Protein 3DUP (pdb70)

B-factor: mean 28.35, std 11.79, range [9.41, 102.87]

InterPro domains:
  IPR000086 NUDIX hydrolase domain [PS51462] (116-257)
  IPR015797 NUDIX hydrolase-like domain superfamily [SSF55811] (88-256)
  IPR031804 Domain of unknown function DUF4743 [PF15916] (3-116)

CATH classification: 3.90.79.10 (+1 more: 3.30.750.160)

Foldseek 3Di:
DFFLLVLLVVQADDDLVQWAFEDEPRAGFFIAGVVVLVVCVVVVVQWDGDPHYTYGDVVQPALVSNAVSVVVVQCVCVVVVNFPDADPFWAFTDNDDVGDGSIDRPRCCQNRGGEWEKEFEFEWEDADQQIKTKKDQADQPDPANHRAIGHLMDTDGHPDDRLRVQQVSCCQAWVHHNVQSNQWDWDAKFFHWQDPNHMYGYIYTYTYGHDDPPDGTDGNNRSDHMIGHLVVVLVCLGPHPRHRSCRSLVSVVVCVVRVVDDPVDDPPVVVSVDSRHYD/DALLVLLVVLADDDLPQWAFEDEPRHGFFIAGPVVLVVVCVVVVAWDGDPHYTYGDPVQQALVSNAVSVVVSQCVCVVVVNFPHAPPFWAFTDPDPPGDGSIDGPRCCQNGGGEWEKEFEFEWADAAQFIKTKWDQFDCPDPANHRFIGHLMDTDGPPDDRLRVQLVSCCQAFVHHSVQSVQWAFDAKFFHWQDPNHMYGYIYTYTYGHDDPPDGTDGRNRSDDMIGGLVVVLVCLVPHPRHRSCRSLVSVVVCVVSVVAPPVDHPPVVVSVVSRHD

Nearest PDB structures (foldseek):
  3dup-assembly1_B  TM=9.982E-01  e=3.098E-55  Rhodospirillum rubrum ATCC 11170
  6uuf-assembly1_A  TM=6.636E-01  e=1.411E-06  Mycolicibacterium smegmatis MC2 155
  4ijx-assembly3_B-2  TM=6.671E-01  e=7.424E-06  Homo sapiens
  6uuf-assembly2_B  TM=6.594E-01  e=1.214E-05  Mycolicibacterium smegmatis MC2 155
  2fml-assembly1_A  TM=6.722E-01  e=3.454E-05  Enterococcus faecalis

Structure (mmCIF, N/CA/C/O backbone):
data_3DUP
#
_entry.id   3DUP
#
_cell.length_a   115.320
_cell.length_b   115.320
_cell.length_c   115.935
_cell.angle_alpha   90.00
_cell.angle_beta   90.00
_cell.angle_gamma   120.00
#
_symmetry.space_group_name_H-M   'P 61'
#
loop_
_entity.id
_entity.type
_entity.pdbx_description
1 polymer 'MutT/nudix family protein'
2 non-polymer 'PHOSPHATE ION'
3 non-polymer GLYCEROL
4 water water
#
loop_
_atom_site.group_PDB
_atom_site.id
_atom_site.type_symbol
_atom_site.label_atom_id
_atom_site.label_alt_id
_atom_site.label_comp_id
_atom_site.label_asym_id
_atom_site.label_entity_id
_atom_site.label_seq_id
_atom_site.pdbx_PDB_ins_code
_atom_site.Cartn_x
_atom_site.Cartn_y
_atom_site.Cartn_z
_atom_site.occupancy
_atom_site.B_iso_or_equiv
_atom_site.auth_seq_id
_atom_site.auth_comp_id
_atom_site.auth_asym_id
_atom_site.auth_atom_id
_atom_site.pdbx_PDB_model_num
ATOM 1 N N . SER A 1 2 ? 40.275 37.965 33.818 1.00 50.36 0 SER A N 1
ATOM 2 C CA . SER A 1 2 ? 40.568 37.036 32.682 1.00 52.07 0 SER A CA 1
ATOM 3 C C . SER A 1 2 ? 40.010 37.535 31.339 1.00 41.89 0 SER A C 1
ATOM 4 O O . SER A 1 2 ? 39.153 36.898 30.715 1.00 49.21 0 SER A O 1
ATOM 7 N N . LEU A 1 3 ? 40.511 38.696 30.932 1.00 34.21 1 LEU A N 1
ATOM 8 C CA . LEU A 1 3 ? 40.458 39.135 29.549 1.00 22.06 1 LEU A CA 1
ATOM 9 C C . LEU A 1 3 ? 41.682 38.517 28.896 1.00 20.62 1 LEU A C 1
ATOM 10 O O . LEU A 1 3 ? 42.651 38.176 29.595 1.00 20.32 1 LEU A O 1
ATOM 15 N N . SER A 1 4 ? 41.648 38.358 27.573 1.00 18.56 2 SER A N 1
ATOM 16 C CA . SER A 1 4 ? 42.745 37.762 26.830 1.00 17.53 2 SER A CA 1
ATOM 17 C C . SER A 1 4 ? 42.560 38.118 25.378 1.00 19.94 2 SER A C 1
ATOM 18 O O . SER A 1 4 ? 41.495 38.598 24.988 1.00 17.05 2 SER A O 1
ATOM 21 N N . PHE A 1 5 ? 43.586 37.860 24.569 1.00 16.42 3 PHE A N 1
ATOM 22 C CA . PHE A 1 5 ? 43.459 38.022 23.110 1.00 16.19 3 PHE A CA 1
ATOM 23 C C . PHE A 1 5 ? 42.307 37.173 22.593 1.00 21.25 3 PHE A C 1
ATOM 24 O O . PHE A 1 5 ? 41.461 37.650 21.819 1.00 19.18 3 PHE A O 1
ATOM 32 N N . LEU A 1 6 ? 42.276 35.914 23.034 1.00 17.01 4 LEU A N 1
ATOM 33 C CA . LEU A 1 6 ? 41.300 34.959 22.547 1.00 17.54 4 LEU A CA 1
ATOM 34 C C . LEU A 1 6 ? 39.864 35.393 22.852 1.00 15.99 4 LEU A C 1
ATOM 35 O O . LEU A 1 6 ? 38.998 35.315 21.978 1.00 18.48 4 LEU A O 1
ATOM 40 N N . LYS A 1 7 ? 39.637 35.880 24.072 1.00 17.97 5 LYS A N 1
ATOM 41 C CA . LYS A 1 7 ? 38.295 36.329 24.470 1.00 16.32 5 LYS A CA 1
ATOM 42 C C . LYS A 1 7 ? 37.818 37.464 23.559 1.00 17.11 5 LYS A C 1
ATOM 43 O O . LYS A 1 7 ? 36.660 37.464 23.200 1.00 17.21 5 LYS A O 1
ATOM 49 N N . HIS A 1 8 ? 38.696 38.404 23.186 1.00 16.06 6 HIS A N 1
ATOM 50 C CA . HIS A 1 8 ? 38.317 39.478 22.227 1.00 19.72 6 HIS A CA 1
ATOM 51 C C . HIS A 1 8 ? 37.859 38.902 20.880 1.00 17.75 6 HIS A C 1
ATOM 52 O O . HIS A 1 8 ? 36.864 39.336 20.280 1.00 17.62 6 HIS A O 1
ATOM 59 N N . VAL A 1 9 ? 38.607 37.911 20.395 1.00 19.93 7 VAL A N 1
ATOM 60 C CA . VAL A 1 9 ? 38.322 37.270 19.129 1.00 15.58 7 VAL A CA 1
ATOM 61 C C . VAL A 1 9 ? 36.992 36.526 19.218 1.00 20.03 7 VAL A C 1
ATOM 62 O O . VAL A 1 9 ? 36.166 36.642 18.319 1.00 17.61 7 VAL A O 1
ATOM 66 N N . GLN A 1 10 ? 36.777 35.822 20.329 1.00 18.18 8 GLN A N 1
ATOM 67 C CA . GLN A 1 10 ? 35.531 35.100 20.579 1.00 15.33 8 GLN A CA 1
ATOM 68 C C . GLN A 1 10 ? 34.323 36.036 20.681 1.00 17.02 8 GLN A C 1
ATOM 69 O O . GLN A 1 10 ? 33.252 35.717 20.142 1.00 23.55 8 GLN A O 1
ATOM 75 N N . ASP A 1 11 ? 34.514 37.181 21.363 1.00 16.26 9 ASP A N 1
ATOM 76 C CA . ASP A 1 11 ? 33.480 38.214 21.515 1.00 17.99 9 ASP A CA 1
ATOM 77 C C . ASP A 1 11 ? 33.012 38.673 20.127 1.00 17.79 9 ASP A C 1
ATOM 78 O O . ASP A 1 11 ? 31.805 38.752 19.866 1.00 15.63 9 ASP A O 1
ATOM 83 N N . CYS A 1 12 ? 33.972 38.942 19.230 1.00 13.03 10 CYS A N 1
ATOM 84 C CA . CYS A 1 12 ? 33.660 39.396 17.882 1.00 17.68 10 CYS A CA 1
ATOM 85 C C . CYS A 1 12 ? 33.082 38.342 16.932 1.00 17.69 10 CYS A C 1
ATOM 86 O O . CYS A 1 12 ? 32.679 38.677 15.815 1.00 18.01 10 CYS A O 1
ATOM 89 N N . ASN A 1 13 ? 33.044 37.089 17.377 1.00 16.85 11 ASN A N 1
ATOM 90 C CA . ASN A 1 13 ? 32.489 36.005 16.585 1.00 16.00 11 ASN A CA 1
ATOM 91 C C . ASN A 1 13 ? 31.330 35.320 17.254 1.00 21.69 11 ASN A C 1
ATOM 92 O O . ASN A 1 13 ? 30.958 34.203 16.885 1.00 21.64 11 ASN A O 1
ATOM 97 N N . THR A 1 14 ? 30.714 36.017 18.208 1.00 18.95 12 THR A N 1
ATOM 98 C CA . THR A 1 14 ? 29.572 35.446 18.892 1.00 18.63 12 THR A CA 1
ATOM 99 C C . THR A 1 14 ? 28.293 35.861 18.180 1.00 18.36 12 THR A C 1
ATOM 100 O O . THR A 1 14 ? 27.984 37.047 18.086 1.00 16.47 12 THR A O 1
ATOM 104 N N . HIS A 1 15 ? 27.555 34.886 17.684 1.00 20.03 13 HIS A N 1
ATOM 105 C CA . HIS A 1 15 ? 26.270 35.130 17.031 1.00 19.68 13 HIS A CA 1
ATOM 106 C C . HIS A 1 15 ? 25.394 33.889 17.130 1.00 24.63 13 HIS A C 1
ATOM 107 O O . HIS A 1 15 ? 25.872 32.772 17.328 1.00 25.09 13 HIS A O 1
ATOM 114 N N . ASP A 1 16 ? 24.102 34.106 16.985 1.00 25.98 14 ASP A N 1
ATOM 115 C CA . ASP A 1 16 ? 23.143 33.016 17.030 1.00 27.37 14 ASP A CA 1
ATOM 116 C C . ASP A 1 16 ? 22.171 33.358 15.918 1.00 21.97 14 ASP A C 1
ATOM 117 O O . ASP A 1 16 ? 21.442 34.348 16.004 1.00 26.94 14 ASP A O 1
ATOM 122 N N . LEU A 1 17 ? 22.188 32.547 14.866 1.00 23.16 15 LEU A N 1
ATOM 123 C CA . LEU A 1 17 ? 21.375 32.804 13.674 1.00 24.11 15 LEU A CA 1
ATOM 124 C C . LEU A 1 17 ? 19.959 32.217 13.743 1.00 27.06 15 LEU A C 1
ATOM 125 O O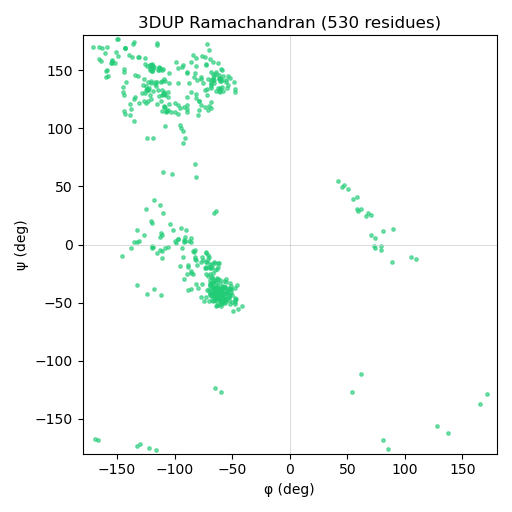 . LEU A 1 17 ? 19.180 32.356 12.790 1.00 27.43 15 LEU A O 1
ATOM 130 N N . SER A 1 18 ? 19.615 31.610 14.889 1.00 24.69 16 SER A N 1
ATOM 131 C CA . SER A 1 18 ? 18.392 30.819 15.011 1.00 23.42 16 SER A CA 1
ATOM 132 C C . SER A 1 18 ? 17.119 31.665 14.922 1.00 22.61 16 SER A C 1
ATOM 133 O O . SER A 1 18 ? 16.086 31.181 14.484 1.00 25.09 16 SER A O 1
ATOM 136 N N . ASN A 1 19 ? 17.209 32.934 15.316 1.00 20.86 17 ASN A N 1
ATOM 137 C CA . ASN A 1 19 ? 16.055 33.821 15.215 1.00 21.30 17 ASN A CA 1
ATOM 138 C C . ASN A 1 19 ? 16.030 34.653 13.915 1.00 19.81 17 ASN A C 1
ATOM 139 O O . ASN A 1 19 ? 15.279 35.635 13.809 1.00 22.73 17 ASN A O 1
ATOM 144 N N . PHE A 1 20 ? 16.863 34.266 12.950 1.00 22.83 18 PHE A N 1
ATOM 145 C CA . PHE A 1 20 ? 17.038 34.993 11.685 1.00 20.77 18 PHE A CA 1
ATOM 146 C C . PHE A 1 20 ? 16.729 34.131 10.466 1.00 26.09 18 PHE A C 1
ATOM 147 O O . PHE A 1 20 ? 16.856 32.904 10.510 1.00 23.90 18 PHE A O 1
ATOM 155 N N . VAL A 1 21 ? 16.347 34.797 9.371 1.00 23.29 19 VAL A N 1
ATOM 156 C CA . VAL A 1 21 ? 16.190 34.157 8.064 1.00 23.44 19 VAL A CA 1
ATOM 157 C C . VAL A 1 21 ? 17.116 34.822 7.054 1.00 23.87 19 VAL A C 1
ATOM 158 O O . VAL A 1 21 ? 17.450 36.007 7.186 1.00 26.05 19 VAL A O 1
ATOM 162 N N . ARG A 1 22 ? 17.533 34.023 6.065 1.00 21.52 20 ARG A N 1
ATOM 163 C CA A ARG A 1 22 ? 18.422 34.472 4.999 0.50 25.24 20 ARG A CA 1
ATOM 164 C CA B ARG A 1 22 ? 18.404 34.451 4.965 0.50 23.89 20 ARG A CA 1
ATOM 165 C C . ARG A 1 22 ? 17.799 35.611 4.197 1.00 23.67 20 ARG A C 1
ATOM 166 O O . ARG A 1 22 ? 16.602 35.598 3.885 1.00 26.54 20 ARG A O 1
ATOM 181 N N . PHE A 1 23 ? 18.612 36.600 3.890 1.00 20.41 21 PHE A N 1
ATOM 182 C CA . PHE A 1 23 ? 18.195 37.664 2.981 1.00 19.15 21 PHE A CA 1
ATOM 183 C C . PHE A 1 23 ? 18.908 37.400 1.650 1.00 22.86 21 PHE A C 1
ATOM 184 O O . PHE A 1 23 ? 20.145 37.355 1.582 1.00 21.81 21 PHE A O 1
ATOM 192 N N . VAL A 1 24 ? 18.104 37.221 0.606 1.00 23.08 22 VAL A N 1
ATOM 193 C CA . VAL A 1 24 ? 18.559 36.692 -0.692 1.00 20.41 22 VAL A CA 1
ATOM 194 C C . VAL A 1 24 ? 18.247 37.636 -1.870 1.00 23.08 22 VAL A C 1
ATOM 195 O O . VAL A 1 24 ? 17.138 38.165 -1.984 1.00 23.12 22 VAL A O 1
ATOM 199 N N . ILE A 1 25 ? 19.243 37.852 -2.723 1.00 24.77 23 ILE A N 1
ATOM 200 C CA . ILE A 1 25 ? 19.057 38.610 -3.967 1.00 27.98 23 ILE A CA 1
ATOM 201 C C . ILE A 1 25 ? 19.535 37.726 -5.131 1.00 32.10 23 ILE A C 1
ATOM 202 O O . ILE A 1 25 ? 20.708 37.296 -5.164 1.00 25.66 23 ILE A O 1
ATOM 207 N N . GLU A 1 26 ? 18.619 37.471 -6.067 1.00 35.79 24 GLU A N 1
ATOM 208 C CA . GLU A 1 26 ? 18.867 36.635 -7.256 1.00 40.85 24 GLU A CA 1
ATOM 209 C C . GLU A 1 26 ? 19.596 35.344 -6.899 1.00 38.68 24 GLU A C 1
ATOM 210 O O . GLU A 1 26 ? 20.621 35.030 -7.497 1.00 39.34 24 GLU A O 1
ATOM 216 N N . GLY A 1 27 ? 19.097 34.634 -5.890 1.00 38.63 25 GLY A N 1
ATOM 217 C CA . GLY A 1 27 ? 19.656 33.332 -5.487 1.00 35.84 25 GLY A CA 1
ATOM 218 C C . GLY A 1 27 ? 20.919 33.370 -4.642 1.00 39.23 25 GLY A C 1
ATOM 219 O O . GLY A 1 27 ? 21.433 32.320 -4.260 1.00 36.34 25 GLY A O 1
ATOM 220 N N . ARG A 1 28 ? 21.434 34.570 -4.363 1.00 31.50 26 ARG A N 1
ATOM 221 C CA . ARG A 1 28 ? 22.645 34.735 -3.546 1.00 31.87 26 ARG A CA 1
ATOM 222 C C . ARG A 1 28 ? 22.285 35.258 -2.152 1.00 27.89 26 ARG A C 1
ATOM 223 O O . ARG A 1 28 ? 21.606 36.279 -2.051 1.00 25.53 26 ARG A O 1
ATOM 231 N N . ARG A 1 29 ? 22.741 34.579 -1.097 1.00 28.09 27 ARG A N 1
ATOM 232 C CA . ARG A 1 29 ? 22.516 35.067 0.266 1.00 29.86 27 ARG A CA 1
ATOM 233 C C . ARG A 1 29 ? 23.404 36.265 0.561 1.00 27.38 27 ARG A C 1
ATOM 234 O O . ARG A 1 29 ? 24.632 36.167 0.521 1.00 27.76 27 ARG A O 1
ATOM 242 N N . VAL A 1 30 ? 22.789 37.414 0.846 1.00 18.52 28 VAL A N 1
ATOM 243 C CA . VAL A 1 30 ? 23.609 38.605 1.129 1.00 22.68 28 VAL A CA 1
ATOM 244 C C . VAL A 1 30 ? 23.372 39.166 2.544 1.00 22.19 28 VAL A C 1
ATOM 245 O O . VAL A 1 30 ? 23.990 40.150 2.928 1.00 22.40 28 VAL A O 1
ATOM 249 N N . GLY A 1 31 ? 22.451 38.565 3.285 1.00 20.83 29 GLY A N 1
ATOM 250 C CA . GLY A 1 31 ? 22.212 38.997 4.657 1.00 15.98 29 GLY A CA 1
ATOM 251 C C . GLY A 1 31 ? 21.388 38.062 5.499 1.00 19.37 29 GLY A C 1
ATOM 252 O O . GLY A 1 31 ? 21.164 36.897 5.142 1.00 24.06 29 GLY A O 1
ATOM 253 N N . TRP A 1 32 ? 20.973 38.584 6.649 1.00 19.03 30 TRP A N 1
ATOM 254 C CA . TRP A 1 32 ? 20.178 37.855 7.647 1.00 17.42 30 TRP A CA 1
ATOM 255 C C . TRP A 1 32 ? 19.232 38.867 8.246 1.00 20.49 30 TRP A C 1
ATOM 256 O O . TRP A 1 32 ? 19.659 39.943 8.660 1.00 20.00 30 TRP A O 1
ATOM 267 N N . VAL A 1 33 ? 17.957 38.507 8.323 1.00 17.37 31 VAL A N 1
ATOM 268 C CA . VAL A 1 33 ? 16.909 39.418 8.827 1.00 19.85 31 VAL A CA 1
ATOM 269 C C . VAL A 1 33 ? 16.218 38.708 9.974 1.00 18.71 31 VAL A C 1
ATOM 270 O O . VAL A 1 33 ? 15.887 37.527 9.863 1.00 18.44 31 VAL A O 1
ATOM 274 N N . ARG A 1 34 ? 16.008 39.417 11.082 1.00 18.35 32 ARG A N 1
ATOM 275 C CA . ARG A 1 34 ? 15.317 38.839 12.248 1.00 18.09 32 ARG A CA 1
ATOM 276 C C . ARG A 1 34 ? 13.910 38.390 11.843 1.00 20.69 32 ARG A C 1
ATOM 277 O O . ARG A 1 34 ? 13.289 39.032 11.011 1.00 20.50 32 ARG A O 1
ATOM 285 N N . LYS A 1 35 ? 13.453 37.255 12.362 1.00 20.44 33 LYS A N 1
ATOM 286 C CA . LYS A 1 35 ? 12.118 36.739 11.984 1.00 24.51 33 LYS A CA 1
ATOM 287 C C . LYS A 1 35 ? 10.963 37.745 12.142 1.00 23.04 33 LYS A C 1
ATOM 288 O O . LYS A 1 35 ? 10.120 37.859 11.246 1.00 20.15 33 LYS A O 1
ATOM 294 N N . ALA A 1 36 ? 10.908 38.463 13.263 1.00 23.39 34 ALA A N 1
ATOM 295 C CA . ALA A 1 36 ? 9.837 39.486 13.438 1.00 23.82 34 ALA A CA 1
ATOM 296 C C . ALA A 1 36 ? 9.931 40.608 12.392 1.00 21.06 34 ALA A C 1
ATOM 297 O O . ALA A 1 36 ? 8.915 41.079 11.869 1.00 23.26 34 ALA A O 1
ATOM 299 N N . LEU A 1 37 ? 11.150 41.021 12.057 1.00 21.64 35 LEU A N 1
ATOM 300 C CA . LEU A 1 37 ? 11.318 42.030 11.020 1.00 22.65 35 LEU A CA 1
ATOM 301 C C . LEU A 1 37 ? 10.867 41.492 9.646 1.00 20.58 35 LEU A C 1
ATOM 302 O O . LEU A 1 37 ? 10.277 42.233 8.860 1.00 21.78 35 LEU A O 1
ATOM 307 N N . ALA A 1 38 ? 11.134 40.209 9.376 1.00 20.53 36 ALA A N 1
ATOM 308 C CA . ALA A 1 38 ? 10.707 39.572 8.135 1.00 24.82 36 ALA A CA 1
ATOM 309 C C . ALA A 1 38 ? 9.195 39.669 7.995 1.00 25.43 36 ALA A C 1
ATOM 310 O O . ALA A 1 38 ? 8.695 39.931 6.891 1.00 25.13 36 ALA A O 1
ATOM 312 N N . GLN A 1 39 ? 8.487 39.531 9.128 1.00 19.18 37 GLN A N 1
ATOM 313 C CA . GLN A 1 39 ? 7.026 39.711 9.172 1.00 21.96 37 GLN A CA 1
ATOM 314 C C . GLN A 1 39 ? 6.611 41.128 8.806 1.00 24.15 37 GLN A C 1
ATOM 315 O O . GLN A 1 39 ? 5.595 41.324 8.129 1.00 28.98 37 GLN A O 1
ATOM 321 N N . ARG A 1 40 ? 7.402 42.119 9.220 1.00 23.70 38 ARG A N 1
ATOM 322 C CA A ARG A 1 40 ? 7.148 43.510 8.841 0.50 22.14 38 ARG A CA 1
ATOM 323 C CA B ARG A 1 40 ? 7.128 43.500 8.844 0.50 23.30 38 ARG A CA 1
ATOM 324 C C . ARG A 1 40 ? 7.373 43.714 7.341 1.00 27.87 38 ARG A C 1
ATOM 325 O O . ARG A 1 40 ? 6.623 44.433 6.689 1.00 25.76 38 ARG A O 1
ATOM 340 N N . LEU A 1 41 ? 8.399 43.069 6.804 1.00 27.55 39 LEU A N 1
ATOM 341 C CA . LEU A 1 41 ? 8.758 43.182 5.394 1.00 26.92 39 LEU A CA 1
ATOM 342 C C . LEU A 1 41 ? 7.715 42.557 4.451 1.00 28.70 39 LEU A C 1
ATOM 343 O O . LEU A 1 41 ? 7.550 42.940 3.331 1.00 27.28 39 LEU A O 1
ATOM 348 N N . LYS A 1 42 ? 7.035 41.573 4.967 1.00 24.98 40 LYS A N 1
ATOM 349 C CA . LYS A 1 42 ? 5.956 40.906 4.311 1.00 32.51 40 LYS A CA 1
ATOM 350 C C . LYS A 1 42 ? 4.847 41.820 3.842 1.00 33.88 40 LYS A C 1
ATOM 351 O O . LYS A 1 42 ? 4.201 41.545 2.891 1.00 34.37 40 LYS A O 1
ATOM 357 N N . ALA A 1 43 ? 4.651 42.919 4.534 1.00 33.32 41 ALA A N 1
ATOM 358 C CA . ALA A 1 43 ? 3.654 43.879 4.166 1.00 26.43 41 ALA A CA 1
ATOM 359 C C . ALA A 1 43 ? 4.055 44.652 2.919 1.00 31.43 41 ALA A C 1
ATOM 360 O O . ALA A 1 43 ? 3.262 45.313 2.315 1.00 31.38 41 ALA A O 1
ATOM 362 N N . HIS A 1 44 ? 5.315 44.560 2.560 1.00 22.14 42 HIS A N 1
ATOM 363 C CA . HIS A 1 44 ? 5.782 45.155 1.354 1.00 22.67 42 HIS A CA 1
ATOM 364 C C . HIS A 1 44 ? 5.977 44.112 0.240 1.00 24.61 42 HIS A C 1
ATOM 365 O O . HIS A 1 44 ? 7.041 43.935 -0.242 1.00 21.94 42 HIS A O 1
ATOM 372 N N . GLY A 1 45 ? 4.902 43.451 -0.118 1.00 21.77 43 GLY A N 1
ATOM 373 C CA . GLY A 1 45 ? 4.938 42.357 -1.055 1.00 24.76 43 GLY A CA 1
ATOM 374 C C . GLY A 1 45 ? 5.412 42.645 -2.467 1.00 28.20 43 GLY A C 1
ATOM 375 O O . GLY A 1 45 ? 5.741 41.776 -3.184 1.00 25.79 43 GLY A O 1
ATOM 376 N N . ARG A 1 46 ? 5.456 43.907 -2.835 1.00 21.72 44 ARG A N 1
ATOM 377 C CA . ARG A 1 46 ? 5.914 44.304 -4.161 1.00 24.32 44 ARG A CA 1
ATOM 378 C C . ARG A 1 46 ? 7.437 44.361 -4.225 1.00 20.86 44 ARG A C 1
ATOM 379 O O . ARG A 1 46 ? 8.019 44.447 -5.305 1.00 23.65 44 ARG A O 1
ATOM 387 N N . VAL A 1 47 ? 8.075 44.311 -3.060 1.00 16.84 45 VAL A N 1
ATOM 388 C CA . VAL A 1 47 ? 9.532 44.444 -2.974 1.00 19.47 45 VAL A CA 1
ATOM 389 C C . VAL A 1 47 ? 10.146 43.169 -2.404 1.00 21.56 45 VAL A C 1
ATOM 390 O O . VAL A 1 47 ? 11.226 42.779 -2.841 1.00 22.98 45 VAL A O 1
ATOM 394 N N . PHE A 1 48 ? 9.484 42.556 -1.421 1.00 23.63 46 PHE A N 1
ATOM 395 C CA . PHE A 1 48 ? 10.014 41.345 -0.749 1.00 20.04 46 PHE A CA 1
ATOM 396 C C . PHE A 1 48 ? 9.057 40.164 -0.851 1.00 26.86 46 PHE A C 1
ATOM 397 O O . PHE A 1 48 ? 7.859 40.313 -0.628 1.00 28.56 46 PHE A O 1
ATOM 405 N N . ASP A 1 49 ? 9.590 38.987 -1.178 1.00 20.78 47 ASP A N 1
ATOM 406 C CA . ASP A 1 49 ? 8.849 37.730 -1.002 1.00 24.46 47 ASP A CA 1
ATOM 407 C C . ASP A 1 49 ? 9.338 37.080 0.284 1.00 26.67 47 ASP A C 1
ATOM 408 O O . ASP A 1 49 ? 10.537 36.823 0.431 1.00 31.75 47 ASP A O 1
ATOM 413 N N . VAL A 1 50 ? 8.430 36.834 1.220 1.00 27.58 48 VAL A N 1
ATOM 414 C CA . VAL A 1 50 ? 8.826 36.313 2.532 1.00 30.03 48 VAL A CA 1
ATOM 415 C C . VAL A 1 50 ? 8.249 34.926 2.741 1.00 33.16 48 VAL A C 1
ATOM 416 O O . VAL A 1 50 ? 7.034 34.738 2.683 1.00 34.75 48 VAL A O 1
ATOM 420 N N . THR A 1 51 ? 9.133 33.957 2.966 1.00 28.52 49 THR A N 1
ATOM 421 C CA . THR A 1 51 ? 8.723 32.591 3.293 1.00 33.79 49 THR A CA 1
ATOM 422 C C . THR A 1 51 ? 9.204 32.264 4.698 1.00 37.87 49 THR A C 1
ATOM 423 O O . THR A 1 51 ? 9.802 33.109 5.366 1.00 34.40 49 THR A O 1
ATOM 427 N N . ARG A 1 52 ? 8.966 31.031 5.134 1.00 46.46 50 ARG A N 1
ATOM 428 C CA . ARG A 1 52 ? 9.394 30.554 6.452 1.00 50.39 50 ARG A CA 1
ATOM 429 C C . ARG A 1 52 ? 10.920 30.552 6.612 1.00 42.25 50 ARG A C 1
ATOM 430 O O . ARG A 1 52 ? 11.437 30.711 7.717 1.00 50.08 50 ARG A O 1
ATOM 438 N N . ASP A 1 53 ? 11.629 30.389 5.503 1.00 32.87 51 ASP A N 1
ATOM 439 C CA . ASP A 1 53 ? 13.077 30.235 5.527 1.00 37.90 51 ASP A CA 1
ATOM 440 C C . ASP A 1 53 ? 13.855 31.424 4.946 1.00 33.77 51 ASP A C 1
ATOM 441 O O . ASP A 1 53 ? 15.081 31.474 5.085 1.00 33.12 51 ASP A O 1
ATOM 446 N N . ALA A 1 54 ? 13.176 32.363 4.277 1.00 29.51 52 ALA A N 1
ATOM 447 C CA . ALA A 1 54 ? 13.909 33.400 3.549 1.00 31.37 52 ALA A CA 1
ATOM 448 C C . ALA A 1 54 ? 13.112 34.666 3.256 1.00 27.18 52 ALA A C 1
ATOM 449 O O . ALA A 1 54 ? 11.890 34.637 3.109 1.00 27.33 52 ALA A O 1
ATOM 451 N N . VAL A 1 55 ? 13.844 35.771 3.191 1.00 24.06 53 VAL A N 1
ATOM 452 C CA . VAL A 1 55 ? 13.359 37.013 2.627 1.00 23.42 53 VAL A CA 1
ATOM 453 C C . VAL A 1 55 ? 14.046 37.168 1.268 1.00 27.83 53 VAL A C 1
ATOM 454 O O . VAL A 1 55 ? 15.281 37.291 1.186 1.00 26.26 53 VAL A O 1
ATOM 458 N N . LEU A 1 56 ? 13.253 37.153 0.201 1.00 22.46 54 LEU A N 1
ATOM 459 C CA . LEU A 1 56 ? 13.779 37.276 -1.151 1.00 22.52 54 LEU A CA 1
ATOM 460 C C . LEU A 1 56 ? 13.415 38.629 -1.732 1.00 22.04 54 LEU A C 1
ATOM 461 O O . LEU A 1 56 ? 12.262 39.026 -1.688 1.00 23.72 54 LEU A O 1
ATOM 466 N N . LEU A 1 57 ? 14.402 39.333 -2.262 1.00 20.07 55 LEU A N 1
ATOM 467 C CA . LEU A 1 57 ? 14.093 40.556 -2.999 1.00 24.13 55 LEU A CA 1
ATOM 468 C C . LEU A 1 57 ? 13.367 40.173 -4.288 1.00 27.55 55 LEU A C 1
ATOM 469 O O . LEU A 1 57 ? 13.743 39.198 -4.951 1.00 23.84 55 LEU A O 1
ATOM 474 N N . SER A 1 58 ? 12.313 40.909 -4.621 1.00 26.26 56 SER A N 1
ATOM 475 C CA . SER A 1 58 ? 11.503 40.630 -5.822 1.00 29.54 56 SER A CA 1
ATOM 476 C C . SER A 1 58 ? 12.328 40.562 -7.109 1.00 27.78 56 SER A C 1
ATOM 477 O O . SER A 1 58 ? 13.165 41.423 -7.367 1.00 22.69 56 SER A O 1
ATOM 480 N N . ALA A 1 59 ? 12.058 39.545 -7.920 1.00 29.77 57 ALA A N 1
ATOM 481 C CA . ALA A 1 59 ? 12.789 39.319 -9.167 1.00 32.42 57 ALA A CA 1
ATOM 482 C C . ALA A 1 59 ? 12.470 40.390 -10.205 1.00 33.36 57 ALA A C 1
ATOM 483 O O . ALA A 1 59 ? 13.229 40.569 -11.147 1.00 34.96 57 ALA A O 1
ATOM 485 N N . SER A 1 60 ? 11.376 41.128 -9.990 1.00 28.68 58 SER A N 1
ATOM 486 C CA . SER A 1 60 ? 11.012 42.274 -10.826 1.00 28.25 58 SER A CA 1
ATOM 487 C C . SER A 1 60 ? 11.974 43.463 -10.707 1.00 31.71 58 SER A C 1
ATOM 488 O O . SER A 1 60 ? 11.977 44.358 -11.557 1.00 31.32 58 SER A O 1
ATOM 491 N N . LEU A 1 61 ? 12.787 43.475 -9.653 1.00 24.78 59 LEU A N 1
ATOM 492 C CA . LEU A 1 61 ? 13.783 44.526 -9.471 1.00 30.63 59 LEU A CA 1
ATOM 493 C C . LEU A 1 61 ? 15.071 44.018 -10.106 1.00 31.92 59 LEU A C 1
ATOM 494 O O . LEU A 1 61 ? 15.820 43.244 -9.497 1.00 31.98 59 LEU A O 1
ATOM 499 N N . ARG A 1 62 ? 15.300 44.459 -11.342 1.00 33.21 60 ARG A N 1
ATOM 500 C CA . ARG A 1 62 ? 16.249 43.826 -12.253 1.00 36.10 60 ARG A CA 1
ATOM 501 C C . ARG A 1 62 ? 17.617 44.474 -12.231 1.00 33.20 60 ARG A C 1
ATOM 502 O O . ARG A 1 62 ? 18.578 43.881 -12.717 1.00 44.58 60 ARG A O 1
ATOM 510 N N . THR A 1 63 ? 17.700 45.706 -11.724 1.00 29.10 61 THR A N 1
ATOM 511 C CA . THR A 1 63 ? 18.947 46.463 -11.718 1.00 26.42 61 THR A CA 1
ATOM 512 C C . THR A 1 63 ? 19.334 46.835 -10.279 1.00 27.29 61 THR A C 1
ATOM 513 O O . THR A 1 63 ? 18.456 46.936 -9.417 1.00 22.73 61 THR A O 1
ATOM 517 N N . PRO A 1 64 ? 20.634 47.044 -10.018 1.00 25.78 62 PRO A N 1
ATOM 518 C CA . PRO A 1 64 ? 21.002 47.565 -8.694 1.00 22.69 62 PRO A CA 1
ATOM 519 C C . PRO A 1 64 ? 20.253 48.870 -8.342 1.00 29.65 62 PRO A C 1
ATOM 520 O O . PRO A 1 64 ? 19.791 49.003 -7.207 1.00 24.80 62 PRO A O 1
ATOM 524 N N . GLN A 1 65 ? 20.076 49.775 -9.315 1.00 24.51 63 GLN A N 1
ATOM 525 C CA . GLN A 1 65 ? 19.422 51.067 -9.069 1.00 25.29 63 GLN A CA 1
ATOM 526 C C . GLN A 1 65 ? 17.965 50.872 -8.650 1.00 21.95 63 GLN A C 1
ATOM 527 O O . GLN A 1 65 ? 17.484 51.547 -7.720 1.00 23.61 63 GLN A O 1
ATOM 533 N N . SER A 1 66 ? 17.280 49.920 -9.284 1.00 21.83 64 SER A N 1
ATOM 534 C CA . SER A 1 66 ? 15.876 49.666 -8.954 1.00 25.03 64 SER A CA 1
ATOM 535 C C . SER A 1 66 ? 15.750 49.055 -7.554 1.00 24.32 64 SER A C 1
ATOM 536 O O . SER A 1 66 ? 14.890 49.460 -6.775 1.00 20.62 64 SER A O 1
ATOM 539 N N . ARG A 1 67 ? 16.631 48.109 -7.241 1.00 20.58 65 ARG A N 1
ATOM 540 C CA . ARG A 1 67 ? 16.695 47.517 -5.897 1.00 21.14 65 ARG A CA 1
ATOM 541 C C . ARG A 1 67 ? 16.955 48.511 -4.773 1.00 21.18 65 ARG A C 1
ATOM 542 O O . ARG A 1 67 ? 16.253 48.488 -3.756 1.00 19.62 65 ARG A O 1
ATOM 550 N N . THR A 1 68 ? 17.976 49.349 -4.961 1.00 18.13 66 THR A N 1
ATOM 551 C CA . THR A 1 68 ? 18.367 50.404 -4.029 1.00 18.63 66 THR A CA 1
ATOM 552 C C . THR A 1 68 ? 17.207 51.354 -3.731 1.00 22.30 66 THR A C 1
ATOM 553 O O . THR A 1 68 ? 16.892 51.610 -2.565 1.00 17.93 66 THR A O 1
ATOM 557 N N . ARG A 1 69 ? 16.562 51.837 -4.791 1.00 21.29 67 ARG A N 1
ATOM 558 C CA . ARG A 1 69 ? 15.388 52.717 -4.654 1.00 26.02 67 ARG A CA 1
ATOM 559 C C . ARG A 1 69 ? 14.202 52.034 -3.933 1.00 17.62 67 ARG A C 1
ATOM 560 O O . ARG A 1 69 ? 13.593 52.643 -3.029 1.00 21.68 67 ARG A O 1
ATOM 568 N N . ALA A 1 70 ? 13.898 50.784 -4.297 1.00 21.03 68 ALA A N 1
ATOM 569 C CA . ALA A 1 70 ? 12.785 50.049 -3.702 1.00 16.16 68 ALA A CA 1
ATOM 570 C C . ALA A 1 70 ? 13.012 49.854 -2.200 1.00 20.76 68 ALA A C 1
ATOM 571 O O . ALA A 1 70 ? 12.143 50.134 -1.392 1.00 20.74 68 ALA A O 1
ATOM 573 N N . VAL A 1 71 ? 14.181 49.335 -1.841 1.00 17.62 69 VAL A N 1
ATOM 574 C CA . VAL A 1 71 ? 14.494 49.098 -0.428 1.00 17.98 69 VAL A CA 1
ATOM 575 C C . VAL A 1 71 ? 14.677 50.379 0.391 1.00 18.80 69 VAL A C 1
ATOM 576 O O . VAL A 1 71 ? 14.300 50.412 1.572 1.00 21.34 69 VAL A O 1
ATOM 580 N N . ALA A 1 72 ? 15.217 51.420 -0.231 1.00 16.22 70 ALA A N 1
ATOM 581 C CA . ALA A 1 72 ? 15.393 52.699 0.447 1.00 18.41 70 ALA A CA 1
ATOM 582 C C . ALA A 1 72 ? 14.053 53.236 0.933 1.00 23.35 70 ALA A C 1
ATOM 583 O O . ALA A 1 72 ? 13.960 53.719 2.057 1.00 20.90 70 ALA A O 1
ATOM 585 N N . ASP A 1 73 ? 13.029 53.113 0.093 1.00 19.14 71 ASP A N 1
ATOM 586 C CA . ASP A 1 73 ? 11.661 53.564 0.421 1.00 22.77 71 ASP A CA 1
ATOM 587 C C . ASP A 1 73 ? 11.066 52.725 1.566 1.00 22.49 71 ASP A C 1
ATOM 588 O O . ASP A 1 73 ? 10.469 53.270 2.493 1.00 18.09 71 ASP A O 1
ATOM 593 N N . VAL A 1 74 ? 11.256 51.403 1.515 1.00 19.22 72 VAL A N 1
ATOM 594 C CA . VAL A 1 74 ? 10.769 50.516 2.571 1.00 20.05 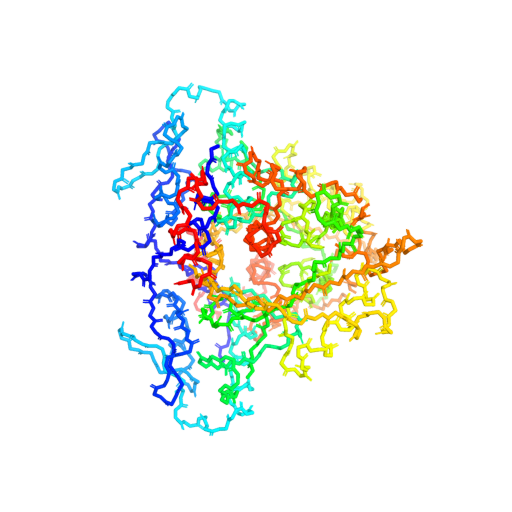72 VAL A CA 1
ATOM 595 C C . VAL A 1 74 ? 11.420 50.874 3.922 1.00 19.36 72 VAL A C 1
ATOM 596 O O . VAL A 1 74 ? 10.726 51.017 4.927 1.00 19.01 72 VAL A O 1
ATOM 600 N N . VAL A 1 75 ? 12.743 51.023 3.908 1.00 17.33 73 VAL A N 1
ATOM 601 C CA . VAL A 1 75 ? 13.536 51.443 5.070 1.00 20.26 73 VAL A CA 1
ATOM 602 C C . VAL A 1 75 ? 13.027 52.774 5.630 1.00 22.10 73 VAL A C 1
ATOM 603 O O . VAL A 1 75 ? 12.812 52.861 6.840 1.00 17.86 73 VAL A O 1
ATOM 607 N N . ASP A 1 76 ? 12.790 53.755 4.746 1.00 20.58 74 ASP A N 1
ATOM 608 C CA . ASP A 1 76 ? 12.251 55.063 5.119 1.00 18.28 74 ASP A CA 1
ATOM 609 C C . ASP A 1 76 ? 11.020 54.878 5.970 1.00 20.19 74 ASP A C 1
ATOM 610 O O . ASP A 1 76 ? 10.914 55.452 7.042 1.00 21.19 74 ASP A O 1
ATOM 615 N N . ARG A 1 77 ? 10.109 54.037 5.496 1.00 19.10 75 ARG A N 1
ATOM 616 C CA . ARG A 1 77 ? 8.804 53.931 6.138 1.00 21.32 75 ARG A CA 1
ATOM 617 C C . ARG A 1 77 ? 8.854 53.063 7.393 1.00 21.32 75 ARG A C 1
ATOM 618 O O . ARG A 1 77 ? 8.255 53.401 8.398 1.00 17.97 75 ARG A O 1
ATOM 626 N N . LEU A 1 78 ? 9.635 51.995 7.363 1.00 20.28 76 LEU A N 1
ATOM 627 C CA . LEU A 1 78 ? 9.884 51.208 8.580 1.00 18.24 76 LEU A CA 1
ATOM 628 C C . LEU A 1 78 ? 10.543 52.045 9.684 1.00 17.75 76 LEU A C 1
ATOM 629 O O . LEU A 1 78 ? 10.208 51.893 10.865 1.00 18.96 76 LEU A O 1
ATOM 634 N N . ALA A 1 79 ? 11.474 52.925 9.310 1.00 16.73 77 ALA A N 1
ATOM 635 C CA . ALA A 1 79 ? 12.117 53.812 10.286 1.00 21.15 77 ALA A CA 1
ATOM 636 C C . ALA A 1 79 ? 11.117 54.843 10.818 1.00 22.18 77 ALA A C 1
ATOM 637 O O . ALA A 1 79 ? 11.066 55.100 12.027 1.00 19.61 77 ALA A O 1
ATOM 639 N N . ASP A 1 80 ? 10.291 55.395 9.931 1.00 20.66 78 ASP A N 1
ATOM 640 C CA . ASP A 1 80 ? 9.179 56.292 10.347 1.00 19.06 78 ASP A CA 1
ATOM 641 C C . ASP A 1 80 ? 8.312 55.602 11.411 1.00 18.85 78 ASP A C 1
ATOM 642 O O . ASP A 1 80 ? 7.870 56.240 12.365 1.00 22.08 78 ASP A O 1
ATOM 647 N N . GLU A 1 81 ? 8.110 54.294 11.256 1.00 19.40 79 GLU A N 1
ATOM 648 C CA . GLU A 1 81 ? 7.257 53.515 12.140 1.00 18.58 79 GLU A CA 1
ATOM 649 C C . GLU A 1 81 ? 7.984 53.003 13.407 1.00 19.38 79 GLU A C 1
ATOM 650 O O . GLU A 1 81 ? 7.387 52.305 14.226 1.00 23.70 79 GLU A O 1
ATOM 656 N N . GLY A 1 82 ? 9.262 53.354 13.564 1.00 17.12 80 GLY A N 1
ATOM 657 C CA . GLY A 1 82 ? 10.044 52.909 14.737 1.00 17.37 80 GLY A CA 1
ATOM 658 C C . GLY A 1 82 ? 10.604 51.500 14.654 1.00 21.05 80 GLY A C 1
ATOM 659 O O . GLY A 1 82 ? 11.103 50.971 15.658 1.00 22.12 80 GLY A O 1
ATOM 660 N N . VAL A 1 83 ? 10.558 50.887 13.467 1.00 19.14 81 VAL A N 1
ATOM 661 C CA . VAL A 1 83 ? 10.930 49.474 13.314 1.00 20.51 81 VAL A CA 1
ATOM 662 C C . VAL A 1 83 ? 12.445 49.248 13.111 1.00 20.06 81 VAL A C 1
ATOM 663 O O . VAL A 1 83 ? 13.037 48.268 13.647 1.00 17.76 81 VAL A O 1
ATOM 667 N N . VAL A 1 84 ? 13.073 50.146 12.346 1.00 18.25 82 VAL A N 1
ATOM 668 C CA . VAL A 1 84 ? 14.499 50.035 12.016 1.00 16.89 82 VAL A CA 1
ATOM 669 C C . VAL A 1 84 ? 15.127 51.393 12.281 1.00 16.23 82 VAL A C 1
ATOM 670 O O . VAL A 1 84 ? 14.387 52.399 12.357 1.00 19.06 82 VAL A O 1
ATOM 674 N N . PRO A 1 85 ? 16.467 51.445 12.420 1.00 19.03 83 PRO A N 1
ATOM 675 C CA . PRO A 1 85 ? 17.159 52.709 12.574 1.00 16.16 83 PRO A CA 1
ATOM 676 C C . PRO A 1 85 ? 16.935 53.643 11.408 1.00 19.13 83 PRO A C 1
ATOM 677 O O . PRO A 1 85 ? 16.727 53.205 10.281 1.00 19.03 83 PRO A O 1
ATOM 681 N N . ALA A 1 86 ? 16.964 54.937 11.681 1.00 19.88 84 ALA A N 1
ATOM 682 C CA . ALA A 1 86 ? 16.800 55.923 10.623 1.00 19.34 84 ALA A CA 1
ATOM 683 C C . ALA A 1 86 ? 18.026 55.982 9.719 1.00 17.45 84 ALA A C 1
ATOM 684 O O . ALA A 1 86 ? 19.150 56.024 10.202 1.00 19.89 84 ALA A O 1
ATOM 686 N N . PRO A 1 87 ? 17.805 55.997 8.393 1.00 20.18 85 PRO A N 1
ATOM 687 C CA . PRO A 1 87 ? 18.928 56.220 7.463 1.00 23.79 85 PRO A CA 1
ATOM 688 C C . PRO A 1 87 ? 19.585 57.578 7.699 1.00 26.63 85 PRO A C 1
ATOM 689 O O . PRO A 1 87 ? 18.905 58.550 8.050 1.00 22.39 85 PRO A O 1
ATOM 693 N N . ARG A 1 88 ? 20.904 57.637 7.571 1.00 21.40 86 ARG A N 1
ATOM 694 C CA . ARG A 1 88 ? 21.638 58.873 7.856 1.00 25.10 86 ARG A CA 1
ATOM 695 C C . ARG A 1 88 ? 22.387 59.424 6.647 1.00 26.58 86 ARG A C 1
ATOM 696 O O . ARG A 1 88 ? 23.023 60.469 6.752 1.00 28.84 86 ARG A O 1
ATOM 704 N N . GLY A 1 89 ? 22.335 58.715 5.514 1.00 25.39 87 GLY A N 1
ATOM 705 C CA . GLY A 1 89 ? 22.831 59.252 4.250 1.00 24.83 87 GLY A CA 1
ATOM 706 C C . GLY A 1 89 ? 24.088 58.667 3.650 1.00 25.87 87 GLY A C 1
ATOM 707 O O . GLY A 1 89 ? 24.394 58.938 2.496 1.00 27.78 87 GLY A O 1
ATOM 708 N N . GLU A 1 90 ? 24.826 57.861 4.409 1.00 22.13 88 GLU A N 1
ATOM 709 C CA . GLU A 1 90 ? 25.998 57.160 3.861 1.00 22.36 88 GLU A CA 1
ATOM 710 C C . GLU A 1 90 ? 25.582 55.816 3.295 1.00 23.51 88 GLU A C 1
ATOM 711 O O . GLU A 1 90 ? 25.054 54.989 4.020 1.00 19.80 88 GLU A O 1
ATOM 717 N N . LEU A 1 91 ? 25.810 55.583 2.004 1.00 20.88 89 LEU A N 1
ATOM 718 C CA . LEU A 1 91 ? 25.365 54.333 1.387 1.00 21.09 89 LEU A CA 1
ATOM 719 C C . LEU A 1 91 ? 26.512 53.320 1.330 1.00 18.78 89 LEU A C 1
ATOM 720 O O . LEU A 1 91 ? 27.654 53.675 1.020 1.00 23.48 89 LEU A O 1
ATOM 725 N N . TYR A 1 92 ? 26.193 52.062 1.617 1.00 16.23 90 TYR A N 1
ATOM 726 C CA . TYR A 1 92 ? 27.161 50.972 1.554 1.00 16.87 90 TYR A CA 1
ATOM 727 C C . TYR A 1 92 ? 26.790 50.018 0.421 1.00 21.89 90 TYR A C 1
ATOM 728 O O . TYR A 1 92 ? 25.612 49.841 0.095 1.00 21.37 90 TYR A O 1
ATOM 737 N N . ARG A 1 93 ? 27.794 49.363 -0.136 1.00 20.63 91 ARG A N 1
ATOM 738 C CA . ARG A 1 93 ? 27.555 48.370 -1.175 1.00 19.85 91 ARG A CA 1
ATOM 739 C C . ARG A 1 93 ? 27.051 47.062 -0.576 1.00 20.29 91 ARG A C 1
ATOM 740 O O . ARG A 1 93 ? 27.473 46.654 0.518 1.00 19.32 91 ARG A O 1
ATOM 748 N N . VAL A 1 94 ? 26.123 46.418 -1.279 1.00 18.57 92 VAL A N 1
ATOM 749 C CA . VAL A 1 94 ? 25.629 45.105 -0.875 1.00 16.93 92 VAL A CA 1
ATOM 750 C C . VAL A 1 94 ? 26.147 44.058 -1.867 1.00 21.31 92 VAL A C 1
ATOM 751 O O . VAL A 1 94 ? 25.839 44.127 -3.082 1.00 19.91 92 VAL A O 1
ATOM 755 N N . ASN A 1 95 ? 26.930 43.104 -1.352 1.00 18.20 93 ASN A N 1
ATOM 756 C CA . ASN A 1 95 ? 27.505 42.038 -2.178 1.00 21.74 93 ASN A CA 1
ATOM 757 C C . ASN A 1 95 ? 27.698 40.762 -1.358 1.00 24.96 93 ASN A C 1
ATOM 758 O O . ASN A 1 95 ? 27.499 40.746 -0.136 1.00 22.57 93 ASN A O 1
ATOM 763 N N . GLN A 1 96 ? 28.152 39.704 -2.018 1.00 26.36 94 GLN A N 1
ATOM 764 C CA . GLN A 1 96 ? 28.433 38.446 -1.340 1.00 26.49 94 GLN A CA 1
ATOM 765 C C . GLN A 1 96 ? 29.823 38.381 -0.751 1.00 30.49 94 GLN A C 1
ATOM 766 O O . GLN A 1 96 ? 30.080 37.583 0.146 1.00 36.86 94 GLN A O 1
ATOM 772 N N . SER A 1 97 ? 30.722 39.175 -1.320 1.00 27.55 95 SER A N 1
ATOM 773 C CA . SER A 1 97 ? 32.069 39.392 -0.824 1.00 28.80 95 SER A CA 1
ATOM 774 C C . SER A 1 97 ? 32.682 40.521 -1.622 1.00 22.53 95 SER A C 1
ATOM 775 O O . SER A 1 97 ? 32.128 40.970 -2.634 1.00 27.82 95 SER A O 1
ATOM 778 N N . TRP A 1 98 ? 33.826 40.973 -1.150 1.00 24.95 96 TRP A N 1
ATOM 779 C CA . TRP A 1 98 ? 34.436 42.202 -1.609 1.00 25.45 96 TRP A CA 1
ATOM 780 C C . TRP A 1 98 ? 34.681 42.248 -3.134 1.00 31.67 96 TRP A C 1
ATOM 781 O O . TRP A 1 98 ? 34.439 43.261 -3.783 1.00 27.35 96 TRP A O 1
ATOM 792 N N . GLY A 1 99 ? 35.167 41.155 -3.704 1.00 34.73 97 GLY A N 1
ATOM 793 C CA . GLY A 1 99 ? 35.381 41.134 -5.170 1.00 43.04 97 GLY A CA 1
ATOM 794 C C . GLY A 1 99 ? 34.138 41.139 -6.057 1.00 39.97 97 GLY A C 1
ATOM 795 O O . GLY A 1 99 ? 34.185 41.591 -7.209 1.00 39.72 97 GLY A O 1
ATOM 796 N N . GLU A 1 100 ? 33.033 40.651 -5.503 1.00 32.97 98 GLU A N 1
ATOM 797 C CA . GLU A 1 100 ? 31.804 40.317 -6.230 1.00 27.55 98 GLU A CA 1
ATOM 798 C C . GLU A 1 100 ? 31.010 41.563 -6.666 1.00 28.91 98 GLU A C 1
ATOM 799 O O . GLU A 1 100 ? 31.254 42.659 -6.156 1.00 28.40 98 GLU A O 1
ATOM 805 N N . PRO A 1 101 ? 30.088 41.417 -7.650 1.00 29.23 99 PRO A N 1
ATOM 806 C CA . PRO A 1 101 ? 29.327 42.602 -8.113 1.00 31.34 99 PRO A CA 1
ATOM 807 C C . PRO A 1 101 ? 28.456 43.270 -7.032 1.00 22.94 99 PRO A C 1
ATOM 808 O O . PRO A 1 101 ? 27.910 42.597 -6.172 1.00 22.94 99 PRO A O 1
ATOM 812 N N . THR A 1 102 ? 28.385 44.577 -7.048 1.00 21.61 100 THR A N 1
ATOM 813 C CA . THR A 1 102 ? 27.472 45.266 -6.184 1.00 22.07 100 THR A CA 1
ATOM 814 C C . THR A 1 102 ? 26.055 45.017 -6.668 1.00 23.86 100 THR A C 1
ATOM 815 O O . THR A 1 102 ? 25.724 45.353 -7.758 1.00 27.37 100 THR A O 1
ATOM 819 N N . LEU A 1 103 ? 25.252 44.413 -5.827 1.00 22.26 101 LEU A N 1
ATOM 820 C CA . LEU A 1 103 ? 23.902 44.054 -6.147 1.00 22.54 101 LEU A CA 1
ATOM 821 C C . LEU A 1 103 ? 22.868 45.162 -5.909 1.00 26.84 101 LEU A C 1
ATOM 822 O O . LEU A 1 103 ? 21.835 45.169 -6.511 1.00 22.64 101 LEU A O 1
ATOM 835 N N . LEU A 1 105 ? 22.596 49.100 -3.191 1.00 18.82 103 LEU A N 1
ATOM 836 C CA . LEU A 1 105 ? 23.106 49.922 -2.110 1.00 19.48 103 LEU A CA 1
ATOM 837 C C . LEU A 1 105 ? 22.134 50.000 -0.941 1.00 20.90 103 LEU A C 1
ATOM 838 O O . LEU A 1 105 ? 20.948 49.907 -1.109 1.00 20.47 103 LEU A O 1
ATOM 843 N N . LEU A 1 106 ? 22.687 50.192 0.242 1.00 19.74 104 LEU A N 1
ATOM 844 C CA . LEU A 1 106 ? 21.923 50.226 1.458 1.00 21.14 104 LEU A CA 1
ATOM 845 C C . LEU A 1 106 ? 22.505 51.224 2.435 1.00 24.21 104 LEU A C 1
ATOM 846 O O . LEU A 1 106 ? 23.680 51.307 2.604 1.00 20.89 104 LEU A O 1
ATOM 851 N N . ASP A 1 107 ? 21.646 52.004 3.040 1.00 23.13 105 ASP A N 1
ATOM 852 C CA . ASP A 1 107 ? 22.136 52.996 3.987 1.00 19.41 105 ASP A CA 1
ATOM 853 C C . ASP A 1 107 ? 22.867 52.277 5.131 1.00 15.14 105 ASP A C 1
ATOM 854 O O . ASP A 1 107 ? 22.375 51.291 5.654 1.00 18.33 105 ASP A O 1
ATOM 859 N N . ARG A 1 108 ? 24.040 52.796 5.477 1.00 21.02 106 ARG A N 1
ATOM 860 C CA . ARG A 1 108 ? 24.899 52.258 6.546 1.00 18.68 106 ARG A CA 1
ATOM 861 C C . ARG A 1 108 ? 24.099 51.988 7.824 1.00 22.99 106 ARG A C 1
ATOM 862 O O . ARG A 1 108 ? 24.278 50.952 8.482 1.00 19.07 106 ARG A O 1
ATOM 870 N N . ALA A 1 109 ? 23.138 52.862 8.127 1.00 16.60 107 ALA A N 1
ATOM 871 C CA . ALA A 1 109 ? 22.420 52.758 9.398 1.00 22.69 107 ALA A CA 1
ATOM 872 C C . ALA A 1 109 ? 21.586 51.489 9.530 1.00 19.03 107 ALA A C 1
ATOM 873 O O . ALA A 1 109 ? 21.297 51.057 10.637 1.00 21.36 107 ALA A O 1
ATOM 875 N N . VAL A 1 110 ? 21.235 50.881 8.402 1.00 17.20 108 VAL A N 1
ATOM 876 C CA . VAL A 1 110 ? 20.418 49.676 8.404 1.00 17.43 108 VAL A CA 1
ATOM 877 C C . VAL A 1 110 ? 21.193 48.455 7.914 1.00 21.77 108 VAL A C 1
ATOM 878 O O . VAL A 1 110 ? 20.631 47.379 7.750 1.00 19.19 108 VAL A O 1
ATOM 882 N N . VAL A 1 111 ? 22.492 48.618 7.699 1.00 19.07 109 VAL A N 1
ATOM 883 C CA . VAL A 1 111 ? 23.306 47.473 7.234 1.00 17.15 109 VAL A CA 1
ATOM 884 C C . VAL A 1 111 ? 23.208 46.292 8.255 1.00 15.02 109 VAL A C 1
ATOM 885 O O . VAL A 1 111 ? 22.810 45.158 7.867 1.00 17.93 109 VAL A O 1
ATOM 889 N N . PRO A 1 112 ? 23.436 46.541 9.582 1.00 17.55 110 PRO A N 1
ATOM 890 C CA . PRO A 1 112 ? 23.209 45.433 10.540 1.00 18.17 110 PRO A CA 1
ATOM 891 C C . PRO A 1 112 ? 21.767 44.902 10.631 1.00 17.33 110 PRO A C 1
ATOM 892 O O . PRO A 1 112 ? 21.566 43.727 10.878 1.00 18.00 110 PRO A O 1
ATOM 896 N N . THR A 1 113 ? 20.779 45.761 10.386 1.00 17.33 111 THR A N 1
ATOM 897 C CA . THR A 1 113 ? 19.362 45.360 10.360 1.00 18.97 111 THR A CA 1
ATOM 898 C C . THR A 1 113 ? 19.067 44.300 9.285 1.00 19.99 111 THR A C 1
ATOM 899 O O . THR A 1 113 ? 18.183 43.453 9.462 1.00 20.53 111 THR A O 1
ATOM 903 N N . PHE A 1 114 ? 19.787 44.369 8.160 1.00 16.89 112 PHE A N 1
ATOM 904 C CA . PHE A 1 114 ? 19.636 43.371 7.109 1.00 17.37 112 PHE A CA 1
ATOM 905 C C . PHE A 1 114 ? 20.737 42.314 7.152 1.00 18.91 112 PHE A C 1
ATOM 906 O O . PHE A 1 114 ? 20.770 41.443 6.284 1.00 19.04 112 PHE A O 1
ATOM 914 N N . GLY A 1 115 ? 21.619 42.408 8.160 1.00 17.00 113 GLY A N 1
ATOM 915 C CA . GLY A 1 115 ? 22.760 41.450 8.343 1.00 19.86 113 GLY A CA 1
ATOM 916 C C . GLY A 1 115 ? 23.708 41.372 7.156 1.00 19.08 113 GLY A C 1
ATOM 917 O O . GLY A 1 115 ? 24.320 40.316 6.875 1.00 17.65 113 GLY A O 1
ATOM 918 N N . VAL A 1 116 ? 23.822 42.488 6.453 1.00 16.66 114 VAL A N 1
ATOM 919 C CA . VAL A 1 116 ? 24.617 42.622 5.241 1.00 20.98 114 VAL A CA 1
ATOM 920 C C . VAL A 1 116 ? 26.109 42.813 5.587 1.00 14.90 114 VAL A C 1
ATOM 921 O O . VAL A 1 116 ? 26.453 43.461 6.583 1.00 17.95 114 VAL A O 1
ATOM 925 N N . ARG A 1 117 ? 26.992 42.207 4.798 1.00 18.90 115 ARG A N 1
ATOM 926 C CA A ARG A 1 117 ? 28.424 42.369 5.025 0.50 18.89 115 ARG A CA 1
ATOM 927 C CA B ARG A 1 117 ? 28.442 42.361 5.003 0.50 17.34 115 ARG A CA 1
ATOM 928 C C . ARG A 1 117 ? 28.865 43.824 4.888 1.00 20.95 115 ARG A C 1
ATOM 929 O O . ARG A 1 117 ? 28.477 44.509 3.934 1.00 21.03 115 ARG A O 1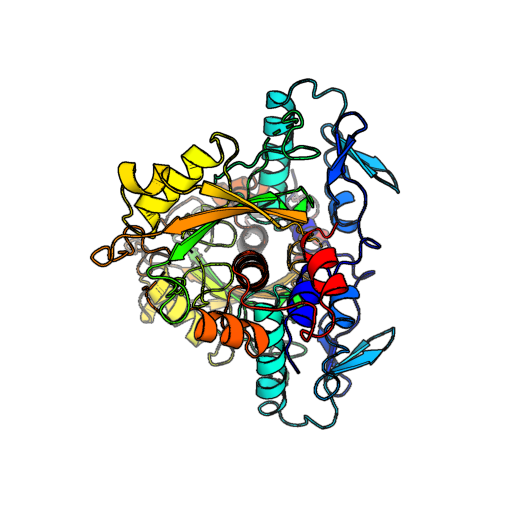
ATOM 944 N N . ALA A 1 118 ? 29.631 44.298 5.874 1.00 15.80 116 ALA A N 1
ATOM 945 C CA . ALA A 1 118 ? 30.150 45.685 5.878 1.00 23.26 116 ALA A CA 1
ATOM 946 C C . ALA A 1 118 ? 31.663 45.682 5.736 1.00 22.47 116 ALA A C 1
ATOM 947 O O . ALA A 1 118 ? 32.346 44.741 6.166 1.00 22.50 116 ALA A O 1
ATOM 949 N N . TYR A 1 119 ? 32.186 46.762 5.178 1.00 16.80 117 TYR A N 1
ATOM 950 C CA . TYR A 1 119 ? 33.643 46.870 4.922 1.00 16.57 117 TYR A CA 1
ATOM 951 C C . TYR A 1 119 ? 34.160 48.128 5.558 1.00 19.40 117 TYR A C 1
ATOM 952 O O . TYR A 1 119 ? 33.404 49.096 5.756 1.00 17.01 117 TYR A O 1
ATOM 961 N N . GLY A 1 120 ? 35.448 48.143 5.874 1.00 19.03 118 GLY A N 1
ATOM 962 C CA . GLY A 1 120 ? 36.030 49.316 6.478 1.00 19.24 118 GLY A CA 1
ATOM 963 C C . GLY A 1 120 ? 37.527 49.267 6.295 1.00 16.72 118 GLY A C 1
ATOM 964 O O . GLY A 1 120 ? 38.090 48.234 5.913 1.00 20.13 118 GLY A O 1
ATOM 965 N N . VAL A 1 121 ? 38.164 50.403 6.517 1.00 16.32 119 VAL A N 1
ATOM 966 C CA . VAL A 1 121 ? 39.604 50.494 6.412 1.00 15.00 119 VAL A CA 1
ATOM 967 C C . VAL A 1 121 ? 40.169 50.936 7.753 1.00 22.40 119 VAL A C 1
ATOM 968 O O . VAL A 1 121 ? 39.583 51.799 8.435 1.00 22.82 119 VAL A O 1
ATOM 972 N N . HIS A 1 122 ? 41.285 50.311 8.137 1.00 18.08 120 HIS A N 1
ATOM 973 C CA . HIS A 1 122 ? 41.968 50.589 9.417 1.00 19.70 120 HIS A CA 1
ATOM 974 C C . HIS A 1 122 ? 43.453 50.730 9.187 1.00 21.42 120 HIS A C 1
ATOM 975 O O . HIS A 1 122 ? 44.094 49.860 8.570 1.00 20.16 120 HIS A O 1
ATOM 982 N N . LEU A 1 123 ? 43.992 51.845 9.667 1.00 17.73 121 LEU A N 1
ATOM 983 C CA . LEU A 1 123 ? 45.391 52.168 9.486 1.00 19.07 121 LEU A CA 1
ATOM 984 C C . LEU A 1 123 ? 46.194 52.043 10.780 1.00 17.80 121 LEU A C 1
ATOM 985 O O . LEU A 1 123 ? 45.801 52.603 11.817 1.00 19.58 121 LEU A O 1
ATOM 990 N N . ASN A 1 124 ? 47.303 51.298 10.705 1.00 19.55 122 ASN A N 1
ATOM 991 C CA . ASN A 1 124 ? 48.301 51.221 11.781 1.00 21.15 122 ASN A CA 1
ATOM 992 C C . ASN A 1 124 ? 49.405 52.240 11.517 1.00 19.94 122 ASN A C 1
ATOM 993 O O . ASN A 1 124 ? 50.271 52.018 10.667 1.00 21.83 122 ASN A O 1
ATOM 998 N N . GLY A 1 125 ? 49.334 53.381 12.208 1.00 20.19 123 GLY A N 1
ATOM 999 C CA . GLY A 1 125 ? 50.345 54.440 12.079 1.00 18.15 123 GLY A CA 1
ATOM 1000 C C . GLY A 1 125 ? 51.381 54.310 13.171 1.00 21.64 123 GLY A C 1
ATOM 1001 O O . GLY A 1 125 ? 51.065 54.442 14.366 1.00 22.55 123 GLY A O 1
ATOM 1002 N N . TYR A 1 126 ? 52.620 54.067 12.763 1.00 22.90 124 TYR A N 1
ATOM 1003 C CA . TYR A 1 126 ? 53.694 53.774 13.698 1.00 25.90 124 TYR A CA 1
ATOM 1004 C C . TYR A 1 126 ? 55.020 54.490 13.366 1.00 25.41 124 TYR A C 1
ATOM 1005 O O . TYR A 1 126 ? 55.209 54.987 12.233 1.00 23.58 124 TYR A O 1
ATOM 1014 N N . VAL A 1 127 ? 55.895 54.566 14.384 1.00 29.81 125 VAL A N 1
ATOM 1015 C CA A VAL A 1 127 ? 57.235 55.137 14.244 0.50 32.58 125 VAL A CA 1
ATOM 1016 C CA B VAL A 1 127 ? 57.218 55.187 14.297 0.50 34.01 125 VAL A CA 1
ATOM 1017 C C . VAL A 1 127 ? 58.246 54.234 14.931 1.00 34.47 125 VAL A C 1
ATOM 1018 O O . VAL A 1 127 ? 57.929 53.543 15.901 1.00 36.28 125 VAL A O 1
ATOM 1025 N N . GLY A 1 128 ? 59.472 54.206 14.407 1.00 37.83 126 GLY A N 1
ATOM 1026 C CA . GLY A 1 128 ? 60.529 53.399 15.017 1.00 35.15 126 GLY A CA 1
ATOM 1027 C C . GLY A 1 128 ? 60.513 51.960 14.553 1.00 37.66 126 GLY A C 1
ATOM 1028 O O . GLY A 1 128 ? 59.729 51.601 13.680 1.00 38.85 126 GLY A O 1
ATOM 1029 N N . ALA A 1 129 ? 61.400 51.144 15.123 1.00 41.73 127 ALA A N 1
ATOM 1030 C CA . ALA A 1 129 ? 61.486 49.714 14.808 1.00 44.35 127 ALA A CA 1
ATOM 1031 C C . ALA A 1 129 ? 61.973 48.958 16.031 1.00 47.23 127 ALA A C 1
ATOM 1032 O O . ALA A 1 129 ? 62.529 49.566 16.954 1.00 46.60 127 ALA A O 1
ATOM 1034 N N . GLY A 1 130 ? 61.751 47.644 16.037 1.00 47.40 128 GLY A N 1
ATOM 1035 C CA . GLY A 1 130 ? 62.218 46.768 17.107 1.00 50.12 128 GLY A CA 1
ATOM 1036 C C . GLY A 1 130 ? 61.766 47.220 18.479 1.00 51.85 128 GLY A C 1
ATOM 1037 O O . GLY A 1 130 ? 60.591 47.487 18.685 1.00 49.32 128 GLY A O 1
ATOM 1038 N N . ALA A 1 131 ? 62.719 47.366 19.398 1.00 53.70 129 ALA A N 1
ATOM 1039 C CA . ALA A 1 131 ? 62.427 47.766 20.776 1.00 52.09 129 ALA A CA 1
ATOM 1040 C C . ALA A 1 131 ? 61.864 49.189 20.926 1.00 49.76 129 ALA A C 1
ATOM 1041 O O . ALA A 1 131 ? 61.302 49.525 21.971 1.00 51.31 129 ALA A O 1
ATOM 1043 N N . ASP A 1 132 ? 61.988 50.006 19.878 1.00 42.21 130 ASP A N 1
ATOM 1044 C CA A ASP A 1 132 ? 61.566 51.406 19.908 0.50 41.80 130 ASP A CA 1
ATOM 1045 C CA B ASP A 1 132 ? 61.533 51.397 19.942 0.50 41.79 130 ASP A CA 1
ATOM 1046 C C . ASP A 1 132 ? 60.292 51.658 19.075 1.00 36.31 130 ASP A C 1
ATOM 1047 O O . ASP A 1 132 ? 59.968 52.791 18.752 1.00 38.36 130 ASP A O 1
ATOM 1056 N N . LEU A 1 133 ? 59.587 50.592 18.717 1.00 34.21 131 LEU A N 1
ATOM 1057 C CA . LEU A 1 133 ? 58.357 50.692 17.930 1.00 32.36 131 LEU A CA 1
ATOM 1058 C C . LEU A 1 133 ? 57.231 51.347 18.729 1.00 29.17 131 LEU A C 1
ATOM 1059 O O . LEU A 1 133 ? 56.875 50.888 19.824 1.00 31.74 131 LEU A O 1
ATOM 1064 N N . HIS A 1 134 ? 56.697 52.440 18.189 1.00 27.61 132 HIS A N 1
ATOM 1065 C CA . HIS A 1 134 ? 55.625 53.187 18.816 1.00 23.90 132 HIS A CA 1
ATOM 1066 C C . HIS A 1 134 ? 54.403 53.300 17.890 1.00 24.13 132 HIS A C 1
ATOM 1067 O O . HIS A 1 134 ? 54.568 53.508 16.702 1.00 28.10 132 HIS A O 1
ATOM 1074 N N . LEU A 1 135 ? 53.202 53.178 18.454 1.00 28.30 133 LEU A N 1
ATOM 1075 C CA A LEU A 1 135 ? 51.965 53.311 17.693 0.50 25.22 133 LEU A CA 1
ATOM 1076 C CA B LEU A 1 135 ? 51.949 53.300 17.713 0.50 24.52 133 LEU A CA 1
ATOM 1077 C C . LEU A 1 135 ? 51.192 54.565 18.089 1.00 28.50 133 LEU A C 1
ATOM 1078 O O . LEU A 1 135 ? 51.068 54.881 19.279 1.00 28.20 133 LEU A O 1
ATOM 1087 N N . TRP A 1 136 ? 50.677 55.273 17.079 1.00 24.73 134 TRP A N 1
ATOM 1088 C CA . TRP A 1 136 ? 49.741 56.378 17.310 1.00 28.04 134 TRP A CA 1
ATOM 1089 C C . TRP A 1 136 ? 48.363 55.790 17.526 1.00 21.54 134 TRP A C 1
ATOM 1090 O O . TRP A 1 136 ? 47.880 55.030 16.697 1.00 27.82 134 TRP A O 1
ATOM 1101 N N . ILE A 1 137 ? 47.743 56.157 18.633 1.00 20.49 135 ILE A N 1
ATOM 1102 C CA . ILE A 1 137 ? 46.424 55.667 19.012 1.00 23.64 135 ILE A CA 1
ATOM 1103 C C . ILE A 1 137 ? 45.507 56.876 19.036 1.00 24.63 135 ILE A C 1
ATOM 1104 O O . ILE A 1 137 ? 45.884 57.934 19.535 1.00 25.53 135 ILE A O 1
ATOM 1109 N N . GLY A 1 138 ? 44.291 56.729 18.517 1.00 22.14 136 GLY A N 1
ATOM 1110 C CA . GLY A 1 138 ? 43.312 57.788 18.672 1.00 23.75 136 GLY A CA 1
ATOM 1111 C C . GLY A 1 138 ? 42.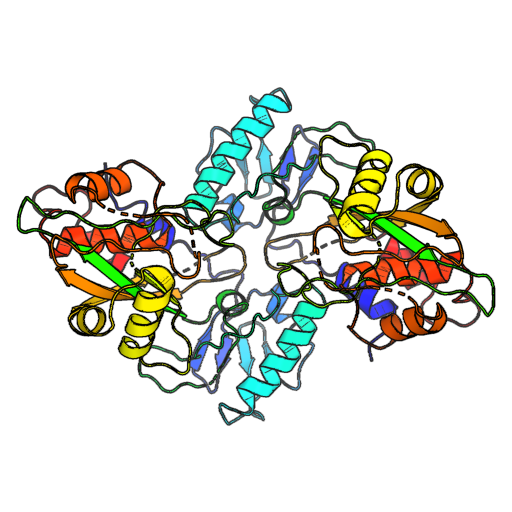392 57.506 19.845 1.00 29.17 136 GLY A C 1
ATOM 1112 O O . GLY A 1 138 ? 42.214 56.345 20.221 1.00 26.20 136 GLY A O 1
ATOM 1113 N N . ARG A 1 139 ? 41.853 58.561 20.468 1.00 27.14 137 ARG A N 1
ATOM 1114 C CA A ARG A 1 139 ? 40.785 58.419 21.449 0.50 27.41 137 ARG A CA 1
ATOM 1115 C CA B ARG A 1 139 ? 40.767 58.385 21.427 0.50 25.74 137 ARG A CA 1
ATOM 1116 C C . ARG A 1 139 ? 39.521 58.970 20.802 1.00 26.20 137 ARG A C 1
ATOM 1117 O O . ARG A 1 139 ? 39.511 60.130 20.393 1.00 30.01 137 ARG A O 1
ATOM 1132 N N . ARG A 1 140 ? 38.478 58.146 20.717 1.00 26.46 138 ARG A N 1
ATOM 1133 C CA . ARG A 1 140 ? 37.248 58.524 20.025 1.00 25.62 138 ARG A CA 1
ATOM 1134 C C . ARG A 1 140 ? 36.522 59.630 20.787 1.00 30.91 138 ARG A C 1
ATOM 1135 O O . ARG A 1 140 ? 36.602 59.709 22.021 1.00 29.45 138 ARG A O 1
ATOM 1143 N N . SER A 1 141 ? 35.824 60.482 20.046 1.00 30.82 139 SER A N 1
ATOM 1144 C CA . SER A 1 141 ? 35.057 61.578 20.638 1.00 30.87 139 SER A CA 1
ATOM 1145 C C . SER A 1 141 ? 33.940 61.000 21.509 1.00 34.11 139 SER A C 1
ATOM 1146 O O . SER A 1 141 ? 33.421 59.916 21.203 1.00 30.95 139 SER A O 1
ATOM 1149 N N . PRO A 1 142 ? 33.553 61.712 22.597 1.00 38.34 140 PRO A N 1
ATOM 1150 C CA . PRO A 1 142 ? 32.428 61.225 23.417 1.00 34.53 140 PRO A CA 1
ATOM 1151 C C . PRO A 1 142 ? 31.082 61.213 22.695 1.00 37.90 140 PRO A C 1
ATOM 1152 O O . PRO A 1 142 ? 30.154 60.54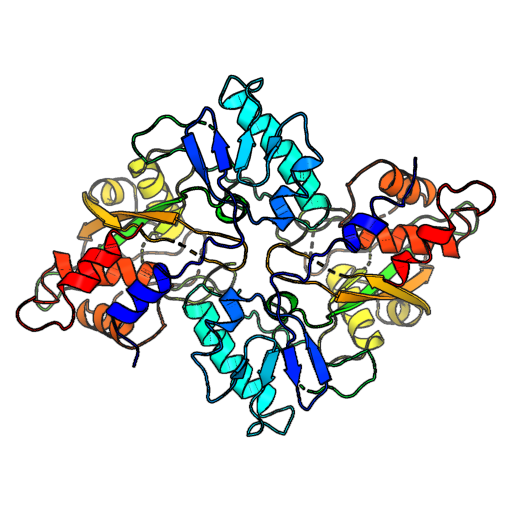2 23.157 1.00 31.63 140 PRO A O 1
ATOM 1156 N N . ASP A 1 143 ? 30.996 61.920 21.563 1.00 35.55 141 ASP A N 1
ATOM 1157 C CA . ASP A 1 143 ? 29.781 62.004 20.771 1.00 36.36 141 ASP A CA 1
ATOM 1158 C C . ASP A 1 143 ? 29.584 60.825 19.802 1.00 34.79 141 ASP A C 1
ATOM 1159 O O . ASP A 1 143 ? 28.527 60.709 19.174 1.00 34.78 141 ASP A O 1
ATOM 1164 N N . LYS A 1 144 ? 30.576 59.939 19.681 1.00 29.21 142 LYS A N 1
ATOM 1165 C CA . LYS A 1 144 ? 30.384 58.752 18.851 1.00 25.30 142 LYS A CA 1
ATOM 1166 C C . LYS A 1 144 ? 29.212 57.930 19.356 1.00 25.78 142 LYS A C 1
ATOM 1167 O O . LYS A 1 144 ? 29.064 57.680 20.568 1.00 27.08 142 LYS A O 1
ATOM 1173 N N . SER A 1 145 ? 28.395 57.504 18.408 1.00 28.71 143 SER A N 1
ATOM 1174 C CA . SER A 1 145 ? 27.291 56.609 18.662 1.00 30.64 143 SER A CA 1
ATOM 1175 C C . SER A 1 145 ? 27.787 55.255 19.212 1.00 34.84 143 SER A C 1
ATOM 1176 O O . SER A 1 145 ? 27.203 54.700 20.156 1.00 33.01 143 SER A O 1
ATOM 1179 N N . VAL A 1 146 ? 28.881 54.763 18.625 1.00 26.02 144 VAL A N 1
ATOM 1180 C CA . VAL A 1 146 ? 29.490 53.472 18.954 1.00 27.84 144 VAL A CA 1
ATOM 1181 C C . VAL A 1 146 ? 30.828 53.714 19.640 1.00 24.68 144 VAL A C 1
ATOM 1182 O O . VAL A 1 146 ? 31.624 54.538 19.176 1.00 29.30 144 VAL A O 1
ATOM 1186 N N . ALA A 1 147 ? 31.073 53.020 20.760 1.00 28.68 145 ALA A N 1
ATOM 1187 C CA . ALA A 1 147 ? 32.369 53.094 21.450 1.00 27.24 145 ALA A CA 1
ATOM 1188 C C . ALA A 1 147 ? 32.860 54.538 21.737 1.00 24.20 145 ALA A C 1
ATOM 1189 O O . ALA A 1 147 ? 34.024 54.866 21.456 1.00 24.03 145 ALA A O 1
ATOM 1191 N N . PRO A 1 148 ? 31.979 55.416 22.294 1.00 26.11 146 PRO A N 1
ATOM 1192 C CA . PRO A 1 148 ? 32.462 56.776 22.548 1.00 27.01 146 PRO A CA 1
ATOM 1193 C C . PRO A 1 148 ? 33.556 56.753 23.604 1.00 27.01 146 PRO A C 1
ATOM 1194 O O . PRO A 1 148 ? 33.477 55.947 24.536 1.00 26.67 146 PRO A O 1
ATOM 1198 N N . GLY A 1 149 ? 34.583 57.584 23.429 1.00 23.06 147 GLY A N 1
ATOM 1199 C CA . GLY A 1 149 ? 35.705 57.661 24.359 1.00 27.37 147 GLY A CA 1
ATOM 1200 C C . GLY A 1 149 ? 36.691 56.497 24.326 1.00 31.76 147 GLY A C 1
ATOM 1201 O O . GLY A 1 149 ? 37.667 56.505 25.074 1.00 28.82 147 GLY A O 1
ATOM 1202 N N . LYS A 1 150 ? 36.440 55.491 23.485 1.00 27.28 148 LYS A N 1
ATOM 1203 C CA . LYS A 1 150 ? 37.332 54.317 23.405 1.00 26.06 148 LYS A CA 1
ATOM 1204 C C . LYS A 1 150 ? 38.557 54.579 22.543 1.00 24.99 148 LYS A C 1
ATOM 1205 O O . LYS A 1 150 ? 38.583 55.495 21.700 1.00 22.55 148 LYS A O 1
ATOM 1211 N N . LEU A 1 151 ? 39.580 53.755 22.738 1.00 19.09 149 LEU A N 1
ATOM 1212 C CA . LEU A 1 151 ? 40.799 53.869 21.978 1.00 20.06 149 LEU A CA 1
ATOM 1213 C C . LEU A 1 151 ? 40.618 53.178 20.614 1.00 21.55 149 LEU A C 1
ATOM 1214 O O . LEU A 1 151 ? 39.808 52.249 20.469 1.00 19.47 149 LEU A O 1
ATOM 1219 N N . ASP A 1 152 ? 41.386 53.643 19.642 1.00 19.17 150 ASP A N 1
ATOM 1220 C CA . ASP A 1 152 ? 41.137 53.381 18.214 1.00 17.87 150 ASP A CA 1
ATOM 1221 C C . ASP A 1 152 ? 42.435 53.385 17.456 1.00 21.13 150 ASP A C 1
ATOM 1222 O O . ASP A 1 152 ? 43.464 53.839 17.963 1.00 19.36 150 ASP A O 1
ATOM 1227 N N . ASN A 1 153 ? 42.412 52.873 16.220 1.00 19.91 151 ASN A N 1
ATOM 1228 C CA . ASN A 1 153 ? 43.513 53.121 15.292 1.00 18.90 151 ASN A CA 1
ATOM 1229 C C . ASN A 1 153 ? 43.692 54.630 15.039 1.00 19.61 151 ASN A C 1
ATOM 1230 O O . ASN A 1 153 ? 42.763 55.413 15.282 1.00 21.72 151 ASN A O 1
ATOM 1243 N N . VAL A 1 155 ? 43.777 56.029 12.217 1.00 20.16 153 VAL A N 1
ATOM 1244 C CA . VAL A 1 155 ? 42.762 56.323 11.194 1.00 19.57 153 VAL A CA 1
ATOM 1245 C C . VAL A 1 155 ? 41.943 55.047 10.963 1.00 19.06 153 VAL A C 1
ATOM 1246 O O . VAL A 1 155 ? 42.516 53.975 10.822 1.00 20.64 153 VAL A O 1
ATOM 1250 N N . ALA A 1 156 ? 40.617 55.163 10.971 1.00 19.92 154 ALA A N 1
ATOM 1251 C CA . ALA A 1 156 ? 39.731 54.023 10.657 1.00 21.62 154 ALA A CA 1
ATOM 1252 C C . ALA A 1 156 ? 38.397 54.570 10.228 1.00 25.62 154 ALA A C 1
ATOM 1253 O O . ALA A 1 156 ? 37.948 55.570 10.773 1.00 25.22 154 ALA A O 1
ATOM 1255 N N . GLY A 1 157 ? 37.735 53.910 9.291 1.00 19.78 155 GLY A N 1
ATOM 1256 C CA . GLY A 1 157 ? 36.358 54.302 8.976 1.00 23.92 155 GLY A CA 1
ATOM 1257 C C . GLY A 1 157 ? 35.641 53.261 8.154 1.00 25.11 155 GLY A C 1
ATOM 1258 O O . GLY A 1 157 ? 36.280 52.417 7.521 1.00 20.50 155 GLY A O 1
ATOM 1259 N N . GLY A 1 158 ? 34.313 53.317 8.176 1.00 16.33 156 GLY A N 1
ATOM 1260 C CA . GLY A 1 158 ? 33.510 52.527 7.267 1.00 17.20 156 GLY A CA 1
ATOM 1261 C C . GLY A 1 158 ? 33.756 52.878 5.803 1.00 17.21 156 GLY A C 1
ATOM 1262 O O . GLY A 1 158 ? 34.197 53.983 5.475 1.00 20.27 156 GLY A O 1
ATOM 1263 N N . GLN A 1 159 ? 33.468 51.919 4.926 1.00 21.75 157 GLN A N 1
ATOM 1264 C CA . GLN A 1 159 ? 33.725 52.051 3.502 1.00 18.48 157 GLN A CA 1
ATOM 1265 C C . GLN A 1 159 ? 32.454 52.429 2.761 1.00 20.30 157 GLN A C 1
ATOM 1266 O O . GLN A 1 159 ? 31.530 51.630 2.670 1.00 19.32 157 GLN A O 1
ATOM 1272 N N . PRO A 1 160 ? 32.420 53.634 2.195 1.00 20.08 158 PRO A N 1
ATOM 1273 C CA . PRO A 1 160 ? 31.248 53.977 1.381 1.00 22.50 158 PRO A CA 1
ATOM 1274 C C . PRO A 1 160 ? 31.248 53.236 0.035 1.00 19.52 158 PRO A C 1
ATOM 1275 O O . PRO A 1 160 ? 32.300 52.813 -0.455 1.00 22.07 158 PRO A O 1
ATOM 1279 N N . ALA A 1 161 ? 30.050 53.050 -0.505 1.00 21.68 159 ALA A N 1
ATOM 1280 C CA . ALA A 1 161 ? 29.832 52.394 -1.781 1.00 23.81 159 ALA A CA 1
ATOM 1281 C C . ALA A 1 161 ? 30.622 53.032 -2.917 1.00 28.04 159 ALA A C 1
ATOM 1282 O O . ALA A 1 161 ? 31.044 52.329 -3.845 1.00 25.76 159 ALA A O 1
ATOM 1284 N N . ASP A 1 162 ? 30.840 54.346 -2.847 1.00 24.07 160 ASP A N 1
ATOM 1285 C CA . ASP A 1 162 ? 31.271 55.058 -4.054 1.00 33.19 160 ASP A CA 1
ATOM 1286 C C . ASP A 1 162 ? 32.778 55.280 -4.144 1.00 33.50 160 ASP A C 1
ATOM 1287 O O . ASP A 1 162 ? 33.247 55.930 -5.091 1.00 25.67 160 ASP A O 1
ATOM 1292 N N . LEU A 1 163 ? 33.521 54.729 -3.178 1.00 24.34 161 LEU A N 1
ATOM 1293 C CA . LEU A 1 163 ? 34.989 54.888 -3.136 1.00 22.16 161 LEU A CA 1
ATOM 1294 C C . LEU A 1 163 ? 35.713 53.536 -3.169 1.00 25.00 161 LEU A C 1
ATOM 1295 O O . LEU A 1 163 ? 35.177 52.523 -2.695 1.00 23.70 161 LEU A O 1
ATOM 1300 N N . SER A 1 164 ? 36.929 53.543 -3.710 1.00 19.44 162 SER A N 1
ATOM 1301 C CA . SER A 1 164 ? 37.896 52.441 -3.518 1.00 18.75 162 SER A CA 1
ATOM 1302 C C . SER A 1 164 ? 38.383 52.464 -2.051 1.00 16.03 162 SER A C 1
ATOM 1303 O O . SER A 1 164 ? 38.138 53.432 -1.324 1.00 18.03 162 SER A O 1
ATOM 1306 N N . LEU A 1 165 ? 39.050 51.391 -1.627 1.00 19.00 163 LEU A N 1
ATOM 1307 C CA . LEU A 1 165 ? 39.595 51.317 -0.272 1.00 18.42 163 LEU A CA 1
ATOM 1308 C C . LEU A 1 165 ? 40.671 52.381 -0.112 1.00 19.29 163 LEU A C 1
ATOM 1309 O O . LEU A 1 165 ? 40.718 53.055 0.905 1.00 17.38 163 LEU A O 1
ATOM 1314 N N . ARG A 1 166 ? 41.510 52.514 -1.135 1.00 17.15 164 ARG A N 1
ATOM 1315 C CA . ARG A 1 166 ? 42.623 53.462 -1.087 1.00 22.19 164 ARG A CA 1
ATOM 1316 C C . ARG A 1 166 ? 42.088 54.905 -1.016 1.00 22.29 164 ARG A C 1
ATOM 1317 O O . ARG A 1 166 ? 42.616 55.747 -0.281 1.00 22.06 164 ARG A O 1
ATOM 1325 N N . GLN A 1 167 ? 41.038 55.181 -1.780 1.00 20.52 165 GLN A N 1
ATOM 1326 C CA . GLN A 1 167 ? 40.438 56.522 -1.806 1.00 21.23 165 GLN A CA 1
ATOM 1327 C C . GLN A 1 167 ? 39.844 56.868 -0.457 1.00 21.59 165 GLN A C 1
ATOM 1328 O O . GLN A 1 167 ? 40.038 57.982 0.062 1.00 20.84 165 GLN A O 1
ATOM 1334 N N . ASN A 1 168 ? 39.107 55.918 0.106 1.00 21.23 166 ASN A N 1
ATOM 1335 C CA . ASN A 1 168 ? 38.535 56.108 1.415 1.00 22.05 166 ASN A CA 1
ATOM 1336 C C . ASN A 1 168 ? 39.629 56.262 2.475 1.00 22.07 166 ASN A C 1
ATOM 1337 O O . ASN A 1 168 ? 39.542 57.133 3.315 1.00 20.60 166 ASN A O 1
ATOM 1342 N N . LEU A 1 169 ? 40.657 55.415 2.423 1.00 19.16 167 LEU A N 1
ATOM 1343 C CA . LEU A 1 169 ? 41.799 55.585 3.326 1.00 22.36 167 LEU A CA 1
ATOM 1344 C C . LEU A 1 169 ? 42.376 57.018 3.244 1.00 27.44 167 LEU A C 1
ATOM 1345 O O . LEU A 1 169 ? 42.636 57.642 4.269 1.00 22.88 167 LEU A O 1
ATOM 1350 N N . ILE A 1 170 ? 42.555 57.538 2.028 1.00 26.93 168 ILE A N 1
ATOM 1351 C CA . ILE A 1 170 ? 43.115 58.897 1.843 1.00 25.17 168 ILE A CA 1
ATOM 1352 C C . ILE A 1 170 ? 42.233 59.979 2.470 1.00 24.22 168 ILE A C 1
ATOM 1353 O O . ILE A 1 170 ? 42.714 60.859 3.184 1.00 23.88 168 ILE A O 1
ATOM 1358 N N . LYS A 1 171 ? 40.942 59.881 2.215 1.00 21.03 169 LYS A N 1
ATOM 1359 C CA . LYS A 1 171 ? 39.965 60.802 2.753 1.00 25.69 169 LYS A CA 1
ATOM 1360 C C . LYS A 1 171 ? 39.921 60.744 4.277 1.00 27.01 169 LYS A C 1
ATOM 1361 O O . LYS A 1 171 ? 39.920 61.770 4.938 1.00 24.12 169 LYS A O 1
ATOM 1367 N N . GLU A 1 172 ? 39.906 59.538 4.834 1.00 18.72 170 GLU A N 1
ATOM 1368 C CA . GLU A 1 172 ? 39.874 59.382 6.287 1.00 20.09 170 GLU A CA 1
ATOM 1369 C C . GLU A 1 172 ? 41.139 59.892 6.938 1.00 23.18 170 GLU A C 1
ATOM 1370 O O . GLU A 1 172 ? 41.073 60.468 8.020 1.00 27.45 170 GLU A O 1
ATOM 1376 N N . CYS A 1 173 ? 42.271 59.697 6.276 1.00 20.72 171 CYS A N 1
ATOM 1377 C CA . CYS A 1 173 ? 43.568 60.139 6.779 1.00 23.54 171 CYS A CA 1
ATOM 1378 C C . CYS A 1 173 ? 43.620 61.653 6.964 1.00 30.29 171 CYS A C 1
ATOM 1379 O O . CYS A 1 173 ? 44.135 62.136 7.976 1.00 28.00 171 CYS A O 1
ATOM 1382 N N . ALA A 1 174 ? 43.089 62.377 5.974 1.00 25.84 172 ALA A N 1
ATOM 1383 C CA . ALA A 1 174 ? 42.997 63.838 6.024 1.00 26.87 172 ALA A CA 1
ATOM 1384 C C . ALA A 1 174 ? 41.963 64.287 7.049 1.00 24.26 172 ALA A C 1
ATOM 1385 O O . ALA A 1 174 ? 42.255 65.126 7.889 1.00 28.18 172 ALA A O 1
ATOM 1387 N N . GLU A 1 175 ? 40.763 63.712 7.013 1.00 23.60 173 GLU A N 1
ATOM 1388 C CA . GLU A 1 175 ? 39.687 64.192 7.870 1.00 31.06 173 GLU A CA 1
ATOM 1389 C C . GLU A 1 175 ? 39.919 63.865 9.345 1.00 31.04 173 GLU A C 1
ATOM 1390 O O . GLU A 1 175 ? 39.618 64.676 10.216 1.00 30.90 173 GLU A O 1
ATOM 1396 N N . GLU A 1 176 ? 40.459 62.683 9.625 1.00 27.71 174 GLU A N 1
ATOM 1397 C CA . GLU A 1 176 ? 40.521 62.220 11.005 1.00 24.57 174 GLU A CA 1
ATOM 1398 C C . GLU A 1 176 ? 41.802 62.587 11.697 1.00 23.74 174 GLU A C 1
ATOM 1399 O O . GLU A 1 176 ? 41.819 62.763 12.916 1.00 27.22 174 GLU A O 1
ATOM 1405 N N . ALA A 1 177 ? 42.886 62.691 10.937 1.00 23.54 175 ALA A N 1
ATOM 1406 C CA . ALA A 1 177 ? 44.190 62.794 11.559 1.00 26.67 175 ALA A CA 1
ATOM 1407 C C . ALA A 1 177 ? 45.070 63.861 10.933 1.00 23.54 175 ALA A C 1
ATOM 1408 O O . ALA A 1 177 ? 46.236 64.004 11.327 1.00 26.48 175 ALA A O 1
ATOM 1410 N N . ASP A 1 178 ? 44.536 64.581 9.945 1.00 30.87 176 ASP A N 1
ATOM 1411 C CA . ASP A 1 178 ? 45.316 65.624 9.266 1.00 31.29 176 ASP A CA 1
ATOM 1412 C C . ASP A 1 178 ? 46.584 65.021 8.650 1.00 31.62 176 ASP A C 1
ATOM 1413 O O . ASP A 1 178 ? 47.680 65.585 8.741 1.00 26.14 176 ASP A O 1
ATOM 1418 N N . LEU A 1 179 ? 46.436 63.833 8.063 1.00 28.64 177 LEU A N 1
ATOM 1419 C CA . LEU A 1 179 ? 47.547 63.153 7.415 1.00 28.98 177 LEU A CA 1
ATOM 1420 C C . LEU A 1 179 ? 47.363 63.336 5.912 1.00 29.59 177 LEU A C 1
ATOM 1421 O O . LEU A 1 179 ? 46.375 62.864 5.350 1.00 29.80 177 LEU A O 1
ATOM 1426 N N . PRO A 1 180 ? 48.287 64.075 5.272 1.00 36.79 178 PRO A N 1
ATOM 1427 C CA . PRO A 1 180 ? 48.150 64.497 3.880 1.00 35.44 178 PRO A CA 1
ATOM 1428 C C . PRO A 1 180 ? 48.266 63.343 2.903 1.00 31.05 178 PRO A C 1
ATOM 1429 O O . PRO A 1 180 ? 48.832 62.296 3.248 1.00 31.49 178 PRO A O 1
ATOM 1433 N N . GLU A 1 181 ? 47.743 63.564 1.695 1.00 33.20 179 GLU A N 1
ATOM 1434 C CA . GLU A 1 181 ? 47.658 62.554 0.647 1.00 34.92 179 GLU A CA 1
ATOM 1435 C C . GLU A 1 181 ? 48.979 61.886 0.297 1.00 33.77 179 GLU A C 1
ATOM 1436 O O . GLU A 1 181 ? 49.014 60.670 0.118 1.00 35.14 179 GLU A O 1
ATOM 1442 N N . ALA A 1 182 ? 50.058 62.667 0.227 1.00 36.39 180 ALA A N 1
ATOM 1443 C CA . ALA A 1 182 ? 51.379 62.133 -0.131 1.00 38.20 180 ALA A CA 1
ATOM 1444 C C . ALA A 1 182 ? 51.853 61.056 0.853 1.00 37.77 180 ALA A C 1
ATOM 1445 O O . ALA A 1 182 ? 52.397 60.028 0.444 1.00 41.56 180 ALA A O 1
ATOM 1447 N N . LEU A 1 183 ? 51.627 61.294 2.142 1.00 36.73 181 LEU A N 1
ATOM 1448 C CA . LEU A 1 183 ? 51.914 60.280 3.160 1.00 34.41 181 LEU A CA 1
ATOM 1449 C C . LEU A 1 183 ? 50.891 59.141 3.182 1.00 27.36 181 LEU A C 1
ATOM 1450 O O . LEU A 1 183 ? 51.282 57.985 3.216 1.00 31.68 181 LEU A O 1
ATOM 1455 N N . ALA A 1 184 ? 49.589 59.457 3.184 1.00 24.43 182 ALA A N 1
ATOM 1456 C CA . ALA A 1 184 ? 48.533 58.431 3.118 1.00 26.05 182 ALA A CA 1
ATOM 1457 C C . ALA A 1 184 ? 48.706 57.419 1.980 1.00 30.74 182 ALA A C 1
ATOM 1458 O O . ALA A 1 184 ? 48.386 56.233 2.140 1.00 25.47 182 ALA A O 1
ATOM 1460 N N . ARG A 1 185 ? 49.211 57.878 0.829 1.00 28.18 183 ARG A N 1
ATOM 1461 C CA . ARG A 1 185 ? 49.477 56.998 -0.308 1.00 31.04 183 ARG A CA 1
ATOM 1462 C C . ARG A 1 185 ? 50.649 56.021 -0.087 1.00 25.44 183 ARG A C 1
ATOM 1463 O O . ARG A 1 185 ? 50.764 55.015 -0.789 1.00 29.60 183 ARG A O 1
ATOM 1471 N N . GLN A 1 186 ? 51.530 56.332 0.857 1.00 30.80 184 GLN A N 1
ATOM 1472 C CA . GLN A 1 186 ? 52.625 55.422 1.196 1.00 31.05 184 GLN A CA 1
ATOM 1473 C C . GLN A 1 186 ? 52.169 54.233 2.055 1.00 27.05 184 GLN A C 1
ATOM 1474 O O . GLN A 1 186 ? 52.927 53.271 2.211 1.00 26.28 184 GLN A O 1
ATOM 1480 N N . ALA A 1 187 ? 50.965 54.313 2.632 1.00 27.12 185 ALA A N 1
ATOM 1481 C CA . ALA A 1 187 ? 50.421 53.199 3.447 1.00 26.49 185 ALA A CA 1
ATOM 1482 C C . ALA A 1 187 ? 50.296 51.947 2.601 1.00 23.37 185 ALA A C 1
ATOM 1483 O O . ALA A 1 187 ? 49.831 52.000 1.454 1.00 26.33 185 ALA A O 1
ATOM 1485 N N . ILE A 1 188 ? 50.731 50.817 3.148 1.00 19.54 186 ILE A N 1
ATOM 1486 C CA . ILE A 1 188 ? 50.664 49.592 2.367 1.00 18.61 186 ILE A CA 1
ATOM 1487 C C . ILE A 1 188 ? 49.586 48.655 2.902 1.00 19.53 186 ILE A C 1
ATOM 1488 O O . ILE A 1 188 ? 49.412 48.540 4.122 1.00 18.61 186 ILE A O 1
ATOM 1493 N N . PRO A 1 189 ? 48.855 47.988 1.999 1.00 21.38 187 PRO A N 1
ATOM 1494 C CA . PRO A 1 189 ? 47.867 47.043 2.502 1.00 15.78 187 PRO A CA 1
ATOM 1495 C C . PRO A 1 189 ? 48.569 45.828 3.087 1.00 20.47 187 PRO A C 1
ATOM 1496 O O . PRO A 1 189 ? 49.607 45.439 2.576 1.00 16.31 187 PRO A O 1
ATOM 1500 N N . VAL A 1 190 ? 48.046 45.287 4.183 1.00 18.73 188 VAL A N 1
ATOM 1501 C CA . VAL A 1 190 ? 48.744 44.218 4.909 1.00 16.69 188 VAL A CA 1
ATOM 1502 C C . VAL A 1 190 ? 47.866 43.014 5.242 1.00 18.23 188 VAL A C 1
ATOM 1503 O O . VAL A 1 190 ? 48.310 42.075 5.917 1.00 21.16 188 VAL A O 1
ATOM 1507 N N . GLY A 1 191 ? 46.614 43.047 4.783 1.00 16.49 189 GLY A N 1
ATOM 1508 C CA . GLY A 1 191 ? 45.738 41.913 5.015 1.00 18.91 189 GLY A CA 1
ATOM 1509 C C . GLY A 1 191 ? 44.371 42.407 5.404 1.00 18.87 189 GLY A C 1
ATOM 1510 O O . GLY A 1 191 ? 44.031 43.575 5.182 1.00 19.08 189 GLY A O 1
ATOM 1511 N N . ALA A 1 192 ? 43.588 41.519 5.986 1.00 16.54 190 ALA A N 1
ATOM 1512 C CA . ALA A 1 192 ? 42.232 41.863 6.412 1.00 20.59 190 ALA A CA 1
ATOM 1513 C C . ALA A 1 192 ? 41.818 41.013 7.596 1.00 22.26 190 ALA A C 1
ATOM 1514 O O . ALA A 1 192 ? 42.310 39.908 7.782 1.00 22.93 190 ALA A O 1
ATOM 1516 N N . ILE A 1 193 ? 40.876 41.527 8.372 1.00 18.64 191 ILE A N 1
ATOM 1517 C CA . ILE A 1 193 ? 40.209 40.733 9.408 1.00 18.43 191 ILE A CA 1
ATOM 1518 C C . ILE A 1 193 ? 38.742 40.564 9.089 1.00 21.37 191 ILE A C 1
ATOM 1519 O O . ILE A 1 193 ? 38.120 41.492 8.588 1.00 17.81 191 ILE A O 1
ATOM 1524 N N . THR A 1 194 ? 38.193 39.370 9.332 1.00 16.15 192 THR A N 1
ATOM 1525 C CA A THR A 1 194 ? 36.762 39.137 9.160 0.50 18.17 192 THR A CA 1
ATOM 1526 C CA B THR A 1 194 ? 36.745 39.170 9.191 0.50 19.19 192 THR A CA 1
ATOM 1527 C C . THR A 1 194 ? 36.165 38.562 10.457 1.00 22.84 192 THR A C 1
ATOM 1528 O O . THR A 1 194 ? 36.755 37.666 11.076 1.00 19.70 192 THR A O 1
ATOM 1535 N N . TYR A 1 195 ? 35.003 39.065 10.863 1.00 16.92 193 TYR A N 1
ATOM 1536 C CA . TYR A 1 195 ? 34.320 38.490 12.035 1.00 16.58 193 TYR A CA 1
ATOM 1537 C C . TYR A 1 195 ? 32.832 38.520 11.779 1.00 20.59 193 TYR A C 1
ATOM 1538 O O . TYR A 1 195 ? 32.369 39.156 10.815 1.00 17.01 193 TYR A O 1
ATOM 1547 N N . CYS A 1 196 ? 32.082 37.834 12.631 1.00 17.08 194 CYS A N 1
ATOM 1548 C CA . CYS A 1 196 ? 30.631 37.908 12.541 1.00 22.60 194 CYS A CA 1
ATOM 1549 C C . CYS A 1 196 ? 30.028 37.871 13.931 1.00 22.09 194 CYS A C 1
ATOM 1550 O O . CYS A 1 196 ? 30.080 36.838 14.620 1.00 18.58 194 CYS A O 1
ATOM 1561 N N . GLU A 1 198 ? 26.663 39.172 16.666 1.00 20.84 196 GLU A N 1
ATOM 1562 C CA . GLU A 1 198 ? 25.352 39.749 16.911 1.00 21.64 196 GLU A CA 1
ATOM 1563 C C . GLU A 1 198 ? 25.582 41.092 17.613 1.00 22.83 196 GLU A C 1
ATOM 1564 O O . GLU A 1 198 ? 26.303 41.181 18.614 1.00 20.50 196 GLU A O 1
ATOM 1570 N N . SER A 1 199 ? 24.962 42.137 17.088 1.00 20.19 197 SER A N 1
ATOM 1571 C CA . SER A 1 199 ? 25.125 43.478 17.619 1.00 15.72 197 SER A CA 1
ATOM 1572 C C . SER A 1 199 ? 23.742 43.912 18.167 1.00 19.33 197 SER A C 1
ATOM 1573 O O . SER A 1 199 ? 22.786 43.161 18.009 1.00 18.28 197 SER A O 1
ATOM 1576 N N . PRO A 1 200 ? 23.651 45.084 18.836 1.00 19.82 198 PRO A N 1
ATOM 1577 C CA . PRO A 1 200 ? 22.353 45.521 19.391 1.00 25.01 198 PRO A CA 1
ATOM 1578 C C . PRO A 1 200 ? 21.172 45.509 18.409 1.00 27.78 198 PRO A C 1
ATOM 1579 O O . PRO A 1 200 ? 20.049 45.138 18.784 1.00 27.26 198 PRO A O 1
ATOM 1583 N N . ALA A 1 201 ? 21.424 45.881 17.158 1.00 21.66 199 ALA A N 1
ATOM 1584 C CA . ALA A 1 201 ? 20.334 46.028 16.176 1.00 20.92 199 ALA A CA 1
ATOM 1585 C C . ALA A 1 201 ? 20.302 44.928 15.105 1.00 27.82 199 ALA A C 1
ATOM 1586 O O . ALA A 1 201 ? 19.410 44.909 14.244 1.00 27.25 199 ALA A O 1
ATOM 1588 N N . GLY A 1 202 ? 21.269 44.016 15.139 1.00 21.47 200 GLY A N 1
ATOM 1589 C CA . GLY A 1 202 ? 21.257 42.919 14.178 1.00 20.08 200 GLY A CA 1
ATOM 1590 C C . GLY A 1 202 ? 22.517 42.076 14.199 1.00 23.27 200 GLY A C 1
ATOM 1591 O O . GLY A 1 202 ? 22.938 41.612 15.250 1.00 23.02 200 GLY A O 1
ATOM 1592 N N . ILE A 1 203 ? 23.078 41.891 13.011 1.00 19.61 201 ILE A N 1
ATOM 1593 C CA A ILE A 1 203 ? 24.189 40.982 12.725 0.50 20.79 201 ILE A CA 1
ATOM 1594 C CA B ILE A 1 203 ? 24.233 41.031 12.816 0.50 20.93 201 ILE A CA 1
ATOM 1595 C C . ILE A 1 203 ? 25.253 41.788 11.991 1.00 21.52 201 ILE A C 1
ATOM 1596 O O . ILE A 1 203 ? 24.917 42.492 11.034 1.00 19.17 201 ILE A O 1
ATOM 1605 N N . LYS A 1 204 ? 26.513 41.644 12.395 1.00 17.46 202 LYS A N 1
ATOM 1606 C CA . LYS A 1 204 ? 27.615 42.393 11.804 1.00 16.91 202 LYS A CA 1
ATOM 1607 C C . LYS A 1 204 ? 28.686 41.412 11.283 1.00 19.03 202 LYS A C 1
ATOM 1608 O O . LYS A 1 204 ? 29.577 41.041 12.051 1.00 17.60 202 LYS A O 1
ATOM 1614 N N . PRO A 1 205 ? 28.593 41.006 9.994 1.00 16.72 203 PRO A N 1
ATOM 1615 C CA . PRO A 1 205 ? 29.596 40.167 9.326 1.00 17.50 203 PRO A CA 1
ATOM 1616 C C . PRO A 1 205 ? 30.545 41.129 8.652 1.00 18.96 203 PRO A C 1
ATOM 1617 O O . PRO A 1 205 ? 30.338 41.527 7.498 1.00 22.69 203 PRO A O 1
ATOM 1621 N N . ASP A 1 206 ? 31.554 41.558 9.391 1.00 14.49 204 ASP A N 1
ATOM 1622 C CA . ASP A 1 206 ? 32.398 42.684 8.939 1.00 18.90 204 ASP A CA 1
ATOM 1623 C C . ASP A 1 206 ? 33.757 42.241 8.446 1.00 19.68 204 ASP A C 1
ATOM 1624 O O . ASP A 1 206 ? 34.325 41.264 8.944 1.00 19.53 204 ASP A O 1
ATOM 1629 N N . THR A 1 207 ? 34.267 42.983 7.469 1.00 16.49 205 THR A N 1
ATOM 1630 C CA . THR A 1 207 ? 35.645 42.835 6.979 1.00 18.97 205 THR A CA 1
ATOM 1631 C C . THR A 1 207 ? 36.391 44.138 7.145 1.00 22.03 205 THR A C 1
ATOM 1632 O O . THR A 1 207 ? 35.931 45.179 6.680 1.00 20.97 205 THR A O 1
ATOM 1636 N N . LEU A 1 208 ? 37.530 44.089 7.834 1.00 17.58 206 LEU A N 1
ATOM 1637 C CA . LEU A 1 208 ? 38.394 45.264 8.026 1.00 17.07 206 LEU A CA 1
ATOM 1638 C C . LEU A 1 208 ? 39.632 45.098 7.186 1.00 19.34 206 LEU A C 1
ATOM 1639 O O . LEU A 1 208 ? 40.434 44.205 7.447 1.00 19.57 206 LEU A O 1
ATOM 1644 N N . PHE A 1 209 ? 39.797 45.960 6.190 1.00 15.14 207 PHE A N 1
ATOM 1645 C CA . PHE A 1 209 ? 41.012 45.982 5.403 1.00 14.18 207 PHE A CA 1
ATOM 1646 C C . PHE A 1 209 ? 42.077 46.767 6.142 1.00 15.69 207 PHE A C 1
ATOM 1647 O O . PHE A 1 209 ? 41.870 47.911 6.555 1.00 19.26 207 PHE A O 1
ATOM 1655 N N . LEU A 1 210 ? 43.247 46.163 6.259 1.00 16.02 208 LEU A N 1
ATOM 1656 C CA . LEU A 1 210 ? 44.265 46.699 7.147 1.00 16.18 208 LEU A CA 1
ATOM 1657 C C . LEU A 1 210 ? 45.422 47.286 6.362 1.00 15.99 208 LEU A C 1
ATOM 1658 O O . LEU A 1 210 ? 45.801 46.761 5.317 1.00 17.80 208 LEU A O 1
ATOM 1663 N N . TYR A 1 211 ? 45.954 48.390 6.877 1.00 16.64 209 TYR A N 1
ATOM 1664 C CA . TYR A 1 211 ? 47.074 49.114 6.254 1.00 13.20 209 TYR A CA 1
ATOM 1665 C C . TYR A 1 211 ? 48.103 49.478 7.319 1.00 18.91 209 TYR A C 1
ATOM 1666 O O . TYR A 1 211 ? 47.733 49.720 8.469 1.00 17.11 209 TYR A O 1
ATOM 1675 N N . ASP A 1 212 ? 49.384 49.472 6.942 1.00 17.51 210 ASP A N 1
ATOM 1676 C CA . ASP A 1 212 ? 50.474 49.899 7.816 1.00 20.05 210 ASP A CA 1
ATOM 1677 C C . ASP A 1 212 ? 51.129 51.115 7.175 1.00 19.12 210 ASP A C 1
ATOM 1678 O O . ASP A 1 212 ? 51.344 51.150 5.939 1.00 21.30 210 ASP A O 1
ATOM 1683 N N . LEU A 1 213 ? 51.483 52.081 8.014 1.00 21.44 211 LEU A N 1
ATOM 1684 C CA . LEU A 1 213 ? 52.293 53.218 7.583 1.00 19.60 211 LEU A CA 1
ATOM 1685 C C . LEU A 1 213 ? 53.371 53.590 8.618 1.00 28.52 211 LEU A C 1
ATOM 1686 O O . LEU A 1 213 ? 53.047 53.917 9.773 1.00 25.01 211 LEU A O 1
ATOM 1691 N N . ALA A 1 214 ? 54.636 53.535 8.184 1.00 24.81 212 ALA A N 1
ATOM 1692 C CA . ALA A 1 214 ? 55.787 54.018 8.964 1.00 29.85 212 ALA A CA 1
ATOM 1693 C C . ALA A 1 214 ? 55.828 55.527 8.798 1.00 29.57 212 ALA A C 1
ATOM 1694 O O . ALA A 1 214 ? 56.058 56.036 7.697 1.00 32.92 212 ALA A O 1
ATOM 1696 N N . LEU A 1 215 ? 55.551 56.239 9.876 1.00 25.42 213 LEU A N 1
ATOM 1697 C CA . LEU A 1 215 ? 55.416 57.697 9.832 1.00 25.21 213 LEU A CA 1
ATOM 1698 C C . LEU A 1 215 ? 56.746 58.407 10.143 1.00 33.84 213 LEU A C 1
ATOM 1699 O O . LEU A 1 215 ? 57.605 57.834 10.822 1.00 36.56 213 LEU A O 1
ATOM 1704 N N . PRO A 1 216 ? 56.921 59.654 9.646 1.00 36.16 214 PRO A N 1
ATOM 1705 C CA . PRO A 1 216 ? 58.100 60.427 10.057 1.00 39.31 214 PRO A CA 1
ATOM 1706 C C . PRO A 1 216 ? 58.066 60.728 11.559 1.00 34.96 214 PRO A C 1
ATOM 1707 O O . PRO A 1 216 ? 56.983 60.938 12.125 1.00 32.07 214 PRO A O 1
ATOM 1711 N N . GLU A 1 217 ? 59.244 60.772 12.182 1.00 38.88 215 GLU A N 1
ATOM 1712 C CA . GLU A 1 217 ? 59.400 61.115 13.605 1.00 42.52 215 GLU A CA 1
ATOM 1713 C C . GLU A 1 217 ? 58.699 62.427 13.981 1.00 40.78 215 GLU A C 1
ATOM 1714 O O . GLU A 1 217 ? 58.184 62.559 15.092 1.00 41.45 215 GLU A O 1
ATOM 1720 N N . ASP A 1 218 ? 58.667 63.374 13.043 1.00 40.78 216 ASP A N 1
ATOM 1721 C CA . ASP A 1 218 ? 58.096 64.696 13.291 1.00 42.30 216 ASP A CA 1
ATOM 1722 C C . ASP A 1 218 ? 56.617 64.850 12.910 1.00 42.05 216 ASP A C 1
ATOM 1723 O O . ASP A 1 218 ? 56.042 65.911 13.149 1.00 40.61 216 ASP A O 1
ATOM 1728 N N . PHE A 1 219 ? 55.990 63.813 12.342 1.00 33.84 217 PHE A N 1
ATOM 1729 C CA . PHE A 1 219 ? 54.531 63.879 12.124 1.00 28.76 217 PHE A CA 1
ATOM 1730 C C . PHE A 1 219 ? 53.736 63.857 13.447 1.00 28.64 217 PHE A C 1
ATOM 1731 O O . PHE A 1 219 ? 54.063 63.107 14.375 1.00 33.24 217 PHE A O 1
ATOM 1739 N N . ARG A 1 220 ? 52.701 64.691 13.531 1.00 30.24 218 ARG A N 1
ATOM 1740 C CA . ARG A 1 220 ? 51.765 64.675 14.649 1.00 33.07 218 ARG A CA 1
ATOM 1741 C C . ARG A 1 220 ? 50.362 64.664 14.087 1.00 33.27 218 ARG A C 1
ATOM 1742 O O . ARG A 1 220 ? 50.005 65.570 13.349 1.00 30.02 218 ARG A O 1
ATOM 1750 N N . PRO A 1 221 ? 49.551 63.642 14.425 1.00 32.18 219 PRO A N 1
ATOM 1751 C CA . PRO A 1 221 ? 48.154 63.704 13.986 1.00 28.77 219 PRO A CA 1
ATOM 1752 C C . PRO A 1 221 ? 47.327 64.817 14.674 1.00 35.00 219 PRO A C 1
ATOM 1753 O O . PRO A 1 221 ? 47.516 65.087 15.867 1.00 35.22 219 PRO A O 1
ATOM 1757 N N . HIS A 1 222 ? 46.438 65.469 13.920 1.00 30.48 220 HIS A N 1
ATOM 1758 C CA . HIS A 1 222 ? 45.476 66.413 14.512 1.00 32.09 220 HIS A CA 1
ATOM 1759 C C . HIS A 1 222 ? 44.077 66.058 14.111 1.00 30.14 220 HIS A C 1
ATOM 1760 O O . HIS A 1 222 ? 43.835 65.693 12.971 1.00 30.55 220 HIS A O 1
ATOM 1767 N N . ASN A 1 223 ? 43.153 66.229 15.047 1.00 25.59 221 ASN A N 1
ATOM 1768 C CA . ASN A 1 223 ? 41.767 65.783 14.921 1.00 31.42 221 ASN A CA 1
ATOM 1769 C C . ASN A 1 223 ? 40.854 66.733 14.118 1.00 34.72 221 ASN A C 1
ATOM 1770 O O . ASN A 1 223 ? 39.805 67.183 14.617 1.00 40.74 221 ASN A O 1
ATOM 1775 N N . THR A 1 224 ? 41.229 66.990 12.866 1.00 34.65 222 THR A N 1
ATOM 1776 C CA . THR A 1 224 ? 40.516 67.939 11.978 1.00 37.42 222 THR A CA 1
ATOM 1777 C C . THR A 1 224 ? 38.978 67.898 12.029 1.00 39.37 222 THR A C 1
ATOM 1778 O O . THR A 1 224 ? 38.344 68.925 12.252 1.00 40.20 222 THR A O 1
ATOM 1782 N N . ASP A 1 225 ? 38.375 66.725 11.856 1.00 33.08 223 ASP A N 1
ATOM 1783 C CA . ASP A 1 225 ? 36.914 66.646 11.873 1.00 36.16 223 ASP A CA 1
ATOM 1784 C C . ASP A 1 225 ? 36.279 66.357 13.243 1.00 36.45 223 ASP A C 1
ATOM 1785 O O . ASP A 1 225 ? 35.053 66.241 13.343 1.00 38.37 223 ASP A O 1
ATOM 1790 N N . GLY A 1 226 ? 37.111 66.244 14.282 1.00 35.55 224 GLY A N 1
ATOM 1791 C CA . GLY A 1 226 ? 36.630 66.034 15.654 1.00 36.89 224 GLY A CA 1
ATOM 1792 C C . GLY A 1 226 ? 36.020 64.671 15.976 1.00 36.39 224 GLY A C 1
ATOM 1793 O O . GLY A 1 226 ? 35.449 64.482 17.054 1.00 40.38 224 GLY A O 1
ATOM 1794 N N . GLU A 1 227 ? 36.125 63.723 15.042 1.00 32.74 225 GLU A N 1
ATOM 1795 C CA . GLU A 1 227 ? 35.722 62.336 15.276 1.00 33.39 225 GLU A CA 1
ATOM 1796 C C . GLU A 1 227 ? 36.597 61.697 16.367 1.00 31.95 225 GLU A C 1
ATOM 1797 O O . GLU A 1 227 ? 36.143 60.836 17.113 1.00 26.70 225 GLU A O 1
ATOM 1811 N N . ALA A 1 229 ? 38.835 62.611 19.788 1.00 30.11 227 ALA A N 1
ATOM 1812 C CA . ALA A 1 229 ? 39.070 63.585 20.851 1.00 30.34 227 ALA A CA 1
ATOM 1813 C C . ALA A 1 229 ? 40.531 64.052 20.907 1.00 38.31 227 ALA A C 1
ATOM 1814 O O . ALA A 1 229 ? 40.797 65.253 21.065 1.00 39.38 227 ALA A O 1
ATOM 1816 N N . ASP A 1 230 ? 41.459 63.100 20.764 1.00 29.95 228 ASP A N 1
ATOM 1817 C CA A ASP A 1 230 ? 42.897 63.383 20.736 0.50 32.07 228 ASP A CA 1
ATOM 1818 C CA B ASP A 1 230 ? 42.899 63.348 20.851 0.50 33.71 228 ASP A CA 1
ATOM 1819 C C . ASP A 1 230 ? 43.640 62.133 20.291 1.00 31.14 228 ASP A C 1
ATOM 1820 O O . ASP A 1 230 ? 43.016 61.111 19.979 1.00 30.62 228 ASP A O 1
ATOM 1829 N N . PHE A 1 231 ? 44.961 62.237 20.221 1.00 23.57 229 PHE A N 1
ATOM 1830 C CA . PHE A 1 231 ? 45.842 61.157 19.805 1.00 28.22 229 PHE A CA 1
ATOM 1831 C C . PHE A 1 231 ? 46.978 60.986 20.814 1.00 32.28 229 PHE A C 1
ATOM 1832 O O . PHE A 1 231 ? 47.356 61.956 21.464 1.00 29.69 229 PHE A O 1
ATOM 1853 N N . LEU A 1 233 ? 50.903 58.740 21.417 1.00 26.63 231 LEU A N 1
ATOM 1854 C CA . LEU A 1 233 ? 51.928 57.875 20.870 1.00 24.90 231 LEU A CA 1
ATOM 1855 C C . LEU A 1 233 ? 52.402 56.944 21.983 1.00 32.60 231 LEU A C 1
ATOM 1856 O O . LEU A 1 233 ? 52.984 57.400 22.973 1.00 27.40 231 LEU A O 1
ATOM 1861 N N . TRP A 1 234 ? 52.153 55.643 21.825 1.00 26.63 232 TRP A N 1
ATOM 1862 C CA . TRP A 1 234 ? 52.468 54.657 22.873 1.00 27.49 232 TRP A CA 1
ATOM 1863 C C . TRP A 1 234 ? 53.463 53.641 22.351 1.00 24.44 232 TRP A C 1
ATOM 1864 O O . TRP A 1 234 ? 53.424 53.335 21.153 1.00 24.35 232 TRP A O 1
ATOM 1875 N N . PRO A 1 235 ? 54.330 53.081 23.229 1.00 25.37 233 PRO A N 1
ATOM 1876 C CA . PRO A 1 235 ? 55.152 51.969 22.783 1.00 26.06 233 PRO A CA 1
ATOM 1877 C C . PRO A 1 235 ? 54.231 50.848 22.323 1.00 24.38 233 PRO A C 1
ATOM 1878 O O . PRO A 1 235 ? 53.160 50.647 22.927 1.00 22.96 233 PRO A O 1
ATOM 1882 N N . ALA A 1 236 ? 54.615 50.163 21.250 1.00 23.20 234 ALA A N 1
ATOM 1883 C CA . ALA A 1 236 ? 53.779 49.101 20.681 1.00 25.59 234 ALA A CA 1
ATOM 1884 C C . ALA A 1 236 ? 53.388 48.077 21.749 1.00 22.71 234 ALA A C 1
ATOM 1885 O O . ALA A 1 236 ? 52.225 47.682 21.809 1.00 21.44 234 ALA A O 1
ATOM 1887 N N . ALA A 1 237 ? 54.338 47.677 22.603 1.00 25.08 235 ALA A N 1
ATOM 1888 C CA . ALA A 1 237 ? 54.065 46.687 23.659 1.00 23.69 235 ALA A CA 1
ATOM 1889 C C . ALA A 1 237 ? 52.959 47.126 24.629 1.00 24.83 235 ALA A C 1
ATOM 1890 O O . ALA A 1 237 ? 52.156 46.305 25.065 1.00 23.63 235 ALA A O 1
ATOM 1892 N N . LYS A 1 238 ? 52.898 48.420 24.935 1.00 24.16 236 LYS A N 1
ATOM 1893 C CA . LYS A 1 238 ? 51.849 48.978 25.790 1.00 27.58 236 LYS A CA 1
ATOM 1894 C C . LYS A 1 238 ? 50.451 48.847 25.143 1.00 21.12 236 LYS A C 1
ATOM 1895 O O . LYS A 1 238 ? 49.450 48.578 25.825 1.00 22.07 236 LYS A O 1
ATOM 1901 N N . VAL A 1 239 ? 50.386 49.019 23.816 1.00 21.52 237 VAL A N 1
ATOM 1902 C CA . VAL A 1 239 ? 49.122 48.858 23.075 1.00 19.23 237 VAL A CA 1
ATOM 1903 C C . VAL A 1 239 ? 48.692 47.392 23.125 1.00 17.87 237 VAL A C 1
ATOM 1904 O O . VAL A 1 239 ? 47.555 47.073 23.417 1.00 19.86 237 VAL A O 1
ATOM 1908 N N . VAL A 1 240 ? 49.638 46.515 22.828 1.00 15.89 238 VAL A N 1
ATOM 1909 C CA . VAL A 1 240 ? 49.356 45.083 22.794 1.00 17.55 238 VAL A CA 1
ATOM 1910 C C . VAL A 1 240 ? 48.889 44.625 24.185 1.00 18.38 238 VAL A C 1
ATOM 1911 O O . VAL A 1 240 ? 47.898 43.906 24.296 1.00 17.12 238 VAL A O 1
ATOM 1915 N N . GLU A 1 241 ? 49.575 45.053 25.254 1.00 20.45 239 GLU A N 1
ATOM 1916 C CA . GLU A 1 241 ? 49.154 44.644 26.606 1.00 19.51 239 GLU A CA 1
ATOM 1917 C C . GLU A 1 241 ? 47.828 45.270 27.046 1.00 17.58 239 GLU A C 1
ATOM 1918 O O . GLU A 1 241 ? 47.054 44.633 27.746 1.00 19.73 239 GLU A O 1
ATOM 1924 N N . ALA A 1 242 ? 47.560 46.498 26.609 1.00 18.60 240 ALA A N 1
ATOM 1925 C CA . ALA A 1 242 ? 46.227 47.090 26.833 1.00 18.75 240 ALA A CA 1
ATOM 1926 C C . ALA A 1 242 ? 45.097 46.233 26.209 1.00 21.18 240 ALA A C 1
ATOM 1927 O O . ALA A 1 242 ? 44.067 46.000 26.831 1.00 17.62 240 ALA A O 1
ATOM 1929 N N . VAL A 1 243 ? 45.310 45.713 25.002 1.00 19.17 241 VAL A N 1
ATOM 1930 C CA . VAL A 1 243 ? 44.324 44.848 24.381 1.00 16.76 241 VAL A CA 1
ATOM 1931 C C . VAL A 1 243 ? 44.267 43.498 25.112 1.00 15.47 241 VAL A C 1
ATOM 1932 O O . VAL A 1 243 ? 43.178 42.958 25.346 1.00 18.92 241 VAL A O 1
ATOM 1936 N N . ARG A 1 244 ? 45.422 42.960 25.515 1.00 14.46 242 ARG A N 1
ATOM 1937 C CA . ARG A 1 244 ? 45.425 41.642 26.181 1.00 16.30 242 ARG A CA 1
ATOM 1938 C C . ARG A 1 244 ? 44.592 41.660 27.459 1.00 18.93 242 ARG A C 1
ATOM 1939 O O . ARG A 1 244 ? 43.795 40.741 27.716 1.00 21.27 242 ARG A O 1
ATOM 1947 N N . THR A 1 245 ? 44.715 42.746 28.226 1.00 18.75 243 THR A N 1
ATOM 1948 C CA . THR A 1 245 ? 44.213 42.720 29.582 1.00 20.29 243 THR A CA 1
ATOM 1949 C C . THR A 1 245 ? 43.134 43.725 29.948 1.00 20.77 243 THR A C 1
ATOM 1950 O O . THR A 1 245 ? 42.682 43.716 31.088 1.00 20.63 243 THR A O 1
ATOM 1954 N N . THR A 1 246 ? 42.724 44.592 29.014 1.00 19.31 244 THR A N 1
ATOM 1955 C CA . THR A 1 246 ? 41.730 45.624 29.312 1.00 20.53 244 THR A CA 1
ATOM 1956 C C . THR A 1 246 ? 40.672 45.705 28.197 1.00 24.18 244 THR A C 1
ATOM 1957 O O . THR A 1 246 ? 40.803 45.067 27.141 1.00 19.20 244 THR A O 1
ATOM 1961 N N . GLU A 1 247 ? 39.649 46.532 28.423 1.00 22.28 245 GLU A N 1
ATOM 1962 C CA . GLU A 1 247 ? 38.659 46.803 27.380 1.00 21.28 245 GLU A CA 1
ATOM 1963 C C . GLU A 1 247 ? 38.762 48.249 26.933 1.00 22.53 245 GLU A C 1
ATOM 1964 O O . GLU A 1 247 ? 37.759 48.847 26.603 1.00 22.94 245 GLU A O 1
ATOM 1970 N N . ALA A 1 248 ? 39.976 48.799 26.936 1.00 18.23 246 ALA A N 1
ATOM 1971 C CA . ALA A 1 248 ? 40.195 50.198 26.597 1.00 23.71 246 ALA A CA 1
ATOM 1972 C C . ALA A 1 248 ? 39.887 50.482 25.118 1.00 25.82 246 ALA A C 1
ATOM 1973 O O . ALA A 1 248 ? 39.454 51.582 24.780 1.00 23.44 246 ALA A O 1
ATOM 1975 N N . PHE A 1 249 ? 40.124 49.490 24.248 1.00 20.81 247 PHE A N 1
ATOM 1976 C CA . PHE A 1 249 ? 39.980 49.691 22.795 1.00 20.54 247 PHE A CA 1
ATOM 1977 C C . PHE A 1 249 ? 38.572 49.387 22.298 1.00 21.57 247 PHE A C 1
ATOM 1978 O O . PHE A 1 249 ? 37.861 48.501 22.835 1.00 21.62 247 PHE A O 1
ATOM 1986 N N . LYS A 1 250 ? 38.157 50.113 21.258 1.00 19.66 248 LYS A N 1
ATOM 1987 C CA . LYS A 1 250 ? 36.895 49.781 20.572 1.00 15.71 248 LYS A CA 1
ATOM 1988 C C . LYS A 1 250 ? 36.908 48.307 20.192 1.00 17.36 248 LYS A C 1
ATOM 1989 O O . LYS A 1 250 ? 37.957 47.775 19.831 1.00 16.16 248 LYS A O 1
ATOM 1995 N N . PHE A 1 251 ? 35.758 47.644 20.279 1.00 16.33 249 PHE A N 1
ATOM 1996 C CA . PHE A 1 251 ? 35.678 46.156 20.219 1.00 16.95 249 PHE A CA 1
ATOM 1997 C C . PHE A 1 251 ? 36.470 45.499 19.069 1.00 17.92 249 PHE A C 1
ATOM 1998 O O . PHE A 1 251 ? 37.251 44.547 19.278 1.00 20.40 249 PHE A O 1
ATOM 2006 N N . ASN A 1 252 ? 36.319 46.021 17.857 1.00 17.89 250 ASN A N 1
ATOM 2007 C CA . ASN A 1 252 ? 36.948 45.377 16.717 1.00 18.87 250 ASN A CA 1
ATOM 2008 C C . ASN A 1 252 ? 38.357 45.863 16.478 1.00 19.30 250 ASN A C 1
ATOM 2009 O O . ASN A 1 252 ? 39.125 45.186 15.831 1.00 17.61 250 ASN A O 1
ATOM 2014 N N . VAL A 1 253 ? 38.705 47.014 17.053 1.00 17.26 251 VAL A N 1
ATOM 2015 C CA . VAL A 1 253 ? 40.090 47.489 17.021 1.00 17.67 251 VAL A CA 1
ATOM 2016 C C . VAL A 1 253 ? 41.045 46.546 17.793 1.00 15.70 251 VAL A C 1
ATOM 2017 O O . VAL A 1 253 ? 42.209 46.395 17.416 1.00 20.55 251 VAL A O 1
ATOM 2021 N N . ASN A 1 254 ? 40.554 45.898 18.853 1.00 16.54 252 ASN A N 1
ATOM 2022 C CA . ASN A 1 254 ? 41.300 44.796 19.520 1.00 19.17 252 ASN A CA 1
ATOM 2023 C C . ASN A 1 254 ? 41.835 43.794 18.486 1.00 17.97 252 ASN A C 1
ATOM 2024 O O . ASN A 1 254 ? 43.016 43.390 18.550 1.00 13.67 252 ASN A O 1
ATOM 2029 N N . LEU A 1 255 ? 40.979 43.415 17.544 1.00 16.65 253 LEU A N 1
ATOM 2030 C CA . LEU A 1 255 ? 41.404 42.493 16.468 1.00 19.56 253 LEU A CA 1
ATOM 2031 C C . LEU A 1 255 ? 42.543 43.033 15.601 1.00 16.73 253 LEU A C 1
ATOM 2032 O O . LEU A 1 255 ? 43.489 42.301 15.315 1.00 18.19 253 LEU A O 1
ATOM 2037 N N . THR A 1 256 ? 42.473 44.311 15.194 1.00 15.24 254 THR A N 1
ATOM 2038 C CA . THR A 1 256 ? 43.556 44.925 14.404 1.00 18.27 254 THR A CA 1
ATOM 2039 C C . THR A 1 256 ? 44.865 44.978 15.187 1.00 16.83 254 THR A C 1
ATOM 2040 O O . THR A 1 256 ? 45.934 44.825 14.612 1.00 17.38 254 THR A O 1
ATOM 2044 N N . VAL A 1 257 ? 44.787 45.190 16.513 1.00 16.92 255 VAL A N 1
ATOM 2045 C CA . VAL A 1 257 ? 46.014 45.184 17.332 1.00 20.44 255 VAL A CA 1
ATOM 2046 C C . VAL A 1 257 ? 46.648 43.772 17.414 1.00 16.81 255 VAL A C 1
ATOM 2047 O O . VAL A 1 257 ? 47.861 43.602 17.301 1.00 15.75 255 VAL A O 1
ATOM 2051 N N . ILE A 1 258 ? 45.817 42.770 17.622 1.00 15.06 256 ILE A N 1
ATOM 2052 C CA . ILE A 1 258 ? 46.283 41.365 17.645 1.00 16.72 256 ILE A CA 1
ATOM 2053 C C . ILE A 1 258 ? 46.945 40.996 16.304 1.00 18.72 256 ILE A C 1
ATOM 2054 O O . ILE A 1 258 ? 48.041 40.424 16.277 1.00 17.73 256 ILE A O 1
ATOM 2059 N N . ASP A 1 259 ? 46.308 41.383 15.204 1.00 13.78 257 ASP A N 1
ATOM 2060 C CA . ASP A 1 259 ? 46.861 41.172 13.864 1.00 15.76 257 ASP A CA 1
ATOM 2061 C C . ASP A 1 259 ? 48.199 41.850 13.683 1.00 15.74 257 ASP A C 1
ATOM 2062 O O . ASP A 1 259 ? 49.140 41.264 13.139 1.00 14.56 257 ASP A O 1
ATOM 2067 N N . PHE A 1 260 ? 48.273 43.108 14.105 1.00 16.25 258 PHE A N 1
ATOM 2068 C CA . PHE A 1 260 ? 49.528 43.852 14.067 1.00 17.51 258 PHE A CA 1
ATOM 2069 C C . PHE A 1 260 ? 50.622 43.141 14.865 1.00 16.83 258 PHE A C 1
ATOM 2070 O O . PHE A 1 260 ? 51.773 43.018 14.390 1.00 17.69 258 PHE A O 1
ATOM 2078 N N . ALA A 1 261 ? 50.285 42.691 16.073 1.00 14.66 259 ALA A N 1
ATOM 2079 C CA . ALA A 1 261 ? 51.247 41.942 16.906 1.00 17.15 259 ALA A CA 1
ATOM 2080 C C . ALA A 1 261 ? 51.777 40.679 16.212 1.00 16.42 259 ALA A C 1
ATOM 2081 O O . ALA A 1 261 ? 52.985 40.380 16.281 1.00 17.86 259 ALA A O 1
ATOM 2083 N N . ILE A 1 262 ? 50.876 39.950 15.553 1.00 15.43 260 ILE A N 1
ATOM 2084 C CA . ILE A 1 262 ? 51.263 38.743 14.796 1.00 17.05 260 ILE A CA 1
ATOM 2085 C C . ILE A 1 262 ? 52.194 39.088 13.631 1.00 21.68 260 ILE A C 1
ATOM 2086 O O . ILE A 1 262 ? 53.265 38.511 13.498 1.00 17.54 260 ILE A O 1
ATOM 2091 N N . ARG A 1 263 ? 51.829 40.091 12.840 1.00 16.50 261 ARG A N 1
ATOM 2092 C CA . ARG A 1 263 ? 52.593 40.431 11.650 1.00 17.41 261 ARG A CA 1
ATOM 2093 C C . ARG A 1 263 ? 53.957 41.067 11.969 1.00 20.27 261 ARG A C 1
ATOM 2094 O O . ARG A 1 263 ? 54.883 40.981 11.167 1.00 17.78 261 ARG A O 1
ATOM 2102 N N . HIS A 1 264 ? 54.049 41.730 13.125 1.00 18.55 262 HIS A N 1
ATOM 2103 C CA . HIS A 1 264 ? 55.287 42.423 13.520 1.00 18.49 262 HIS A CA 1
ATOM 2104 C C . HIS A 1 264 ? 56.111 41.632 14.541 1.00 19.93 262 HIS A C 1
ATOM 2105 O O . HIS A 1 264 ? 57.079 42.156 15.116 1.00 20.40 262 HIS A O 1
ATOM 2112 N N . GLY A 1 265 ? 55.748 40.363 14.727 1.00 15.73 263 GLY A N 1
ATOM 2113 C CA . GLY A 1 265 ? 56.525 39.416 15.539 1.00 18.52 263 GLY A CA 1
ATOM 2114 C C . GLY A 1 265 ? 56.471 39.718 17.035 1.00 23.51 263 GLY A C 1
ATOM 2115 O O . GLY A 1 265 ? 57.383 39.371 17.767 1.00 19.61 263 GLY A O 1
ATOM 2116 N N . LEU A 1 266 ? 55.410 40.379 17.482 1.00 14.70 264 LEU A N 1
ATOM 2117 C CA . LEU A 1 266 ? 55.305 40.807 18.894 1.00 17.57 264 LEU A CA 1
ATOM 2118 C C . LEU A 1 266 ? 54.781 39.666 19.747 1.00 21.10 264 LEU A C 1
ATOM 2119 O O . LEU A 1 266 ? 54.997 39.651 20.979 1.00 24.41 264 LEU A O 1
ATOM 2124 N N . ILE A 1 267 ? 54.031 38.749 19.115 1.00 18.52 265 ILE A N 1
ATOM 2125 C CA . ILE A 1 267 ? 53.686 37.475 19.752 1.00 22.83 265 ILE A CA 1
ATOM 2126 C C . ILE A 1 267 ? 54.260 36.308 18.926 1.00 22.38 265 ILE A C 1
ATOM 2127 O O . ILE A 1 267 ? 54.466 36.436 17.709 1.00 22.45 265 ILE A O 1
ATOM 2132 N N . ASP A 1 268 ? 54.528 35.182 19.589 1.00 17.59 266 ASP A N 1
ATOM 2133 C CA . ASP A 1 268 ? 55.396 34.130 19.052 1.00 18.41 266 ASP A CA 1
ATOM 2134 C C . ASP A 1 268 ? 54.716 32.788 19.309 1.00 14.35 266 ASP A C 1
ATOM 2135 O O . ASP A 1 268 ? 54.356 32.498 20.449 1.00 17.74 266 ASP A O 1
ATOM 2140 N N . PRO A 1 269 ? 54.519 31.984 18.263 1.00 14.45 267 PRO A N 1
ATOM 2141 C CA . PRO A 1 269 ? 53.801 30.706 18.408 1.00 18.63 267 PRO A CA 1
ATOM 2142 C C . PRO A 1 269 ? 54.476 29.707 19.342 1.00 19.37 267 PRO A C 1
ATOM 2143 O O . PRO A 1 269 ? 53.824 28.755 19.780 1.00 18.58 267 PRO A O 1
ATOM 2147 N N . ASP A 1 270 ? 55.740 29.927 19.664 1.00 15.62 268 ASP A N 1
ATOM 2148 C CA . ASP A 1 270 ? 56.414 29.081 20.623 1.00 15.57 268 ASP A CA 1
ATOM 2149 C C . ASP A 1 270 ? 55.906 29.264 22.063 1.00 18.65 268 ASP A C 1
ATOM 2150 O O . ASP A 1 270 ? 56.171 28.468 22.893 1.00 20.39 268 ASP A O 1
ATOM 2155 N N . ASN A 1 271 ? 55.254 30.378 22.352 1.00 18.15 269 ASN A N 1
ATOM 2156 C CA . ASN A 1 271 ? 54.833 30.636 23.700 1.00 18.28 269 ASN A CA 1
ATOM 2157 C C . ASN A 1 271 ? 53.520 31.390 23.936 1.00 23.96 269 ASN A C 1
ATOM 2158 O O . ASN A 1 271 ? 53.023 31.432 25.023 1.00 26.27 269 ASN A O 1
ATOM 2163 N N . GLU A 1 272 ? 52.941 31.937 22.902 1.00 16.48 270 GLU A N 1
ATOM 2164 C CA . GLU A 1 272 ? 51.647 32.553 23.047 1.00 15.11 270 GLU A CA 1
ATOM 2165 C C . GLU A 1 272 ? 50.492 31.549 23.084 1.00 14.42 270 GLU A C 1
ATOM 2166 O O . GLU A 1 272 ? 50.240 30.921 22.121 1.00 21.12 270 GLU A O 1
ATOM 2172 N N . PRO A 1 273 ? 49.784 31.472 24.201 1.00 18.53 271 PRO A N 1
ATOM 2173 C CA . PRO A 1 273 ? 48.640 30.527 24.313 1.00 18.62 271 PRO A CA 1
ATOM 2174 C C . PRO A 1 273 ? 47.585 30.711 23.209 1.00 21.48 271 PRO A C 1
ATOM 2175 O O . PRO A 1 273 ? 47.318 31.827 22.772 1.00 20.64 271 PRO A O 1
ATOM 2179 N N . ASP A 1 274 ? 47.040 29.602 22.722 1.00 19.39 272 ASP A N 1
ATOM 2180 C CA . ASP A 1 274 ? 45.946 29.606 21.734 1.00 21.41 272 ASP A CA 1
ATOM 2181 C C . ASP A 1 274 ? 46.249 30.312 20.390 1.00 22.39 272 ASP A C 1
ATOM 2182 O O . ASP A 1 274 ? 45.353 30.844 19.739 1.00 21.93 272 ASP A O 1
ATOM 2187 N N . TYR A 1 275 ? 47.521 30.310 19.994 1.00 22.77 273 TYR A N 1
ATOM 2188 C CA . TYR A 1 275 ? 47.976 31.029 18.803 1.00 24.21 273 TYR A CA 1
ATOM 2189 C C . TYR A 1 275 ? 47.124 30.663 17.581 1.00 25.07 273 TYR A C 1
ATOM 2190 O O . TYR A 1 275 ? 46.575 31.546 16.921 1.00 19.63 273 TYR A O 1
ATOM 2199 N N . GLN A 1 276 ? 46.965 29.362 17.313 1.00 25.05 274 GLN A N 1
ATOM 2200 C CA . GLN A 1 276 ? 46.233 28.905 16.136 1.00 28.03 274 GLN A CA 1
ATOM 2201 C C . GLN A 1 276 ? 44.756 29.291 16.186 1.00 21.12 274 GLN A C 1
ATOM 2202 O O . GLN A 1 276 ? 44.185 29.668 15.168 1.00 25.17 274 GLN A O 1
ATOM 2208 N N . GLU A 1 277 ? 44.133 29.184 17.363 1.00 21.24 275 GLU A N 1
ATOM 2209 C CA . GLU A 1 277 ? 42.711 29.558 17.518 1.00 23.65 275 GLU A CA 1
ATOM 2210 C C . GLU A 1 277 ? 42.464 31.077 17.339 1.00 23.33 275 GLU A C 1
ATOM 2211 O O . GLU A 1 277 ? 41.438 31.485 16.766 1.00 23.64 275 GLU A O 1
ATOM 2217 N N . ILE A 1 278 ? 43.388 31.896 17.846 1.00 20.81 276 ILE A N 1
ATOM 2218 C CA . ILE A 1 278 ? 43.385 33.356 17.610 1.00 17.98 276 ILE A CA 1
ATOM 2219 C C . ILE A 1 278 ? 43.453 33.689 16.106 1.00 17.71 276 ILE A C 1
ATOM 2220 O O . ILE A 1 278 ? 42.631 34.450 15.591 1.00 21.55 276 ILE A O 1
ATOM 2225 N N . LEU A 1 279 ? 44.398 33.072 15.395 1.00 19.08 277 LEU A N 1
ATOM 2226 C CA . LEU A 1 279 ? 44.530 33.265 13.963 1.00 21.48 277 LEU A CA 1
ATOM 2227 C C . LEU A 1 279 ? 43.274 32.840 13.211 1.00 24.88 277 LEU A C 1
ATOM 2228 O O . LEU A 1 279 ? 42.825 33.536 12.298 1.00 24.76 277 LEU A O 1
ATOM 2233 N N . ALA A 1 280 ? 42.715 31.692 13.593 1.00 27.02 278 ALA A N 1
ATOM 2234 C CA . ALA A 1 280 ? 41.506 31.175 12.965 1.00 25.77 278 ALA A CA 1
ATOM 2235 C C . ALA A 1 280 ? 40.359 32.164 13.105 1.00 27.86 278 ALA A C 1
ATOM 2236 O O . ALA A 1 280 ? 39.644 32.463 12.139 1.00 27.51 278 ALA A O 1
ATOM 2238 N N . GLY A 1 281 ? 40.206 32.713 14.303 1.00 24.75 279 GLY A N 1
ATOM 2239 C CA . GLY A 1 281 ? 39.119 33.606 14.566 1.00 24.32 279 GLY A CA 1
ATOM 2240 C C . GLY A 1 281 ? 39.255 34.969 13.922 1.00 21.62 279 GLY A C 1
ATOM 2241 O O . GLY A 1 281 ? 38.252 35.644 13.752 1.00 25.06 279 GLY A O 1
ATOM 2242 N N . LEU A 1 282 ? 40.471 35.367 13.529 1.00 21.70 280 LEU A N 1
ATOM 2243 C CA . LEU A 1 282 ? 40.689 36.640 12.818 1.00 16.91 280 LEU A CA 1
ATOM 2244 C C . LEU A 1 282 ? 40.233 36.546 11.361 1.00 19.92 280 LEU A C 1
ATOM 2245 O O . LEU A 1 282 ? 40.131 37.569 10.678 1.00 23.50 280 LEU A O 1
ATOM 2250 N N . ARG A 1 283 ? 39.992 35.328 10.881 1.00 23.44 281 ARG A N 1
ATOM 2251 C CA . ARG A 1 283 ? 39.354 35.114 9.570 1.00 32.81 281 ARG A CA 1
ATOM 2252 C C . ARG A 1 283 ? 37.935 34.561 9.712 1.00 32.09 281 ARG A C 1
ATOM 2253 O O . ARG A 1 283 ? 37.445 33.916 8.796 1.00 48.29 281 ARG A O 1
ATOM 2261 N N . GLY A 1 284 ? 37.261 34.858 10.830 1.00 38.52 282 GLY A N 1
ATOM 2262 C CA . GLY A 1 284 ? 35.979 34.235 11.204 1.00 42.89 282 GLY A CA 1
ATOM 2263 C C . GLY A 1 284 ? 34.742 34.549 10.371 1.00 58.44 282 GLY A C 1
ATOM 2264 O O . GLY A 1 284 ? 34.487 35.704 10.042 1.00 62.23 282 GLY A O 1
ATOM 2265 N N . ARG A 1 285 ? 33.963 33.519 10.030 1.00 64.93 283 ARG A N 1
ATOM 2266 C CA . ARG A 1 285 ? 32.705 33.700 9.274 1.00 72.21 283 ARG A CA 1
ATOM 2267 C C . ARG A 1 285 ? 31.534 32.990 9.967 1.00 69.93 283 ARG A C 1
ATOM 2268 O O . ARG A 1 285 ? 30.361 33.286 9.718 1.00 69.14 283 ARG A O 1
ATOM 2276 N N . LEU B 1 3 ? -7.380 57.366 5.335 1.00 59.05 1 LEU B N 1
ATOM 2277 C CA . LEU B 1 3 ? -8.552 56.726 6.008 1.00 51.27 1 LEU B CA 1
ATOM 2278 C C . LEU B 1 3 ? -8.516 56.827 7.549 1.00 41.04 1 LEU B C 1
ATOM 2279 O O . LEU B 1 3 ? -9.102 57.740 8.138 1.00 36.38 1 LEU B O 1
ATOM 2284 N N . SER B 1 4 ? -7.826 55.886 8.185 1.00 39.16 2 SER B N 1
ATOM 2285 C CA . SER B 1 4 ? -7.888 55.691 9.630 1.00 36.08 2 SER B CA 1
ATOM 2286 C C . SER B 1 4 ? -6.530 55.871 10.294 1.00 36.72 2 SER B C 1
ATOM 2287 O O . SER B 1 4 ? -5.478 55.637 9.681 1.00 32.94 2 SER B O 1
ATOM 2290 N N . PHE B 1 5 ? -6.598 56.240 11.574 1.00 29.77 3 PHE B N 1
ATOM 2291 C CA . PHE B 1 5 ? -5.463 56.406 12.474 1.00 25.27 3 PHE B CA 1
ATOM 2292 C C . PHE B 1 5 ? -5.029 55.085 13.110 1.00 26.14 3 PHE B C 1
ATOM 2293 O O . PHE B 1 5 ? -4.014 55.023 13.811 1.00 24.95 3 PHE B O 1
ATOM 2301 N N . LEU B 1 6 ? -5.801 54.036 12.852 1.00 24.72 4 LEU B N 1
ATOM 2302 C CA . LEU B 1 6 ? -5.583 52.764 13.498 1.00 24.59 4 LEU B CA 1
ATOM 2303 C C . LEU B 1 6 ? -4.193 52.174 13.210 1.00 20.21 4 LEU B C 1
ATOM 2304 O O . LEU B 1 6 ? -3.573 51.623 14.133 1.00 21.57 4 LEU B O 1
ATOM 2309 N N . LYS B 1 7 ? -3.710 52.304 11.970 1.00 21.12 5 LYS B N 1
ATOM 2310 C CA A LYS B 1 7 ? -2.419 51.733 11.629 0.50 23.72 5 LYS B CA 1
ATOM 2311 C CA B LYS B 1 7 ? -2.402 51.771 11.579 0.50 24.78 5 LYS B CA 1
ATOM 2312 C C . LYS B 1 7 ? -1.291 52.344 12.467 1.00 18.64 5 LYS B C 1
ATOM 2313 O O . LYS B 1 7 ? -0.417 51.624 12.921 1.00 18.89 5 LYS B O 1
ATOM 2324 N N . HIS B 1 8 ? -1.330 53.657 12.710 1.00 18.89 6 HIS B N 1
ATOM 2325 C CA . HIS B 1 8 ? -0.299 54.285 13.554 1.00 24.30 6 HIS B CA 1
ATOM 2326 C C . HIS B 1 8 ? -0.337 53.681 14.958 1.00 22.42 6 HIS B C 1
ATOM 2327 O O . HIS B 1 8 ? 0.714 53.414 15.577 1.00 19.06 6 HIS B O 1
ATOM 2334 N N . VAL B 1 9 ? -1.549 53.457 15.465 1.00 18.54 7 VAL B N 1
ATOM 2335 C CA . VAL B 1 9 ? -1.709 52.919 16.810 1.00 23.67 7 VAL B CA 1
ATOM 2336 C C . VAL B 1 9 ? -1.211 51.469 16.871 1.00 22.66 7 VAL B C 1
ATOM 2337 O O . VAL B 1 9 ? -0.460 51.113 17.785 1.00 22.79 7 VAL B O 1
ATOM 2341 N N . GLN B 1 10 ? -1.557 50.667 15.860 1.00 19.56 8 GLN B N 1
ATOM 2342 C CA . GLN B 1 10 ? -1.113 49.264 15.780 1.00 24.39 8 GLN B CA 1
ATOM 2343 C C . GLN B 1 10 ? 0.397 49.141 15.592 1.00 22.82 8 GLN B C 1
ATOM 2344 O O . GLN B 1 10 ? 1.036 48.229 16.166 1.00 21.39 8 GLN B O 1
ATOM 2350 N N . ASP B 1 11 ? 0.966 50.053 14.802 1.00 19.85 9 ASP B N 1
ATOM 2351 C CA . ASP B 1 11 ? 2.427 50.135 14.621 1.00 18.45 9 ASP B CA 1
ATOM 2352 C C . ASP B 1 11 ? 3.151 50.209 15.948 1.00 21.71 9 ASP B C 1
ATOM 2353 O O . ASP B 1 11 ? 4.134 49.473 16.185 1.00 23.83 9 ASP B O 1
ATOM 2358 N N . CYS B 1 12 ? 2.659 51.097 16.824 1.00 19.86 10 CYS B N 1
ATOM 2359 C CA . CYS B 1 12 ? 3.246 51.300 18.148 1.00 19.62 10 CYS B CA 1
ATOM 2360 C C . CYS B 1 12 ? 2.988 50.186 19.151 1.00 19.09 10 CYS B C 1
ATOM 2361 O O . CYS B 1 12 ? 3.520 50.219 20.267 1.00 20.28 10 CYS B O 1
ATOM 2364 N N . ASN B 1 13 ? 2.139 49.227 18.785 1.00 20.95 11 ASN B N 1
ATOM 2365 C CA . ASN B 1 13 ? 1.808 48.122 19.658 1.00 19.24 11 ASN B CA 1
ATOM 2366 C C . ASN B 1 13 ? 2.172 46.769 19.056 1.00 22.00 11 ASN B C 1
ATOM 2367 O O . ASN B 1 13 ? 1.698 45.735 19.502 1.00 23.93 11 ASN B O 1
ATOM 2372 N N . THR B 1 14 ? 3.055 46.799 18.063 1.00 19.51 12 THR B N 1
ATOM 2373 C CA . THR B 1 14 ? 3.515 45.590 17.391 1.00 22.63 12 THR B CA 1
ATOM 2374 C C . THR B 1 14 ? 4.733 45.036 18.109 1.00 22.50 12 THR B C 1
ATOM 2375 O O . THR B 1 14 ? 5.775 45.691 18.172 1.00 20.06 12 THR B O 1
ATOM 2379 N N . HIS B 1 15 ? 4.602 43.836 18.665 1.00 22.45 13 HIS B N 1
ATOM 2380 C CA . HIS B 1 15 ? 5.730 43.186 19.324 1.00 19.55 13 HIS B CA 1
ATOM 2381 C C . HIS B 1 15 ? 5.547 41.684 19.298 1.00 26.08 13 HIS B C 1
ATOM 2382 O O . HIS B 1 15 ? 4.426 41.190 19.180 1.00 26.32 13 HIS B O 1
ATOM 2389 N N . ASP B 1 16 ? 6.655 40.971 19.404 1.00 27.59 14 ASP B N 1
ATOM 2390 C CA . ASP B 1 16 ? 6.651 39.504 19.418 1.00 26.55 14 ASP B CA 1
ATOM 2391 C C . ASP B 1 16 ? 7.582 39.101 20.536 1.00 25.16 14 ASP B C 1
ATOM 2392 O O . ASP B 1 16 ? 8.810 39.230 20.397 1.00 27.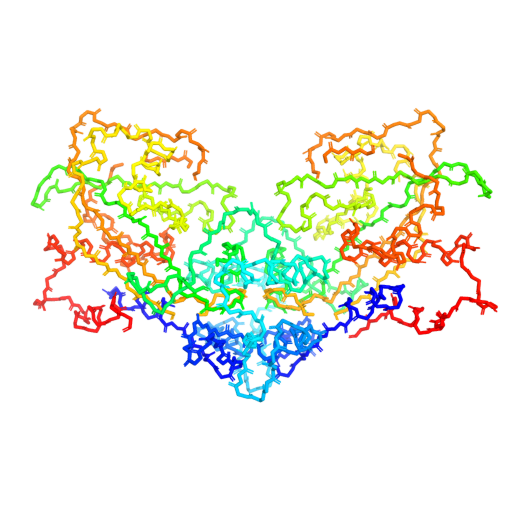87 14 ASP B O 1
ATOM 2397 N N . LEU B 1 17 ? 7.012 38.633 21.643 1.00 28.68 15 LEU B N 1
ATOM 2398 C CA . LEU B 1 17 ? 7.806 38.318 22.830 1.00 28.07 15 LEU B CA 1
ATOM 2399 C C . LEU B 1 17 ? 8.412 36.905 22.815 1.00 27.15 15 LEU B C 1
ATOM 2400 O O . LEU B 1 17 ? 9.066 36.503 23.771 1.00 28.38 15 LEU B O 1
ATOM 2405 N N . SER B 1 18 ? 8.248 36.188 21.704 1.00 22.58 16 SER B N 1
ATOM 2406 C CA . SER B 1 18 ? 8.627 34.779 21.655 1.00 26.02 16 SER B CA 1
ATOM 2407 C C . SER B 1 18 ? 10.136 34.550 21.767 1.00 29.76 16 SER B C 1
ATOM 2408 O O . SER B 1 18 ? 10.563 33.558 22.354 1.00 27.89 16 SER B O 1
ATOM 2411 N N . ASN B 1 19 ? 10.933 35.476 21.238 1.00 26.09 17 ASN B N 1
ATOM 2412 C CA . ASN B 1 19 ? 12.386 35.352 21.318 1.00 23.79 17 ASN B CA 1
ATOM 2413 C C . ASN B 1 19 ? 12.972 36.008 22.581 1.00 24.48 17 ASN B C 1
ATOM 2414 O O . ASN B 1 19 ? 14.190 36.176 22.705 1.00 21.94 17 ASN B O 1
ATOM 2419 N N . PHE B 1 20 ? 12.100 36.347 23.527 1.00 20.32 18 PHE B N 1
ATOM 2420 C CA . PHE B 1 20 ? 12.512 37.062 24.748 1.00 20.81 18 PHE B CA 1
ATOM 2421 C C . PHE B 1 20 ? 12.212 36.256 26.018 1.00 24.57 18 PHE B C 1
ATOM 2422 O O . PHE B 1 20 ? 11.304 35.416 26.026 1.00 21.26 18 PHE B O 1
ATOM 2430 N N . VAL B 1 21 ? 12.967 36.530 27.082 1.00 24.28 19 VAL B N 1
ATOM 2431 C CA . VAL B 1 21 ? 12.671 35.970 28.399 1.00 26.43 19 VAL B CA 1
ATOM 2432 C C . VAL B 1 21 ? 12.386 37.089 29.396 1.00 24.96 19 VAL B C 1
ATOM 2433 O O . VAL B 1 21 ? 12.914 38.193 29.248 1.00 21.82 19 VAL B O 1
ATOM 2437 N N . ARG B 1 22 ? 11.557 36.792 30.403 1.00 22.93 20 ARG B N 1
ATOM 2438 C CA A ARG B 1 22 ? 11.265 37.736 31.482 0.50 28.67 20 ARG B CA 1
ATOM 2439 C CA B ARG B 1 22 ? 11.267 37.717 31.506 0.50 28.01 20 ARG B CA 1
ATOM 2440 C C . ARG B 1 22 ? 12.542 38.174 32.195 1.00 24.48 20 ARG B C 1
ATOM 2441 O O . ARG B 1 22 ? 13.453 37.369 32.425 1.00 25.27 20 ARG B O 1
ATOM 2456 N N . PHE B 1 23 ? 12.602 39.461 32.526 1.00 23.17 21 PHE B N 1
ATOM 2457 C CA . PHE B 1 23 ? 13.621 40.017 33.396 1.00 24.84 21 PHE B CA 1
ATOM 2458 C C . PHE B 1 23 ? 12.914 40.381 34.706 1.00 29.43 21 PHE B C 1
ATOM 2459 O O . PHE B 1 23 ? 11.969 41.205 34.720 1.00 24.48 21 PHE B O 1
ATOM 2467 N N . VAL B 1 24 ? 13.382 39.741 35.785 1.00 27.77 22 VAL B N 1
ATOM 2468 C CA . VAL B 1 24 ? 12.713 39.701 37.100 1.00 26.44 22 VAL B CA 1
ATOM 2469 C C . VAL B 1 24 ? 13.636 40.186 38.230 1.00 23.81 22 VAL B C 1
ATOM 2470 O O . VAL B 1 24 ? 14.830 39.829 38.305 1.00 27.10 22 VAL B O 1
ATOM 2474 N N . ILE B 1 25 ? 13.095 41.062 39.079 1.00 29.42 23 ILE B N 1
ATOM 2475 C CA . ILE B 1 25 ? 13.782 41.531 40.287 1.00 29.94 23 ILE B CA 1
ATOM 2476 C C . ILE B 1 25 ? 12.858 41.201 41.470 1.00 37.18 23 ILE B C 1
ATOM 2477 O O . ILE B 1 25 ? 11.683 41.591 41.464 1.00 30.25 23 ILE B O 1
ATOM 2482 N N . GLU B 1 26 ? 13.380 40.449 42.444 1.00 41.72 24 GLU B N 1
ATOM 2483 C CA . GLU B 1 26 ? 12.645 40.091 43.664 1.00 43.07 24 GLU B CA 1
ATOM 2484 C C . GLU B 1 26 ? 11.209 39.717 43.373 1.00 40.71 24 GLU B C 1
ATOM 2485 O O . GLU B 1 26 ? 10.288 40.330 43.913 1.00 42.54 24 GLU B O 1
ATOM 2491 N N . GLY B 1 27 ? 11.024 38.757 42.471 1.00 34.16 25 GLY B N 1
ATOM 2492 C CA . GLY B 1 27 ? 9.700 38.257 42.115 1.00 37.75 25 GLY B CA 1
ATOM 2493 C C . GLY B 1 27 ? 8.848 39.077 41.159 1.00 37.33 25 GLY B C 1
ATOM 2494 O O . GLY B 1 27 ? 7.764 38.638 40.768 1.00 42.44 25 GLY B O 1
ATOM 2495 N N . ARG B 1 28 ? 9.328 40.256 40.774 1.00 35.18 26 ARG B N 1
ATOM 2496 C CA . ARG B 1 28 ? 8.535 41.186 39.966 1.00 35.72 26 ARG B CA 1
ATOM 2497 C C . ARG B 1 28 ? 9.141 41.308 38.566 1.00 28.22 26 ARG B C 1
ATOM 2498 O O . ARG B 1 28 ? 10.314 41.647 38.453 1.00 27.06 26 ARG B O 1
ATOM 2506 N N . ARG B 1 29 ? 8.354 41.032 37.526 1.00 29.35 27 ARG B N 1
ATOM 2507 C CA . ARG B 1 29 ? 8.814 41.191 36.138 1.00 30.26 27 ARG B CA 1
ATOM 2508 C C . ARG B 1 29 ? 8.951 42.667 35.795 1.00 30.87 27 ARG B C 1
ATOM 2509 O O . ARG B 1 29 ? 7.973 43.411 35.790 1.00 28.66 27 ARG B O 1
ATOM 2517 N N . VAL B 1 30 ? 10.181 43.079 35.526 1.00 23.73 28 VAL B N 1
ATOM 2518 C CA . VAL B 1 30 ? 10.443 44.473 35.167 1.00 24.98 28 VAL B CA 1
ATOM 2519 C C . VAL B 1 30 ? 10.913 44.648 33.719 1.00 23.68 28 VAL B C 1
ATOM 2520 O O . VAL B 1 30 ? 11.146 45.770 33.278 1.00 24.46 28 VAL B O 1
ATOM 2524 N N . GLY B 1 31 ? 11.119 43.549 33.008 1.00 22.91 29 GLY B N 1
ATOM 2525 C CA . GLY B 1 31 ? 11.559 43.684 31.625 1.00 21.40 29 GLY B CA 1
ATOM 2526 C C . GLY B 1 31 ? 11.542 42.426 30.795 1.00 21.52 29 GLY B C 1
ATOM 2527 O O . GLY B 1 31 ? 10.912 41.410 31.156 1.00 25.86 29 GLY B O 1
ATOM 2528 N N . TRP B 1 32 ? 12.198 42.526 29.641 1.00 19.71 30 TRP B N 1
ATOM 2529 C CA . TRP B 1 32 ? 12.213 41.458 28.642 1.00 21.15 30 TRP B CA 1
ATOM 2530 C C . TRP B 1 32 ? 13.602 41.474 28.018 1.00 24.88 30 TRP B C 1
ATOM 2531 O O . TRP B 1 32 ? 14.087 42.516 27.579 1.00 21.90 30 TRP B O 1
ATOM 2542 N N . VAL B 1 33 ? 14.246 40.318 27.984 1.00 21.17 31 VAL B N 1
ATOM 2543 C CA . VAL B 1 33 ? 15.606 40.227 27.484 1.00 20.54 31 VAL B CA 1
ATOM 2544 C C . VAL B 1 33 ? 15.634 39.208 26.348 1.00 20.30 31 VAL B C 1
ATOM 2545 O O . VAL B 1 33 ? 15.079 38.106 26.464 1.00 19.91 31 VAL B O 1
ATOM 2549 N N . ARG B 1 34 ? 16.277 39.562 25.240 1.00 19.75 32 ARG B N 1
ATOM 2550 C CA . ARG B 1 34 ? 16.367 38.618 24.135 1.00 19.75 32 ARG B CA 1
ATOM 2551 C C . ARG B 1 34 ? 17.131 37.355 24.577 1.00 19.13 32 ARG B C 1
ATOM 2552 O O . ARG B 1 34 ? 18.066 37.442 25.371 1.00 21.17 32 ARG B O 1
ATOM 2560 N N . LYS B 1 35 ? 16.705 36.191 24.085 1.00 20.67 33 LYS B N 1
ATOM 2561 C CA . LYS B 1 35 ? 17.367 34.910 24.458 1.00 24.57 33 LYS B CA 1
ATOM 2562 C C . LYS B 1 35 ? 18.893 34.873 24.281 1.00 28.72 33 LYS B C 1
ATOM 2563 O O . LYS B 1 35 ? 19.597 34.384 25.174 1.00 23.35 33 LYS B O 1
ATOM 2569 N N . ALA B 1 36 ? 19.410 35.408 23.167 1.00 24.97 34 ALA B N 1
ATOM 2570 C CA . ALA B 1 36 ? 20.870 35.430 22.921 1.00 22.60 34 ALA B CA 1
ATOM 2571 C C . ALA B 1 36 ? 21.572 36.319 23.937 1.00 23.77 34 ALA B C 1
ATOM 2572 O O . ALA B 1 36 ? 22.606 35.956 24.518 1.00 23.96 34 ALA B O 1
ATOM 2574 N N . LEU B 1 37 ? 20.980 37.481 24.187 1.00 23.34 35 LEU B N 1
ATOM 2575 C CA . LEU B 1 37 ? 21.517 38.380 25.186 1.00 20.28 35 LEU B CA 1
ATOM 2576 C C . LEU B 1 37 ? 21.509 37.723 26.582 1.00 19.56 35 LEU B C 1
ATOM 2577 O O . LEU B 1 37 ? 22.461 37.889 27.339 1.00 21.31 35 LEU B O 1
ATOM 2582 N N . ALA B 1 38 ? 20.446 36.988 26.897 1.00 18.72 36 ALA B N 1
ATOM 2583 C CA . ALA B 1 38 ? 20.320 36.290 28.180 1.00 17.23 36 ALA B CA 1
ATOM 2584 C C . ALA B 1 38 ? 21.517 35.334 28.362 1.00 22.93 36 ALA B C 1
ATOM 2585 O O . ALA B 1 38 ? 22.048 35.218 29.465 1.00 24.53 36 ALA B O 1
ATOM 2587 N N . GLN B 1 39 ? 21.960 34.701 27.271 1.00 27.31 37 GLN B N 1
ATOM 2588 C CA . GLN B 1 39 ? 23.166 33.851 27.294 1.00 25.40 37 GLN B CA 1
ATOM 2589 C C . GLN B 1 39 ? 24.436 34.618 27.617 1.00 26.43 37 GLN B C 1
ATOM 2590 O O . GLN B 1 39 ? 25.308 34.079 28.303 1.00 28.66 37 GLN B O 1
ATOM 2596 N N . ARG B 1 40 ? 24.550 35.861 27.141 1.00 23.56 38 ARG B N 1
ATOM 2597 C CA A ARG B 1 40 ? 25.700 36.703 27.454 0.50 26.74 38 ARG B CA 1
ATOM 2598 C CA B ARG B 1 40 ? 25.704 36.709 27.461 0.50 26.95 38 ARG B CA 1
ATOM 2599 C C . ARG B 1 40 ? 25.690 37.116 28.932 1.00 28.33 38 ARG B C 1
ATOM 2600 O O . ARG B 1 40 ? 26.734 37.217 29.556 1.00 30.06 38 ARG B O 1
ATOM 2615 N N . LEU B 1 41 ? 24.490 37.369 29.465 1.00 26.65 39 LEU B N 1
ATOM 2616 C CA . LEU B 1 41 ? 24.327 37.730 30.878 1.00 25.84 39 LEU B CA 1
ATOM 2617 C C . LEU B 1 41 ? 24.664 36.580 31.807 1.00 28.18 39 LEU B C 1
ATOM 2618 O O . LEU B 1 41 ? 25.184 36.807 32.905 1.00 28.01 39 LEU B O 1
ATOM 2623 N N . LYS B 1 42 ? 24.367 35.357 31.347 1.00 29.77 40 LYS B N 1
ATOM 2624 C CA A LYS B 1 42 ? 24.662 34.130 32.091 0.50 31.96 40 LYS B CA 1
ATOM 2625 C CA B LYS B 1 42 ? 24.663 34.133 32.093 0.50 30.42 40 LYS B CA 1
ATOM 2626 C C . LYS B 1 42 ? 26.147 34.029 32.475 1.00 32.74 40 LYS B C 1
ATOM 2627 O O . LYS B 1 42 ? 26.489 33.468 33.520 1.00 33.93 40 LYS B O 1
ATOM 2638 N N . ALA B 1 43 ? 27.014 34.605 31.680 1.00 29.92 41 ALA B N 1
ATOM 2639 C CA . ALA B 1 43 ? 28.416 34.660 32.014 1.00 29.72 41 ALA B CA 1
ATOM 2640 C C . ALA B 1 43 ? 28.783 35.578 33.160 1.00 35.50 41 ALA B C 1
ATOM 2641 O O . ALA B 1 43 ? 29.881 35.552 33.595 1.00 36.25 41 ALA B O 1
ATOM 2643 N N . HIS B 1 44 ? 27.856 36.402 33.615 1.00 30.66 42 HIS B N 1
ATOM 2644 C CA . HIS B 1 44 ? 28.056 37.248 34.766 1.00 26.66 42 HIS B CA 1
ATOM 2645 C C . HIS B 1 44 ? 27.207 36.774 35.955 1.00 32.43 42 HIS B C 1
ATOM 2646 O O . HIS B 1 44 ? 26.344 37.458 36.433 1.00 27.54 42 HIS B O 1
ATOM 2653 N N . GLY B 1 45 ? 27.487 35.566 36.407 1.00 25.26 43 GLY B N 1
ATOM 2654 C CA . GLY B 1 45 ? 26.654 34.906 37.355 1.00 31.41 43 GLY B CA 1
ATOM 2655 C C . GLY B 1 45 ? 26.662 35.451 38.763 1.00 31.86 43 GLY B C 1
ATOM 2656 O O . GLY B 1 45 ? 25.879 35.027 39.545 1.00 35.61 43 GLY B O 1
ATOM 2657 N N . ARG B 1 46 ? 27.553 36.365 39.076 1.00 28.72 44 ARG B N 1
ATOM 2658 C CA . ARG B 1 46 ? 27.459 37.109 40.336 1.00 35.55 44 ARG B CA 1
ATOM 2659 C C . ARG B 1 46 ? 26.313 38.147 40.317 1.00 36.92 44 ARG B C 1
ATOM 2660 O O . ARG B 1 46 ? 25.860 38.606 41.376 1.00 31.49 44 ARG B O 1
ATOM 2668 N N . VAL B 1 47 ? 25.868 38.520 39.113 1.00 30.43 45 VAL B N 1
ATOM 2669 C CA . VAL B 1 47 ? 24.827 39.554 38.924 1.00 27.18 45 VAL B CA 1
ATOM 2670 C C . VAL B 1 47 ? 23.527 38.956 38.392 1.00 26.95 45 VAL B C 1
ATOM 2671 O O . VAL B 1 47 ? 22.439 39.287 38.882 1.00 28.82 45 VAL B O 1
ATOM 2675 N N . PHE B 1 48 ? 23.628 38.061 37.411 1.00 23.53 46 PHE B N 1
ATOM 2676 C CA . PHE B 1 48 ? 22.433 37.452 36.815 1.00 25.90 46 PHE B CA 1
ATOM 2677 C C . PHE B 1 48 ? 22.335 35.945 37.027 1.00 27.47 46 PHE B C 1
ATOM 2678 O O . PHE B 1 48 ? 23.327 35.242 36.881 1.00 33.82 46 PHE B O 1
ATOM 2686 N N . ASP B 1 49 ? 21.134 35.472 37.369 1.00 25.44 47 ASP B N 1
ATOM 2687 C CA . ASP B 1 49 ? 20.792 34.051 37.367 1.00 32.07 47 ASP B CA 1
ATOM 2688 C C . ASP B 1 49 ? 19.888 33.825 36.173 1.00 31.64 47 ASP B C 1
ATOM 2689 O O . ASP B 1 49 ? 18.775 34.355 36.130 1.00 38.44 47 ASP B O 1
ATOM 2694 N N . VAL B 1 50 ? 20.353 33.044 35.204 1.00 30.38 48 VAL B N 1
ATOM 2695 C CA . VAL B 1 50 ? 19.625 32.863 33.966 1.00 29.47 48 VAL B CA 1
ATOM 2696 C C . VAL B 1 50 ? 19.127 31.430 33.840 1.00 33.50 48 VAL B C 1
ATOM 2697 O O . VAL B 1 50 ? 19.889 30.488 33.998 1.00 40.51 48 VAL B O 1
ATOM 2701 N N . THR B 1 51 ? 17.835 31.283 33.576 1.00 34.00 49 THR B N 1
ATOM 2702 C CA . THR B 1 51 ? 17.226 29.984 33.328 1.00 45.23 49 THR B CA 1
ATOM 2703 C C . THR B 1 51 ? 16.575 30.036 31.947 1.00 45.29 49 THR B C 1
ATOM 2704 O O . THR B 1 51 ? 16.704 31.042 31.244 1.00 40.60 49 THR B O 1
ATOM 2708 N N . ARG B 1 52 ? 15.869 28.966 31.572 1.00 51.31 50 ARG B N 1
ATOM 2709 C CA . ARG B 1 52 ? 15.172 28.876 30.286 1.00 57.22 50 ARG B CA 1
ATOM 2710 C C . ARG B 1 52 ? 14.047 29.908 30.156 1.00 51.81 50 ARG B C 1
ATOM 2711 O O . ARG B 1 52 ? 13.749 30.377 29.055 1.00 57.58 50 ARG B O 1
ATOM 2719 N N . ASP B 1 53 ? 13.443 30.272 31.281 1.00 46.07 51 ASP B N 1
ATOM 2720 C CA . ASP B 1 53 ? 12.265 31.131 31.271 1.00 47.49 51 ASP B CA 1
ATOM 2721 C C . ASP B 1 53 ? 12.488 32.538 31.828 1.00 39.21 51 ASP B C 1
ATOM 2722 O O . ASP B 1 53 ? 11.581 33.375 31.771 1.00 45.38 51 ASP B O 1
ATOM 2727 N N . ALA B 1 54 ? 13.674 32.807 32.367 1.00 32.82 52 ALA B N 1
ATOM 2728 C CA . ALA B 1 54 ? 13.876 34.059 33.090 1.00 33.36 52 ALA B CA 1
ATOM 2729 C C . ALA B 1 54 ? 15.321 34.481 33.243 1.00 32.54 52 ALA B C 1
ATOM 2730 O O . ALA B 1 54 ? 16.225 33.642 33.329 1.00 32.83 52 ALA B O 1
ATOM 2732 N N . VAL B 1 55 ? 15.512 35.797 33.278 1.00 26.80 53 VAL B N 1
ATOM 2733 C CA . VAL B 1 55 ? 16.730 36.419 33.753 1.00 24.52 53 VAL B CA 1
ATOM 2734 C C . VAL B 1 55 ? 16.380 37.035 35.109 1.00 29.46 53 VAL B C 1
ATOM 2735 O O . VAL B 1 55 ? 15.560 37.960 35.203 1.00 23.96 53 VAL B O 1
ATOM 2739 N N . LEU B 1 56 ? 17.005 36.509 36.156 1.00 24.63 54 LEU B N 1
ATOM 2740 C CA . LEU B 1 56 ? 16.749 36.941 37.523 1.00 30.02 54 LEU B CA 1
ATOM 2741 C C . LEU B 1 56 ? 17.964 37.707 38.009 1.00 27.92 54 LEU B C 1
ATOM 2742 O O . LEU B 1 56 ? 19.096 37.238 37.858 1.00 32.51 54 LEU B O 1
ATOM 2747 N N . LEU B 1 57 ? 17.752 38.888 38.586 1.00 25.17 55 LEU B N 1
ATOM 2748 C CA . LEU B 1 57 ? 18.845 39.552 39.276 1.00 29.14 55 LEU B CA 1
ATOM 2749 C C . LEU B 1 57 ? 19.210 38.727 40.507 1.00 34.93 55 LEU B C 1
ATOM 2750 O O . LEU B 1 57 ? 18.323 38.143 41.149 1.00 34.71 55 LEU B O 1
ATOM 2755 N N . SER B 1 58 ? 20.506 38.669 40.807 1.00 34.23 56 SER B N 1
ATOM 2756 C CA . SER B 1 58 ? 21.028 37.928 41.950 1.00 33.55 56 SER B CA 1
ATOM 2757 C C . SER B 1 58 ? 20.376 38.352 43.279 1.00 33.78 56 SER B C 1
ATOM 2758 O O . SER B 1 58 ? 20.130 39.540 43.517 1.00 32.99 56 SER B O 1
ATOM 2761 N N . ALA B 1 59 ? 20.093 37.373 44.130 1.00 40.02 57 ALA B N 1
ATOM 2762 C CA . ALA B 1 59 ? 19.475 37.636 45.440 1.00 42.34 57 ALA B CA 1
ATOM 2763 C C . ALA B 1 59 ? 20.467 38.268 46.413 1.00 40.48 57 ALA B C 1
ATOM 2764 O O . ALA B 1 59 ? 20.070 38.808 47.441 1.00 45.42 57 ALA B O 1
ATOM 2766 N N . SER B 1 60 ? 21.752 38.205 46.072 1.00 35.13 58 SER B N 1
ATOM 2767 C CA . SER B 1 60 ? 22.823 38.905 46.788 1.00 36.66 58 SER B CA 1
ATOM 2768 C C . SER B 1 60 ? 22.814 40.431 46.598 1.00 42.60 58 SER B C 1
ATOM 2769 O O . SER B 1 60 ? 23.548 41.158 47.302 1.00 36.37 58 SER B O 1
ATOM 2772 N N . LEU B 1 61 ? 22.031 40.908 45.624 1.00 36.36 59 LEU B N 1
ATOM 2773 C CA . LEU B 1 61 ? 21.817 42.347 45.414 1.00 38.60 59 LEU B CA 1
ATOM 2774 C C . LEU B 1 61 ? 20.388 42.694 45.846 1.00 39.31 59 LEU B C 1
ATOM 2775 O O . LEU B 1 61 ? 19.404 42.426 45.134 1.00 47.69 59 LEU B O 1
ATOM 2780 N N . ARG B 1 62 ? 20.277 43.272 47.032 1.00 49.18 60 ARG B N 1
ATOM 2781 C CA . ARG B 1 62 ? 18.980 43.454 47.659 1.00 51.06 60 ARG B CA 1
ATOM 2782 C C . ARG B 1 62 ? 18.686 44.894 48.077 1.00 47.90 60 ARG B C 1
ATOM 2783 O O . ARG B 1 62 ? 17.701 45.114 48.774 1.00 52.03 60 ARG B O 1
ATOM 2791 N N . THR B 1 63 ? 19.540 45.853 47.683 1.00 36.04 61 THR B N 1
ATOM 2792 C CA . THR B 1 63 ? 19.156 47.270 47.671 1.00 34.74 61 THR B CA 1
ATOM 2793 C C . THR B 1 63 ? 19.109 47.799 46.223 1.00 34.24 61 THR B C 1
ATOM 2794 O O . THR B 1 63 ? 19.824 47.282 45.364 1.00 27.70 61 THR B O 1
ATOM 2798 N N . PRO B 1 64 ? 18.249 48.799 45.941 1.00 33.30 62 PRO B N 1
ATOM 2799 C CA . PRO B 1 64 ? 18.374 49.500 44.649 1.00 29.43 62 PRO B CA 1
ATOM 2800 C C . PRO B 1 64 ? 19.797 49.910 44.271 1.00 28.80 62 PRO B C 1
ATOM 2801 O O . PRO B 1 64 ? 20.217 49.615 43.149 1.00 26.12 62 PRO B O 1
ATOM 2805 N N . GLN B 1 65 ? 20.543 50.513 45.202 1.00 25.81 63 GLN B N 1
ATOM 2806 C CA A GLN B 1 65 ? 21.890 51.032 44.936 0.50 22.66 63 GLN B CA 1
ATOM 2807 C CA B GLN B 1 65 ? 21.875 51.033 44.884 0.50 27.43 63 GLN B CA 1
ATOM 2808 C C . GLN B 1 65 ? 22.892 49.956 44.500 1.00 26.17 63 GLN B C 1
ATOM 2809 O O . GLN B 1 65 ? 23.725 50.192 43.610 1.00 24.80 63 GLN B O 1
ATOM 2820 N N . SER B 1 66 ? 22.816 48.791 45.138 1.00 28.23 64 SER B N 1
ATOM 2821 C CA . SER B 1 66 ? 23.778 47.718 44.856 1.00 27.99 64 SER B CA 1
ATOM 2822 C C . SER B 1 66 ? 23.423 47.059 43.512 1.00 28.35 64 SER B C 1
ATOM 2823 O O . SER B 1 66 ? 24.311 46.677 42.770 1.00 24.54 64 SER B O 1
ATOM 2826 N N . ARG B 1 67 ? 22.126 46.982 43.201 1.00 26.39 65 ARG B N 1
ATOM 2827 C CA . ARG B 1 67 ? 21.634 46.504 41.899 1.00 25.61 65 ARG B CA 1
ATOM 2828 C C . ARG B 1 67 ? 22.059 47.419 40.761 1.00 26.12 65 ARG B C 1
ATOM 2829 O O . ARG B 1 67 ? 22.618 46.964 39.754 1.00 22.94 65 ARG B O 1
ATOM 2837 N N . THR B 1 68 ? 21.765 48.706 40.915 1.00 24.55 66 THR B N 1
ATOM 2838 C CA . THR B 1 68 ? 22.274 49.737 40.011 1.00 26.90 66 THR B CA 1
ATOM 2839 C C . THR B 1 68 ? 23.766 49.580 39.696 1.00 30.26 66 THR B C 1
ATOM 2840 O O . THR B 1 68 ? 24.142 49.493 38.525 1.00 26.17 66 THR B O 1
ATOM 2844 N N . ARG B 1 69 ? 24.606 49.539 40.731 1.00 22.89 67 ARG B N 1
ATOM 2845 C CA . ARG B 1 69 ? 26.057 49.459 40.533 1.00 26.63 67 ARG B CA 1
ATOM 2846 C C . ARG B 1 69 ? 26.508 48.162 39.840 1.00 22.13 67 ARG B C 1
ATOM 2847 O O . ARG B 1 69 ? 27.338 48.213 38.918 1.00 26.38 67 ARG B O 1
ATOM 2855 N N . ALA B 1 70 ? 25.967 47.025 40.279 1.00 19.81 68 ALA B N 1
ATOM 2856 C CA . ALA B 1 70 ? 26.366 45.717 39.742 1.00 24.26 68 ALA B CA 1
ATOM 2857 C C . ALA B 1 70 ? 25.981 45.603 38.274 1.00 26.53 68 ALA B C 1
ATOM 2858 O O . ALA B 1 70 ? 26.788 45.182 37.431 1.00 22.86 68 ALA B O 1
ATOM 2860 N N . VAL B 1 71 ? 24.741 45.973 37.978 1.00 23.61 69 VAL B N 1
ATOM 2861 C CA . VAL B 1 71 ? 24.273 45.965 36.595 1.00 23.94 69 VAL B CA 1
ATOM 2862 C C . VAL B 1 71 ? 25.041 46.958 35.719 1.00 21.65 69 VAL B C 1
ATOM 2863 O O . VAL B 1 71 ? 25.381 46.623 34.573 1.00 21.53 69 VAL B O 1
ATOM 2867 N N . ALA B 1 72 ? 25.319 48.160 36.230 1.00 23.24 70 ALA B N 1
ATOM 2868 C CA . ALA B 1 72 ? 26.054 49.154 35.455 1.00 24.07 70 ALA B CA 1
ATOM 2869 C C . ALA B 1 72 ? 27.422 48.616 35.041 1.00 24.40 70 ALA B C 1
ATOM 2870 O O . ALA B 1 72 ? 27.848 48.801 33.896 1.00 19.48 70 ALA B O 1
ATOM 2872 N N . ASP B 1 73 ? 28.087 47.909 35.947 1.00 25.95 71 ASP B N 1
ATOM 2873 C CA . ASP B 1 73 ? 29.399 47.341 35.601 1.00 26.93 71 ASP B CA 1
ATOM 2874 C C . ASP B 1 73 ? 29.323 46.263 34.517 1.00 23.99 71 ASP B C 1
ATOM 2875 O O . ASP B 1 73 ? 30.121 46.280 33.585 1.00 26.17 71 ASP B O 1
ATOM 2880 N N . VAL B 1 74 ? 28.360 45.362 34.619 1.00 21.99 72 VAL B N 1
ATOM 2881 C CA . VAL B 1 74 ? 28.096 44.379 33.569 1.00 25.38 72 VAL B CA 1
ATOM 2882 C C . VAL B 1 74 ? 27.731 45.068 32.230 1.00 23.69 72 VAL B C 1
ATOM 2883 O O . VAL B 1 74 ? 28.266 44.712 31.191 1.00 22.02 72 VAL B O 1
ATOM 2887 N N . VAL B 1 75 ? 26.864 46.084 32.279 1.00 24.84 73 VAL B N 1
ATOM 2888 C CA . VAL B 1 75 ? 26.484 46.866 31.078 1.00 21.35 73 VAL B CA 1
ATOM 2889 C C . VAL B 1 75 ? 27.689 47.503 30.403 1.00 25.84 73 VAL B C 1
ATOM 2890 O O . VAL B 1 75 ? 27.803 47.465 29.167 1.00 23.96 73 VAL B O 1
ATOM 2894 N N . ASP B 1 76 ? 28.599 48.056 31.208 1.00 19.48 74 ASP B N 1
ATOM 2895 C CA . ASP B 1 76 ? 29.768 48.725 30.674 1.00 21.92 74 ASP B CA 1
ATOM 2896 C C . ASP B 1 76 ? 30.619 47.740 29.896 1.00 24.87 74 ASP B C 1
ATOM 2897 O O . ASP B 1 76 ? 31.119 48.070 28.810 1.00 23.16 74 ASP B O 1
ATOM 2902 N N . ARG B 1 77 ? 30.761 46.548 30.478 1.00 20.91 75 ARG B N 1
ATOM 2903 C CA . ARG B 1 77 ? 31.515 45.437 29.891 1.00 23.85 75 ARG B CA 1
ATOM 2904 C C . ARG B 1 77 ? 30.862 44.974 28.596 1.00 23.66 75 ARG B C 1
ATOM 2905 O O . ARG B 1 77 ? 31.553 44.773 27.617 1.00 20.68 75 ARG B O 1
ATOM 2913 N N . LEU B 1 78 ? 29.545 44.792 28.608 1.00 19.57 76 LEU B N 1
ATOM 2914 C CA . LEU B 1 78 ? 28.809 44.345 27.433 1.00 20.90 76 LEU B CA 1
ATOM 2915 C C . LEU B 1 78 ? 28.887 45.348 26.294 1.00 24.10 76 LEU B C 1
ATOM 2916 O O . LEU B 1 78 ? 29.019 44.939 25.142 1.00 19.15 76 LEU B O 1
ATOM 2921 N N . ALA B 1 79 ? 28.852 46.650 26.611 1.00 20.18 77 ALA B N 1
ATOM 2922 C CA . ALA B 1 79 ? 28.986 47.697 25.597 1.00 21.07 77 ALA B CA 1
ATOM 2923 C C . ALA B 1 79 ? 30.422 47.695 25.054 1.00 26.10 77 ALA B C 1
ATOM 2924 O O . ALA B 1 79 ? 30.639 47.824 23.858 1.00 23.28 77 ALA B O 1
ATOM 2926 N N . ASP B 1 80 ? 31.398 47.549 25.945 1.00 19.14 78 ASP B N 1
ATOM 2927 C CA . ASP B 1 80 ? 32.805 47.396 25.516 1.00 21.90 78 ASP B CA 1
ATOM 2928 C C . ASP B 1 80 ? 32.958 46.278 24.455 1.00 20.20 78 ASP B C 1
ATOM 2929 O O . ASP B 1 80 ? 33.667 46.480 23.460 1.00 25.05 78 ASP B O 1
ATOM 2934 N N . GLU B 1 81 ? 32.240 45.163 24.648 1.00 23.75 79 GLU B N 1
ATOM 2935 C CA . GLU B 1 81 ? 32.296 43.975 23.782 1.00 24.72 79 GLU B CA 1
ATOM 2936 C C . GLU B 1 81 ? 31.432 44.054 22.518 1.00 29.49 79 GLU B C 1
ATOM 2937 O O . GLU B 1 81 ? 31.455 43.138 21.711 1.00 24.06 79 GLU B O 1
ATOM 2943 N N . GLY B 1 82 ? 30.652 45.124 22.389 1.00 22.27 80 GLY B N 1
ATOM 2944 C CA . GLY B 1 82 ? 29.864 45.411 21.195 1.00 20.14 80 GLY B CA 1
ATOM 2945 C C . GLY B 1 82 ? 28.489 44.798 21.258 1.00 16.46 80 GLY B C 1
ATOM 2946 O O . GLY B 1 82 ? 27.790 44.757 20.226 1.00 19.71 80 GLY B O 1
ATOM 2947 N N . VAL B 1 83 ? 28.090 44.347 22.457 1.00 17.85 81 VAL B N 1
ATOM 2948 C CA . VAL B 1 83 ? 26.885 43.508 22.644 1.00 17.79 81 VAL B CA 1
ATOM 2949 C C . VAL B 1 83 ? 25.620 44.370 22.861 1.00 19.17 81 VAL B C 1
ATOM 2950 O O . VAL B 1 83 ? 24.522 44.009 22.402 1.00 19.25 81 VAL B O 1
ATOM 2954 N N . VAL B 1 84 ? 25.768 45.460 23.611 1.00 17.60 82 VAL B N 1
ATOM 2955 C CA . VAL B 1 84 ? 24.626 46.343 23.950 1.00 19.78 82 VAL B CA 1
ATOM 2956 C C . VAL B 1 84 ? 25.044 47.771 23.647 1.00 21.02 82 VAL B C 1
ATOM 2957 O O . VAL B 1 84 ? 26.238 48.037 23.485 1.00 17.68 82 VAL B O 1
ATOM 2961 N N . PRO B 1 85 ? 24.074 48.702 23.505 1.00 18.99 83 PRO B N 1
ATOM 2962 C CA . PRO B 1 85 ? 24.459 50.108 23.291 1.00 20.56 83 PRO B CA 1
ATOM 2963 C C . PRO B 1 85 ? 25.302 50.730 24.411 1.00 21.28 83 PRO B C 1
ATOM 2964 O O . PRO B 1 85 ? 25.206 50.314 25.565 1.00 19.02 83 PRO B O 1
ATOM 2968 N N . ALA B 1 86 ? 26.141 51.703 24.072 1.00 21.76 84 ALA B N 1
ATOM 2969 C CA . ALA B 1 86 ? 26.974 52.358 25.080 1.00 25.56 84 ALA B CA 1
ATOM 2970 C C . ALA B 1 86 ? 26.155 53.267 26.014 1.00 26.99 84 ALA B C 1
ATOM 2971 O O . ALA B 1 86 ? 25.397 54.100 25.534 1.00 19.63 84 ALA B O 1
ATOM 2973 N N . PRO B 1 87 ? 26.305 53.105 27.345 1.00 26.67 85 PRO B N 1
ATOM 2974 C CA . PRO B 1 87 ? 25.704 54.066 28.286 1.00 26.34 85 PRO B CA 1
ATOM 2975 C C . PRO B 1 87 ? 26.104 55.505 27.974 1.00 20.98 85 PRO B C 1
ATOM 2976 O O . PRO B 1 87 ? 27.274 55.760 27.635 1.00 26.68 85 PRO B O 1
ATOM 2980 N N . ARG B 1 88 ? 25.145 56.435 28.049 1.00 21.20 86 ARG B N 1
ATOM 2981 C CA A ARG B 1 88 ? 25.427 57.852 27.785 0.50 24.47 86 ARG B CA 1
ATOM 2982 C CA B ARG B 1 88 ? 25.454 57.844 27.788 0.50 23.16 86 ARG B CA 1
ATOM 2983 C C . ARG B 1 88 ? 25.300 58.743 29.016 1.00 25.71 86 ARG B C 1
ATOM 2984 O O . ARG B 1 88 ? 25.551 59.959 28.939 1.00 27.73 86 ARG B O 1
ATOM 2999 N N . GLY B 1 89 ? 24.905 58.156 30.145 1.00 22.09 87 GLY B N 1
ATOM 3000 C CA . GLY B 1 89 ? 24.913 58.886 31.433 1.00 23.56 87 GLY B CA 1
ATOM 3001 C C . GLY B 1 89 ? 23.584 59.353 32.021 1.00 27.07 87 GLY B C 1
ATOM 3002 O O . GLY B 1 89 ? 23.533 59.785 33.182 1.00 26.29 87 GLY B O 1
ATOM 3003 N N . GLU B 1 90 ? 22.505 59.274 31.246 1.00 26.36 88 GLU B N 1
ATOM 3004 C CA . GLU B 1 90 ? 21.170 59.571 31.782 1.00 21.87 88 GLU B CA 1
ATOM 3005 C C . GLU B 1 90 ? 20.502 58.318 32.375 1.00 25.23 88 GLU B C 1
ATOM 3006 O O . GLU B 1 90 ? 20.175 57.370 31.663 1.00 24.63 88 GLU B O 1
ATOM 3012 N N . LEU B 1 91 ? 20.284 58.316 33.690 1.00 19.82 89 LEU B N 1
ATOM 3013 C CA . LEU B 1 91 ? 19.655 57.145 34.360 1.00 19.15 89 LEU B CA 1
ATOM 3014 C C . LEU B 1 91 ? 18.132 57.191 34.377 1.00 22.47 89 LEU B C 1
ATOM 3015 O O . LEU B 1 91 ? 17.525 58.247 34.623 1.00 24.04 89 LEU B O 1
ATOM 3020 N N . TYR B 1 92 ? 17.525 56.033 34.133 1.00 19.75 90 TYR B N 1
ATOM 3021 C CA . TYR B 1 92 ? 16.073 55.880 34.201 1.00 17.54 90 TYR B CA 1
ATOM 3022 C C . TYR B 1 92 ? 15.728 55.031 35.400 1.00 20.53 90 TYR B C 1
ATOM 3023 O O . TYR B 1 92 ? 16.506 54.154 35.796 1.00 20.66 90 TYR B O 1
ATOM 3032 N N . ARG B 1 93 ? 14.550 55.260 35.966 1.00 21.59 91 ARG B N 1
ATOM 3033 C CA . ARG B 1 93 ? 14.070 54.404 37.055 1.00 23.41 91 ARG B CA 1
ATOM 3034 C C . ARG B 1 93 ? 13.545 53.070 36.509 1.00 23.77 91 ARG B C 1
ATOM 3035 O O . ARG B 1 93 ? 12.990 53.002 35.407 1.00 23.38 91 ARG B O 1
ATOM 3043 N N . VAL B 1 94 ? 13.769 52.002 37.266 1.00 18.68 92 VAL B N 1
ATOM 3044 C CA . VAL B 1 94 ? 13.237 50.671 36.936 1.00 21.23 92 VAL B CA 1
ATOM 3045 C C . VAL B 1 94 ? 12.166 50.291 37.958 1.00 22.61 92 VAL B C 1
ATOM 3046 O O . VAL B 1 94 ? 12.452 50.146 39.154 1.00 20.31 92 VAL B O 1
ATOM 3050 N N . ASN B 1 95 ? 10.934 50.177 37.467 1.00 19.19 93 ASN B N 1
ATOM 3051 C CA . ASN B 1 95 ? 9.777 49.829 38.289 1.00 26.04 93 ASN B CA 1
ATOM 3052 C C . ASN B 1 95 ? 8.754 49.052 37.475 1.00 27.52 93 ASN B C 1
ATOM 3053 O O . ASN B 1 95 ? 8.911 48.889 36.259 1.00 23.50 93 ASN B O 1
ATOM 3058 N N . GLN B 1 96 ? 7.676 48.623 38.127 1.00 26.56 94 GLN B N 1
ATOM 3059 C CA . GLN B 1 96 ? 6.605 47.902 37.439 1.00 28.04 94 GLN B CA 1
ATOM 3060 C C . GLN B 1 96 ? 5.525 48.795 36.863 1.00 32.54 94 GLN B C 1
ATOM 3061 O O . GLN B 1 96 ? 4.800 48.384 35.967 1.00 34.09 94 GLN B O 1
ATOM 3067 N N . SER B 1 97 ? 5.363 49.982 37.446 1.00 30.89 95 SER B N 1
ATOM 3068 C CA . SER B 1 97 ? 4.561 51.043 36.855 1.00 27.66 95 SER B CA 1
ATOM 3069 C C . SER B 1 97 ? 4.886 52.336 37.583 1.00 24.18 95 SER B C 1
ATOM 3070 O O . SER B 1 97 ? 5.609 52.336 38.599 1.00 22.47 95 SER B O 1
ATOM 3073 N N . TRP B 1 98 ? 4.390 53.444 37.040 1.00 27.29 96 TRP B N 1
ATOM 3074 C CA . TRP B 1 98 ? 4.704 54.765 37.552 1.00 23.94 96 TRP B CA 1
ATOM 3075 C C . TRP B 1 98 ? 4.212 54.862 38.989 1.00 31.61 96 TRP B C 1
ATOM 3076 O O . TRP B 1 98 ? 3.064 54.508 39.280 1.00 30.99 96 TRP B O 1
ATOM 3087 N N . GLY B 1 99 ? 5.057 55.347 39.886 1.00 24.34 97 GLY B N 1
ATOM 3088 C CA . GLY B 1 99 ? 4.609 55.483 41.286 1.00 30.75 97 GLY B CA 1
ATOM 3089 C C . GLY B 1 99 ? 4.825 54.265 42.174 1.00 29.56 97 GLY B C 1
ATOM 3090 O O . GLY B 1 99 ? 4.756 54.371 43.398 1.00 27.95 97 GLY B O 1
ATOM 3091 N N . GLU B 1 100 ? 5.092 53.105 41.570 1.00 28.17 98 GLU B N 1
ATOM 3092 C CA . GLU B 1 100 ? 5.549 51.942 42.311 1.00 24.01 98 GLU B CA 1
ATOM 3093 C C . GLU B 1 100 ? 7.027 52.155 42.667 1.00 24.49 98 GLU B C 1
ATOM 3094 O O . GLU B 1 100 ? 7.669 52.997 42.060 1.00 31.12 98 GLU B O 1
ATOM 3100 N N . PRO B 1 101 ? 7.573 51.397 43.648 1.00 28.48 99 PRO B N 1
ATOM 3101 C CA . PRO B 1 101 ? 8.933 51.740 44.094 1.00 24.24 99 PRO B CA 1
ATOM 3102 C C . PRO B 1 101 ? 9.990 51.496 43.018 1.00 21.06 99 PRO B C 1
ATOM 3103 O O . PRO B 1 101 ? 9.859 50.559 42.228 1.00 28.23 99 PRO B O 1
ATOM 3107 N N . THR B 1 102 ? 10.963 52.410 42.947 1.00 21.67 100 THR B N 1
ATOM 3108 C CA . THR B 1 102 ? 12.131 52.260 42.092 1.00 26.22 100 THR B CA 1
ATOM 3109 C C . THR B 1 102 ? 12.998 51.131 42.629 1.00 24.63 100 THR B C 1
ATOM 3110 O O . THR B 1 102 ? 13.482 51.210 43.750 1.00 25.55 100 THR B O 1
ATOM 3114 N N . LEU B 1 103 ? 13.169 50.082 41.823 1.00 24.76 101 LEU B N 1
ATOM 3115 C CA . LEU B 1 103 ? 13.881 48.875 42.230 1.00 22.66 101 LEU B CA 1
ATOM 3116 C C . LEU B 1 103 ? 15.369 48.962 41.963 1.00 26.51 101 LEU B C 1
ATOM 3117 O O . LEU B 1 103 ? 16.168 48.272 42.614 1.00 25.90 101 LEU B O 1
ATOM 3130 N N . LEU B 1 105 ? 18.262 51.648 39.167 1.00 19.27 103 LEU B N 1
ATOM 3131 C CA . LEU B 1 105 ? 18.403 52.574 38.056 1.00 21.37 103 LEU B CA 1
ATOM 3132 C C . LEU B 1 105 ? 19.177 51.916 36.914 1.00 23.93 103 LEU B C 1
ATOM 3133 O O . LEU B 1 105 ? 20.042 51.063 37.133 1.00 19.79 103 LEU B O 1
ATOM 3138 N N . LEU B 1 106 ? 18.870 52.328 35.690 1.00 23.17 104 LEU B N 1
ATOM 3139 C CA . LEU B 1 106 ? 19.499 51.758 34.505 1.00 19.51 104 LEU B CA 1
ATOM 3140 C C . LEU B 1 106 ? 19.730 52.864 33.491 1.00 22.93 104 LEU B C 1
ATOM 3141 O O . LEU B 1 106 ? 18.878 53.721 33.307 1.00 17.85 104 LEU B O 1
ATOM 3146 N N . ASP B 1 107 ? 20.872 52.852 32.815 1.00 18.65 105 ASP B N 1
ATOM 3147 C CA . ASP B 1 107 ? 21.160 53.892 31.830 1.00 22.27 105 ASP B CA 1
ATOM 3148 C C . ASP B 1 107 ? 20.152 53.827 30.673 1.00 18.82 105 ASP B C 1
AT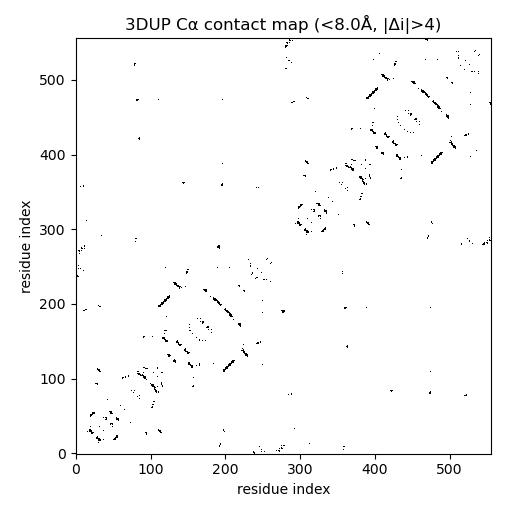OM 3149 O O . ASP B 1 107 ? 19.860 52.752 30.138 1.00 18.90 105 ASP B O 1
ATOM 3154 N N . ARG B 1 108 ? 19.600 54.987 30.326 1.00 18.54 106 ARG B N 1
ATOM 3155 C CA . ARG B 1 108 ? 18.618 55.128 29.250 1.00 16.81 106 ARG B CA 1
ATOM 3156 C C . ARG B 1 108 ? 18.996 54.376 27.946 1.00 17.65 106 ARG B C 1
ATOM 3157 O O . ARG B 1 108 ? 18.132 53.808 27.298 1.00 20.63 106 ARG B O 1
ATOM 3165 N N . ALA B 1 109 ? 20.294 54.316 27.631 1.00 16.47 107 ALA B N 1
ATOM 3166 C CA . ALA B 1 109 ? 20.779 53.734 26.366 1.00 17.30 107 ALA B CA 1
ATOM 3167 C C . ALA B 1 109 ? 20.527 52.233 26.292 1.00 19.46 107 ALA B C 1
ATOM 3168 O O . ALA B 1 109 ? 20.462 51.683 25.190 1.00 20.37 107 ALA B O 1
ATOM 3170 N N . VAL B 1 110 ? 20.402 51.582 27.453 1.00 19.65 108 VAL B N 1
ATOM 3171 C CA . VAL B 1 110 ? 20.111 50.160 27.500 1.00 16.99 108 VAL B CA 1
ATOM 3172 C C . VAL B 1 110 ? 18.738 49.799 28.039 1.00 19.28 108 VAL B C 1
ATOM 3173 O O . VAL B 1 110 ? 18.445 48.631 28.305 1.00 17.13 108 VAL B O 1
ATOM 3177 N N . VAL B 1 111 ? 17.887 50.796 28.216 1.00 19.72 109 VAL B N 1
ATOM 3178 C CA . VAL B 1 111 ? 16.536 50.527 28.668 1.00 21.40 109 VAL B CA 1
ATOM 3179 C C . VAL B 1 111 ? 15.768 49.597 27.690 1.00 17.47 109 VAL B C 1
ATOM 3180 O O . VAL B 1 111 ? 15.267 48.552 28.121 1.00 20.15 109 VAL B O 1
ATOM 3184 N N . PRO B 1 112 ? 15.698 49.917 26.370 1.00 18.86 110 PRO B N 1
ATOM 3185 C CA . PRO B 1 112 ? 15.093 48.904 25.479 1.00 20.54 110 PRO B CA 1
ATOM 3186 C C . PRO B 1 112 ? 15.788 47.532 25.424 1.00 20.28 110 PRO B C 1
ATOM 3187 O O . PRO B 1 112 ? 15.125 46.535 25.234 1.00 21.25 110 PRO B O 1
ATOM 3191 N N . THR B 1 113 ? 17.101 47.512 25.619 1.00 20.05 111 THR B N 1
ATOM 3192 C CA . THR B 1 113 ? 17.902 46.287 25.670 1.00 20.66 111 THR B CA 1
ATOM 3193 C C . THR B 1 113 ? 17.386 45.330 26.786 1.00 22.57 111 THR B C 1
ATOM 3194 O O . THR B 1 113 ? 17.375 44.105 26.620 1.00 22.22 111 THR B O 1
ATOM 3198 N N . PHE B 1 114 ? 16.934 45.907 27.903 1.00 20.41 112 PHE B N 1
ATOM 3199 C CA . PHE B 1 114 ? 16.344 45.129 29.006 1.00 18.44 112 PHE B CA 1
ATOM 3200 C C . PHE B 1 114 ? 14.814 45.128 29.001 1.00 24.70 112 PHE B C 1
ATOM 3201 O O . PHE B 1 114 ? 14.207 44.546 29.890 1.00 20.85 112 PHE B O 1
ATOM 3209 N N . GLY B 1 115 ? 14.206 45.784 28.006 1.00 22.09 113 GLY B N 1
ATOM 3210 C CA . GLY B 1 115 ? 12.749 45.779 27.835 1.00 19.64 113 GLY B CA 1
ATOM 3211 C C . GLY B 1 115 ? 12.022 46.399 29.009 1.00 19.91 113 GLY B C 1
ATOM 3212 O O . GLY B 1 115 ? 10.885 46.035 29.318 1.00 20.55 113 GLY B O 1
ATOM 3213 N N . VAL B 1 116 ? 12.684 47.359 29.646 1.00 16.94 114 VAL B N 1
ATOM 3214 C CA . VAL B 1 116 ? 12.213 47.983 30.870 1.00 22.17 114 VAL B CA 1
ATOM 3215 C C . VAL B 1 116 ? 11.214 49.103 30.490 1.00 18.88 114 VAL B C 1
ATOM 3216 O O . VAL B 1 116 ? 11.381 49.757 29.452 1.00 17.34 114 VAL B O 1
ATOM 3220 N N . ARG B 1 117 ? 10.170 49.295 31.300 1.00 24.32 115 ARG B N 1
ATOM 3221 C CA . ARG B 1 117 ? 9.213 50.387 31.061 1.00 18.56 115 ARG B CA 1
ATOM 3222 C C . ARG B 1 117 ? 9.899 51.745 31.116 1.00 17.29 115 ARG B C 1
ATOM 3223 O O . ARG B 1 117 ? 10.650 52.040 32.045 1.00 18.16 115 ARG B O 1
ATOM 3231 N N . ALA B 1 118 ? 9.646 52.576 30.116 1.00 17.48 116 ALA B N 1
ATOM 3232 C CA . ALA B 1 118 ? 10.219 53.929 30.096 1.00 17.63 116 ALA B CA 1
ATOM 3233 C C . ALA B 1 118 ? 9.124 54.989 30.122 1.00 18.42 116 ALA B C 1
ATOM 3234 O O . ALA B 1 118 ? 8.002 54.753 29.667 1.00 21.23 116 ALA B O 1
ATOM 3236 N N . TYR B 1 119 ? 9.459 56.164 30.653 1.00 15.47 117 TYR B N 1
ATOM 3237 C CA . TYR B 1 119 ? 8.460 57.234 30.884 1.00 17.27 117 TYR B CA 1
ATOM 3238 C C . TYR B 1 119 ? 8.935 58.476 30.176 1.00 24.00 117 TYR B C 1
ATOM 3239 O O . TYR B 1 119 ? 10.117 58.645 29.944 1.00 15.49 117 TYR B O 1
ATOM 3248 N N . GLY B 1 120 ? 8.018 59.347 29.798 1.00 18.31 118 GLY B N 1
ATOM 3249 C CA . GLY B 1 120 ? 8.431 60.591 29.166 1.00 18.49 118 GLY B CA 1
ATOM 3250 C C . GLY B 1 120 ? 7.304 61.581 29.312 1.00 14.32 118 GLY B C 1
ATOM 3251 O O . GLY B 1 120 ? 6.199 61.205 29.717 1.00 16.73 118 GLY B O 1
ATOM 3252 N N . VAL B 1 121 ? 7.595 62.837 28.975 1.00 15.17 119 VAL B N 1
ATOM 3253 C CA . VAL B 1 121 ? 6.611 63.920 29.056 1.00 17.21 119 VAL B CA 1
ATOM 3254 C C . VAL B 1 121 ? 6.508 64.565 27.696 1.00 16.21 119 VAL B C 1
ATOM 3255 O O . VAL B 1 121 ? 7.521 64.804 27.006 1.00 14.51 119 VAL B O 1
ATOM 3259 N N . HIS B 1 122 ? 5.277 64.782 27.271 1.00 15.68 120 HIS B N 1
ATOM 3260 C CA . HIS B 1 122 ? 5.022 65.426 25.987 1.00 19.32 120 HIS B CA 1
ATOM 3261 C C . HIS B 1 122 ? 4.063 66.582 26.177 1.00 16.48 120 HIS B C 1
ATOM 3262 O O . HIS B 1 122 ? 3.021 66.437 26.816 1.00 20.55 120 HIS B O 1
ATOM 3269 N N . LEU B 1 123 ? 4.431 67.731 25.624 1.00 13.60 121 LEU B N 1
ATOM 3270 C CA . LEU B 1 123 ? 3.594 68.941 25.691 1.00 14.75 121 LEU B CA 1
ATOM 3271 C C . LEU B 1 123 ? 2.969 69.343 24.355 1.00 17.71 121 LEU B C 1
ATOM 3272 O O . LEU B 1 123 ? 3.646 69.481 23.312 1.00 15.78 121 LEU B O 1
ATOM 3277 N N . ASN B 1 124 ? 1.660 69.570 24.399 1.00 15.13 122 ASN B N 1
ATOM 3278 C CA . ASN B 1 124 ? 0.905 70.134 23.280 1.00 18.79 122 ASN B CA 1
ATOM 3279 C C . ASN B 1 124 ? 0.788 71.638 23.500 1.00 16.77 122 ASN B C 1
ATOM 3280 O O . ASN B 1 124 ? 0.001 72.092 24.345 1.00 19.43 122 ASN B O 1
ATOM 3285 N N . GLY B 1 125 ? 1.593 72.408 22.766 1.00 15.86 123 GLY B N 1
ATOM 3286 C CA . GLY B 1 125 ? 1.610 73.860 22.887 1.00 18.30 123 GLY B CA 1
ATOM 3287 C C . GLY B 1 125 ? 0.732 74.432 21.793 1.00 20.68 123 GLY B C 1
ATOM 3288 O O . GLY B 1 125 ? 0.991 74.211 20.598 1.00 20.27 123 GLY B O 1
ATOM 3289 N N . TYR B 1 126 ? -0.312 75.164 22.170 1.00 20.46 124 TYR B N 1
ATOM 3290 C CA . TYR B 1 126 ? -1.259 75.620 21.167 1.00 22.66 124 TYR B CA 1
ATOM 3291 C C . TYR B 1 126 ? -1.714 77.060 21.419 1.00 23.81 124 TYR B C 1
ATOM 3292 O O . TYR B 1 126 ? -1.534 77.582 22.518 1.00 21.29 124 TYR B O 1
ATOM 3301 N N . VAL B 1 127 ? -2.287 77.695 20.399 1.00 22.48 125 VAL B N 1
ATOM 3302 C CA . VAL B 1 127 ? -2.974 78.988 20.546 1.00 27.95 125 VAL B CA 1
ATOM 3303 C C . VAL B 1 127 ? -4.397 78.880 19.988 1.00 28.85 125 VAL B C 1
ATOM 3304 O O . VAL B 1 127 ? -4.694 77.979 19.198 1.00 25.16 125 VAL B O 1
ATOM 3308 N N . GLY B 1 128 ? -5.272 79.795 20.390 1.00 29.48 126 GLY B N 1
ATOM 3309 C CA . GLY B 1 128 ? -6.637 79.811 19.881 1.00 28.37 126 GLY B CA 1
ATOM 3310 C C . GLY B 1 128 ? -7.571 78.823 20.547 1.00 34.92 126 GLY B C 1
ATOM 3311 O O . GLY B 1 128 ? -7.227 78.221 21.567 1.00 35.93 126 GLY B O 1
ATOM 3312 N N . ALA B 1 129 ? -8.751 78.636 19.957 1.00 35.16 127 ALA B N 1
ATOM 3313 C CA . ALA B 1 129 ? -9.815 77.856 20.597 1.00 40.70 127 ALA B CA 1
ATOM 3314 C C . ALA B 1 129 ? -10.778 77.243 19.603 1.00 44.03 127 ALA B C 1
ATOM 3315 O O . ALA B 1 129 ? -10.908 77.724 18.473 1.00 40.21 127 ALA B O 1
ATOM 3317 N N . GLY B 1 130 ? -11.459 76.187 20.053 1.00 43.40 128 GLY B N 1
ATOM 3318 C CA . GLY B 1 130 ? -12.570 75.591 19.328 1.00 49.87 128 GLY B CA 1
ATOM 3319 C C . GLY B 1 130 ? -12.203 75.041 17.969 1.00 51.77 128 GLY B C 1
ATOM 3320 O O . GLY B 1 130 ? -11.473 74.050 17.854 1.00 52.85 128 GLY B O 1
ATOM 3321 N N . ALA B 1 131 ? -12.711 75.700 16.936 1.00 53.51 129 ALA B N 1
ATOM 3322 C CA . ALA B 1 131 ? -12.457 75.290 15.566 1.00 53.56 129 ALA B 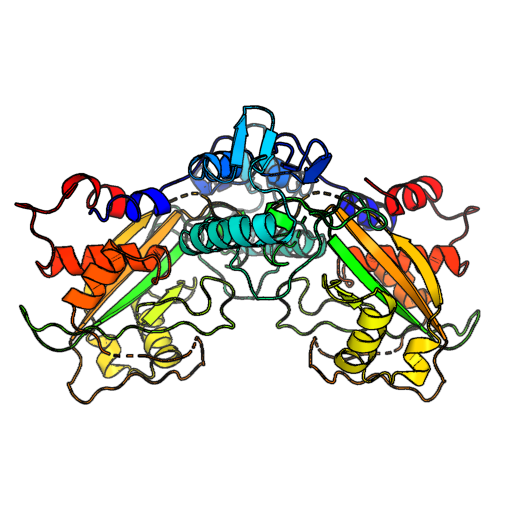CA 1
ATOM 3323 C C . ALA B 1 131 ? -11.233 76.018 15.028 1.00 51.46 129 ALA B C 1
ATOM 3324 O O . ALA B 1 131 ? -10.865 75.856 13.862 1.00 54.89 129 ALA B O 1
ATOM 3326 N N . ASP B 1 132 ? -10.592 76.801 15.889 1.00 43.84 130 ASP B N 1
ATOM 3327 C CA . ASP B 1 132 ? -9.522 77.703 15.462 1.00 38.74 130 ASP B CA 1
ATOM 3328 C C . ASP B 1 132 ? -8.214 77.458 16.248 1.00 31.88 130 ASP B C 1
ATOM 3329 O O . ASP B 1 132 ? -7.420 78.378 16.456 1.00 29.09 130 ASP B O 1
ATOM 3334 N N . LEU B 1 133 ? -7.996 76.214 16.663 1.00 23.47 131 LEU B N 1
ATOM 3335 C CA . LEU B 1 133 ? -6.790 75.846 17.394 1.00 25.19 131 LEU B CA 1
ATOM 3336 C C . LEU B 1 133 ? -5.611 75.782 16.422 1.00 22.38 131 LEU B C 1
ATOM 3337 O O . LEU B 1 133 ? -5.760 75.274 15.310 1.00 20.76 131 LEU B O 1
ATOM 3342 N N . HIS B 1 134 ? -4.459 76.287 16.850 1.00 20.35 132 HIS B N 1
ATOM 3343 C CA . HIS B 1 134 ? -3.175 76.166 16.115 1.00 24.20 132 HIS B CA 1
ATOM 3344 C C . HIS B 1 134 ? -2.122 75.563 17.032 1.00 21.46 132 HIS B C 1
ATOM 3345 O O . HIS B 1 134 ? -1.974 76.004 18.154 1.00 24.21 132 HIS B O 1
ATOM 3352 N N . LEU B 1 135 ? -1.423 74.540 16.552 1.00 17.16 133 LEU B N 1
ATOM 3353 C CA A LEU B 1 135 ? -0.405 73.848 17.336 0.50 19.22 133 LEU B CA 1
ATOM 3354 C CA B LEU B 1 135 ? -0.408 73.829 17.317 0.50 19.98 133 LEU B CA 1
ATOM 3355 C C . LEU B 1 135 ? 1.004 74.200 16.876 1.00 17.87 133 LEU B C 1
ATOM 3356 O O . LEU B 1 135 ? 1.287 74.240 15.658 1.00 19.73 133 LEU B O 1
ATOM 3365 N N . TRP B 1 136 ? 1.892 74.428 17.848 1.00 17.39 134 TRP B N 1
ATOM 3366 C CA . TRP B 1 136 ? 3.319 74.555 17.565 1.00 15.68 134 TRP B CA 1
ATOM 3367 C C . TRP B 1 136 ? 3.878 73.133 17.388 1.00 19.75 134 TRP B C 1
ATOM 3368 O O . TRP B 1 136 ? 3.747 72.296 18.271 1.00 21.38 134 TRP B O 1
ATOM 3379 N N . ILE B 1 137 ? 4.498 72.892 16.238 1.00 19.96 135 ILE B N 1
ATOM 3380 C CA . ILE B 1 137 ? 5.102 71.602 15.904 1.00 16.37 135 ILE B CA 1
ATOM 3381 C C . ILE B 1 137 ? 6.604 71.835 15.799 1.00 21.82 135 ILE B C 1
ATOM 3382 O O . ILE B 1 137 ? 7.033 72.799 15.163 1.00 20.66 135 ILE B O 1
ATOM 3387 N N . GLY B 1 138 ? 7.407 70.975 16.418 1.00 19.63 136 GLY B N 1
ATOM 3388 C CA . GLY B 1 138 ? 8.843 71.085 16.246 1.00 20.53 136 GLY B CA 1
ATOM 3389 C C . GLY B 1 138 ? 9.322 70.178 15.120 1.00 25.31 136 GLY B C 1
ATOM 3390 O O . GLY B 1 138 ? 8.683 69.162 14.805 1.00 21.18 136 GLY B O 1
ATOM 3391 N N . ARG B 1 139 ? 10.430 70.558 14.492 1.00 17.94 137 ARG B N 1
ATOM 3392 C CA A ARG B 1 139 ? 11.127 69.650 13.571 0.50 18.96 137 ARG B CA 1
ATOM 3393 C CA B ARG B 1 139 ? 11.130 69.706 13.541 0.50 21.64 137 ARG B CA 1
ATOM 3394 C C . ARG B 1 139 ? 12.443 69.292 14.208 1.00 20.88 137 ARG B C 1
ATOM 3395 O O . ARG B 1 139 ? 13.258 70.155 14.548 1.00 23.82 137 ARG B O 1
ATOM 3410 N N . ARG B 1 140 ? 12.628 67.994 14.401 1.00 20.67 138 ARG B N 1
ATOM 3411 C CA . ARG B 1 140 ? 13.776 67.470 15.107 1.00 22.22 138 ARG B CA 1
ATOM 3412 C C . ARG B 1 140 ? 15.052 67.733 14.327 1.00 18.67 138 ARG B C 1
ATOM 3413 O O . ARG B 1 140 ? 15.028 67.718 13.094 1.00 21.18 138 ARG B O 1
ATOM 3421 N N . SER B 1 141 ? 16.142 67.947 15.060 1.00 21.87 139 SER B N 1
ATOM 3422 C CA . SER B 1 141 ? 17.482 68.068 14.485 1.00 21.22 139 SER B CA 1
ATOM 3423 C C . SER B 1 141 ? 17.856 66.863 13.594 1.00 25.36 139 SER B C 1
ATOM 3424 O O . SER B 1 141 ? 17.485 65.711 13.898 1.00 21.00 139 SER B O 1
ATOM 3427 N N . PRO B 1 142 ? 18.618 67.112 12.509 1.00 28.05 140 PRO B N 1
ATOM 3428 C CA . PRO B 1 142 ? 19.182 66.002 11.718 1.00 28.43 140 PRO B CA 1
ATOM 3429 C C . PRO B 1 142 ? 20.140 65.133 12.532 1.00 26.74 140 PRO B C 1
ATOM 3430 O O . PRO B 1 142 ? 20.393 63.977 12.175 1.00 28.47 140 PRO B O 1
ATOM 3434 N N . ASP B 1 143 ? 20.633 65.678 13.643 1.00 24.45 141 ASP B N 1
ATOM 3435 C CA . ASP B 1 143 ? 21.551 64.987 14.536 1.00 29.83 141 ASP B CA 1
ATOM 3436 C C . ASP B 1 143 ? 20.894 64.047 15.541 1.00 27.03 141 ASP B C 1
ATOM 3437 O O . ASP B 1 143 ? 21.606 63.286 16.203 1.00 31.28 141 ASP B O 1
ATOM 3442 N N . LYS B 1 144 ? 19.565 64.086 15.677 1.00 28.90 142 LYS B N 1
ATOM 3443 C CA . LYS B 1 144 ? 18.884 63.166 16.589 1.00 22.90 142 LYS B CA 1
ATOM 3444 C C . LYS B 1 144 ? 19.124 61.730 16.130 1.00 24.71 142 LYS B C 1
ATOM 3445 O O . LYS B 1 144 ? 19.030 61.432 14.930 1.00 25.15 142 LYS B O 1
ATOM 3451 N N . SER B 1 145 ? 19.449 60.845 17.071 1.00 28.05 143 SER B N 1
ATOM 3452 C CA . SER B 1 145 ? 19.669 59.450 16.695 1.00 28.30 143 SER B CA 1
ATOM 3453 C C . SER B 1 145 ? 18.357 58.789 16.279 1.00 32.05 143 SER B C 1
ATOM 3454 O O . SER B 1 145 ? 18.349 57.980 15.341 1.00 30.67 143 SER B O 1
ATOM 3457 N N . VAL B 1 146 ? 17.257 59.184 16.943 1.00 25.66 144 VAL B N 1
ATOM 3458 C CA . VAL B 1 146 ? 15.910 58.662 16.675 1.00 25.06 144 VAL B CA 1
ATOM 3459 C C . VAL B 1 146 ? 15.109 59.724 15.937 1.00 23.09 144 VAL B C 1
ATOM 3460 O O . VAL B 1 146 ? 15.142 60.892 16.316 1.00 19.89 144 VAL B O 1
ATOM 3464 N N . ALA B 1 147 ? 14.458 59.320 14.840 1.00 17.45 145 ALA B N 1
ATOM 3465 C CA . ALA B 1 147 ? 13.615 60.205 14.029 1.00 21.07 145 ALA B CA 1
ATOM 3466 C C . ALA B 1 147 ? 14.245 61.551 13.693 1.00 20.52 145 ALA B C 1
ATOM 3467 O O . ALA B 1 147 ? 13.601 62.581 13.890 1.00 20.82 145 ALA B O 1
ATOM 3469 N N . PRO B 1 148 ? 15.493 61.565 13.163 1.00 17.73 146 PRO B N 1
ATOM 3470 C CA . PRO B 1 148 ? 16.040 62.874 12.767 1.00 21.21 146 PRO B CA 1
ATOM 3471 C C . PRO B 1 148 ? 15.188 63.533 11.702 1.00 21.48 146 PRO B C 1
ATOM 3472 O O . PRO B 1 148 ? 14.642 62.842 10.805 1.00 22.44 146 PRO B O 1
ATOM 3476 N N . GLY B 1 149 ? 15.018 64.852 11.823 1.00 20.69 147 GLY B N 1
ATOM 3477 C CA . GLY B 1 149 ? 14.251 65.608 10.828 1.00 21.11 147 GLY B CA 1
ATOM 3478 C C . GLY B 1 149 ? 12.738 65.412 10.889 1.00 22.29 147 GLY B C 1
ATOM 3479 O O . GLY B 1 149 ? 12.015 66.014 10.096 1.00 20.25 147 GLY B O 1
ATOM 3480 N N . LYS B 1 150 ? 12.249 64.549 11.783 1.00 18.83 148 LYS B N 1
ATOM 3481 C CA . LYS B 1 150 ? 10.809 64.261 11.834 1.00 18.41 148 LYS B CA 1
ATOM 3482 C C . LYS B 1 150 ? 10.039 65.293 12.664 1.00 20.39 148 LYS B C 1
ATOM 3483 O O . LYS B 1 150 ? 10.629 66.038 13.441 1.00 18.08 148 LYS B O 1
ATOM 3489 N N . LEU B 1 151 ? 8.723 65.327 12.494 1.00 18.97 149 LEU B N 1
ATOM 3490 C CA . LEU B 1 151 ? 7.897 66.313 13.203 1.00 15.74 149 LEU B CA 1
ATOM 3491 C C . LEU B 1 151 ? 7.608 65.812 14.624 1.00 17.60 149 LEU B C 1
ATOM 3492 O O . LEU B 1 151 ? 7.526 64.583 14.883 1.00 19.04 149 LEU B O 1
ATOM 3497 N N . ASP B 1 152 ? 7.492 66.757 15.549 1.00 19.17 150 ASP B N 1
ATOM 3498 C CA . ASP B 1 152 ? 7.488 66.444 16.991 1.00 16.14 150 ASP B CA 1
ATOM 3499 C C . ASP B 1 152 ? 6.514 67.380 17.714 1.00 14.88 150 ASP B C 1
ATOM 3500 O O . ASP B 1 152 ? 6.062 68.399 17.152 1.00 19.97 150 ASP B O 1
ATOM 3505 N N . ASN B 1 153 ? 6.233 67.088 18.979 1.00 16.60 151 ASN B N 1
ATOM 3506 C CA . ASN B 1 153 ? 5.524 68.051 19.833 1.00 17.57 151 ASN B CA 1
ATOM 3507 C C . ASN B 1 153 ? 6.422 69.273 20.010 1.00 18.97 151 ASN B C 1
ATOM 3508 O O . ASN B 1 153 ? 7.640 69.184 19.733 1.00 16.30 151 ASN B O 1
ATOM 3521 N N . VAL B 1 155 ? 7.376 70.434 22.810 1.00 13.86 153 VAL B N 1
ATOM 3522 C CA . VAL B 1 155 ? 8.314 69.929 23.833 1.00 17.39 153 VAL B CA 1
ATOM 3523 C C . VAL B 1 155 ? 8.037 68.471 24.147 1.00 16.57 153 VAL B C 1
ATOM 3524 O O . VAL B 1 155 ? 6.890 68.095 24.356 1.00 17.31 153 VAL B O 1
ATOM 3528 N N . ALA B 1 156 ? 9.083 67.660 24.208 1.00 17.38 154 ALA B N 1
ATOM 3529 C CA . ALA B 1 156 ? 8.896 66.255 24.599 1.00 14.89 154 ALA B CA 1
ATOM 3530 C C . ALA B 1 156 ? 10.246 65.735 25.060 1.00 20.85 154 ALA B C 1
ATOM 3531 O O . ALA B 1 156 ? 11.264 66.104 24.477 1.00 19.08 154 ALA B O 1
ATOM 3533 N N . GLY B 1 157 ? 10.266 64.865 26.063 1.00 17.85 155 GLY B N 1
ATOM 3534 C CA . GLY B 1 157 ? 11.539 64.269 26.464 1.00 20.23 155 GLY B CA 1
ATOM 3535 C C . GLY B 1 157 ? 11.343 63.047 27.325 1.00 21.40 155 GLY B C 1
ATOM 3536 O O . GLY B 1 157 ? 10.295 62.879 27.945 1.00 18.82 155 GLY B O 1
ATOM 3537 N N . GLY B 1 158 ? 12.352 62.189 27.359 1.00 17.60 156 GLY B N 1
ATOM 3538 C CA . GLY B 1 158 ? 12.356 61.086 28.296 1.00 20.37 156 GLY B CA 1
ATOM 3539 C C . GLY B 1 158 ? 12.473 61.590 29.732 1.00 20.45 156 GLY B C 1
ATOM 3540 O O . GLY B 1 158 ? 12.950 62.726 30.004 1.00 18.34 156 GLY B O 1
ATOM 3541 N N . GLN B 1 159 ? 12.017 60.745 30.645 1.00 20.29 157 GLN B N 1
ATOM 3542 C CA . GLN B 1 159 ? 11.979 61.071 32.066 1.00 18.93 157 GLN B CA 1
ATOM 3543 C C . GLN B 1 159 ? 13.179 60.529 32.830 1.00 17.53 157 GLN B C 1
ATOM 3544 O O . GLN B 1 159 ? 13.324 59.313 32.998 1.00 18.43 157 GLN B O 1
ATOM 3550 N N . PRO B 1 160 ? 14.046 61.429 33.317 1.00 20.44 158 PRO B N 1
ATOM 3551 C CA . PRO B 1 160 ? 15.136 60.908 34.155 1.00 19.46 158 PRO B CA 1
ATOM 3552 C C . PRO B 1 160 ? 14.655 60.460 35.538 1.00 20.91 158 PRO B C 1
ATOM 3553 O O . PRO B 1 160 ? 13.603 60.914 36.037 1.00 21.61 158 PRO B O 1
ATOM 3557 N N . ALA B 1 161 ? 15.405 59.544 36.133 1.00 18.52 159 ALA B N 1
ATOM 3558 C CA . ALA B 1 161 ? 15.097 58.990 37.439 1.00 20.91 159 ALA B CA 1
ATOM 3559 C C . ALA B 1 161 ? 14.978 60.032 38.548 1.00 23.56 159 ALA B C 1
ATOM 3560 O O . ALA B 1 161 ? 14.227 59.829 39.493 1.00 20.96 159 ALA B O 1
ATOM 3562 N N . ASP B 1 162 ? 15.732 61.120 38.433 1.00 23.78 160 ASP B N 1
ATOM 3563 C CA . ASP B 1 162 ? 15.918 62.050 39.546 1.00 29.61 160 ASP B CA 1
ATOM 3564 C C . ASP B 1 162 ? 15.001 63.281 39.542 1.00 27.67 160 ASP B C 1
ATOM 3565 O O . ASP B 1 162 ? 15.170 64.159 40.391 1.00 29.78 160 ASP B O 1
ATOM 3570 N N . LEU B 1 163 ? 14.056 63.348 38.591 1.00 19.95 161 LEU B N 1
ATOM 3571 C CA . LEU B 1 163 ? 13.139 64.489 38.492 1.00 17.30 161 LEU B CA 1
ATOM 3572 C C . LEU B 1 163 ? 11.699 64.022 38.611 1.00 20.37 161 LEU B C 1
ATOM 3573 O O . LEU B 1 163 ? 11.384 62.896 38.229 1.00 19.88 161 LEU B O 1
ATOM 3578 N N . SER B 1 164 ? 10.830 64.883 39.146 1.00 18.22 162 SER B N 1
ATOM 3579 C CA . SER B 1 164 ? 9.378 64.675 38.977 1.00 17.85 162 SER B CA 1
ATOM 3580 C C . SER B 1 164 ? 8.995 64.971 37.509 1.00 15.74 162 SER B C 1
ATOM 3581 O O . SER B 1 164 ? 9.810 65.476 36.749 1.00 15.49 162 SER B O 1
ATOM 3584 N N . LEU B 1 165 ? 7.755 64.681 37.136 1.00 15.56 163 LEU B N 1
ATOM 3585 C CA . LEU B 1 165 ? 7.275 64.893 35.769 1.00 16.89 163 LEU B CA 1
ATOM 3586 C C . LEU B 1 165 ? 7.276 66.371 35.506 1.00 18.24 163 LEU B C 1
ATOM 3587 O O . LEU B 1 165 ? 7.740 66.818 34.447 1.00 16.13 163 LEU B O 1
ATOM 3592 N N . ARG B 1 166 ? 6.769 67.121 36.486 1.00 19.76 164 ARG B N 1
ATOM 3593 C CA . ARG B 1 166 ? 6.684 68.581 36.362 1.00 16.99 164 ARG B CA 1
ATOM 3594 C C . ARG B 1 166 ? 8.076 69.224 36.238 1.00 14.84 164 ARG B C 1
ATOM 3595 O O . ARG B 1 166 ? 8.268 70.134 35.405 1.00 17.11 164 ARG B O 1
ATOM 3603 N N . GLN B 1 167 ? 9.046 68.762 37.053 1.00 16.97 165 GLN B N 1
ATOM 3604 C CA . GLN B 1 167 ? 10.407 69.322 37.022 1.00 20.28 165 GLN B CA 1
ATOM 3605 C C . GLN B 1 167 ? 11.051 69.070 35.680 1.00 18.14 165 GLN B C 1
ATOM 3606 O O . GLN B 1 167 ? 11.714 69.961 35.134 1.00 16.66 165 GLN B O 1
ATOM 3612 N N . ASN B 1 168 ? 10.840 67.859 35.157 1.00 17.26 166 ASN B N 1
ATOM 3613 C CA . ASN B 1 168 ? 11.378 67.493 33.845 1.00 19.53 166 ASN B CA 1
ATOM 3614 C C . ASN B 1 168 ? 10.720 68.295 32.744 1.00 17.69 166 ASN B C 1
ATOM 3615 O O . ASN B 1 168 ? 11.400 68.741 31.832 1.00 18.77 166 ASN B O 1
ATOM 3620 N N . LEU B 1 169 ? 9.391 68.480 32.839 1.00 15.81 167 LEU B N 1
ATOM 3621 C CA . LEU B 1 169 ? 8.644 69.303 31.891 1.00 19.03 167 LEU B CA 1
ATOM 3622 C C . LEU B 1 169 ? 9.237 70.718 31.858 1.00 17.03 167 LEU B C 1
ATOM 3623 O O . LEU B 1 169 ? 9.489 71.248 30.779 1.00 18.15 167 LEU B O 1
ATOM 3628 N N . ILE B 1 170 ? 9.469 71.315 33.027 1.00 14.86 168 ILE B N 1
ATOM 3629 C CA . ILE B 1 170 ? 10.001 72.690 33.111 1.00 17.23 168 ILE B CA 1
ATOM 3630 C C . ILE B 1 170 ? 11.365 72.769 32.415 1.00 17.85 168 ILE B C 1
ATOM 3631 O O . ILE B 1 170 ? 11.633 73.688 31.608 1.00 15.00 168 ILE B O 1
ATOM 3636 N N . LYS B 1 171 ? 12.196 71.782 32.713 1.00 17.25 169 LYS B N 1
ATOM 3637 C CA . LYS B 1 171 ? 13.542 71.685 32.143 1.00 17.84 169 LYS B CA 1
ATOM 3638 C C . LYS B 1 171 ? 13.512 71.503 30.628 1.00 17.43 169 LYS B C 1
ATOM 3639 O O . LYS B 1 171 ? 14.178 72.252 29.885 1.00 19.72 169 LYS B O 1
ATOM 3645 N N . GLU B 1 172 ? 12.740 70.514 30.160 1.00 18.11 170 GLU B N 1
ATOM 3646 C CA . GLU B 1 172 ? 12.623 70.305 28.702 1.00 18.50 170 GLU B CA 1
ATOM 3647 C C . GLU B 1 172 ? 12.059 71.530 27.972 1.00 20.69 170 GLU B C 1
ATOM 3648 O O . GLU B 1 172 ? 12.529 71.889 26.876 1.00 17.72 170 GLU B O 1
ATOM 3654 N N . CYS B 1 173 ? 11.077 72.192 28.594 1.00 14.92 171 CYS B N 1
ATOM 3655 C CA . CYS B 1 173 ? 10.484 73.398 28.015 1.00 16.95 171 CYS B CA 1
ATOM 3656 C C . CYS B 1 173 ? 11.530 74.488 27.813 1.00 21.16 171 CYS B C 1
ATOM 3657 O O . CYS B 1 173 ? 11.510 75.195 26.797 1.00 20.80 171 CYS B O 1
ATOM 3660 N N . ALA B 1 174 ? 12.394 74.650 28.813 1.00 19.04 172 ALA B N 1
ATOM 3661 C CA . ALA B 1 174 ? 13.445 75.681 28.767 1.00 19.46 172 ALA B CA 1
ATOM 3662 C C . ALA B 1 174 ? 14.467 75.326 27.684 1.00 21.15 172 ALA B C 1
ATOM 3663 O O . ALA B 1 174 ? 14.809 76.174 26.848 1.00 21.92 172 ALA B O 1
ATOM 3665 N N . GLU B 1 175 ? 14.921 74.069 27.685 1.00 19.06 173 GLU B N 1
ATOM 3666 C CA . GLU B 1 175 ? 16.027 73.643 26.818 1.00 23.83 173 GLU B CA 1
ATOM 3667 C C . GLU B 1 175 ? 15.609 73.544 25.352 1.00 24.09 173 GLU B C 1
ATOM 3668 O O . GLU B 1 175 ? 16.281 74.055 24.455 1.00 23.30 173 GLU B O 1
ATOM 3674 N N . GLU B 1 176 ? 14.459 72.934 25.112 1.00 19.74 174 GLU B N 1
ATOM 3675 C CA . GLU B 1 176 ? 14.035 72.654 23.736 1.00 20.52 174 GLU B CA 1
ATOM 3676 C C . GLU B 1 176 ? 13.394 73.827 23.032 1.00 20.81 174 GLU B C 1
ATOM 3677 O O . GLU B 1 176 ? 13.543 73.964 21.817 1.00 21.11 174 GLU B O 1
ATOM 3683 N N . ALA B 1 177 ? 12.660 74.659 23.772 1.00 20.87 175 ALA B N 1
ATOM 3684 C CA . ALA B 1 177 ? 11.749 75.622 23.154 1.00 17.99 175 ALA B CA 1
ATOM 3685 C C . ALA B 1 177 ? 11.869 77.029 23.721 1.00 18.48 175 ALA B C 1
ATOM 3686 O O . ALA B 1 177 ? 11.113 77.925 23.322 1.00 19.80 175 ALA B O 1
ATOM 3688 N N . ASP B 1 178 ? 12.798 77.214 24.660 1.00 17.57 176 ASP B N 1
ATOM 3689 C CA . ASP B 1 178 ? 12.992 78.517 25.316 1.00 20.22 176 ASP B CA 1
ATOM 3690 C C . ASP B 1 178 ? 11.674 79.002 25.935 1.00 23.58 176 ASP B C 1
ATOM 3691 O O . ASP B 1 178 ? 11.317 80.176 25.853 1.00 23.53 176 ASP B O 1
ATOM 3696 N N . LEU B 1 179 ? 10.914 78.068 26.514 1.00 22.18 177 LEU B N 1
ATOM 3697 C CA . LEU B 1 179 ? 9.657 78.433 27.146 1.00 17.88 177 LEU B CA 1
ATOM 3698 C C . LEU B 1 179 ? 9.934 78.803 28.626 1.00 17.65 177 LEU B C 1
ATOM 3699 O O . LEU B 1 179 ? 10.525 78.006 29.369 1.00 18.18 177 LEU B O 1
ATOM 3704 N N . PRO B 1 180 ? 9.480 79.994 29.052 1.00 23.21 178 PRO B N 1
ATOM 3705 C CA . PRO B 1 180 ? 9.644 80.441 30.449 1.00 24.23 178 PRO B CA 1
ATOM 3706 C C . PRO B 1 180 ? 9.013 79.469 31.437 1.00 21.16 178 PRO B C 1
ATOM 3707 O O . PRO B 1 180 ? 7.950 78.896 31.162 1.00 21.99 178 PRO B O 1
ATOM 3711 N N . GLU B 1 181 ? 9.646 79.326 32.593 1.00 20.70 179 GLU B N 1
ATOM 3712 C CA . GLU B 1 181 ? 9.129 78.465 33.653 1.00 20.46 179 GLU B CA 1
ATOM 3713 C C . GLU B 1 181 ? 7.706 78.867 34.054 1.00 18.98 179 GLU B C 1
ATOM 3714 O O . GLU B 1 181 ? 6.880 78.008 34.343 1.00 19.02 179 GLU B O 1
ATOM 3720 N N . ALA B 1 182 ? 7.408 80.177 34.048 1.00 19.29 180 ALA B N 1
ATOM 3721 C CA . ALA B 1 182 ? 6.054 80.668 34.355 1.00 20.72 180 ALA B CA 1
ATOM 3722 C C . ALA B 1 182 ? 4.989 80.028 33.469 1.00 26.30 180 ALA B C 1
ATOM 3723 O O . ALA B 1 182 ? 3.933 79.635 33.952 1.00 21.58 180 ALA B O 1
ATOM 3725 N N . LEU B 1 183 ? 5.310 79.872 32.183 1.00 24.19 181 LEU B N 1
ATOM 3726 C CA . LEU B 1 183 ? 4.425 79.192 31.258 1.00 18.33 181 LEU B CA 1
ATOM 3727 C C . LEU B 1 183 ? 4.440 77.670 31.377 1.00 21.55 181 LEU B C 1
ATOM 3728 O O . LEU B 1 183 ? 3.366 77.056 31.361 1.00 23.24 181 LEU B O 1
ATOM 3733 N N . ALA B 1 184 ? 5.626 77.054 31.481 1.00 18.07 182 ALA B N 1
ATOM 3734 C CA . ALA B 1 184 ? 5.668 75.602 31.718 1.00 20.53 182 ALA B CA 1
ATOM 3735 C C . ALA B 1 184 ? 4.822 75.194 32.939 1.00 24.53 182 ALA B C 1
ATOM 3736 O O . ALA B 1 184 ? 4.135 74.180 32.930 1.00 20.33 182 ALA B O 1
ATOM 3738 N N . ARG B 1 185 ? 4.844 76.009 33.990 1.00 22.62 183 ARG B N 1
ATOM 3739 C CA . ARG B 1 185 ? 4.029 75.750 35.177 1.00 20.62 183 ARG B CA 1
ATOM 3740 C C . ARG B 1 185 ? 2.503 75.876 34.973 1.00 24.06 183 ARG B C 1
ATOM 3741 O O . ARG B 1 185 ? 1.741 75.331 35.761 1.00 27.54 183 ARG B O 1
ATOM 3749 N N . GLN B 1 186 ? 2.076 76.574 33.918 1.00 22.12 184 GLN B N 1
ATOM 3750 C CA . GLN B 1 186 ? 0.652 76.716 33.570 1.00 20.80 184 GLN B CA 1
ATOM 3751 C C . GLN B 1 186 ? 0.105 75.490 32.784 1.00 22.11 184 GLN B C 1
ATOM 3752 O O . GLN B 1 186 ? -1.108 75.334 32.623 1.00 22.70 184 GLN B O 1
ATOM 3758 N N . ALA B 1 187 ? 1.005 74.635 32.287 1.00 19.67 185 ALA B N 1
ATOM 3759 C CA . ALA B 1 187 ? 0.577 73.479 31.492 1.00 16.93 185 ALA B CA 1
ATOM 3760 C C . ALA B 1 187 ? -0.206 72.547 32.394 1.00 16.86 185 ALA B C 1
ATOM 3761 O O . ALA B 1 187 ? 0.175 72.304 33.563 1.00 19.48 185 ALA B O 1
ATOM 3763 N N . ILE B 1 188 ? -1.287 72.007 31.860 1.00 20.14 186 ILE B N 1
ATOM 3764 C CA . ILE B 1 188 ? -2.096 71.060 32.651 1.00 17.34 186 ILE B CA 1
ATOM 3765 C C . ILE B 1 188 ? -1.874 69.624 32.200 1.00 16.62 186 ILE B C 1
ATOM 3766 O O . ILE B 1 188 ? -1.759 69.371 30.996 1.00 16.75 186 ILE B O 1
ATOM 3771 N N . PRO B 1 189 ? -1.780 68.691 33.161 1.00 14.21 187 PRO B N 1
ATOM 3772 C CA . PRO B 1 189 ? -1.716 67.268 32.797 1.00 15.35 187 PRO B CA 1
ATOM 3773 C C . PRO B 1 189 ? -3.085 66.863 32.224 1.00 15.34 187 PRO B C 1
ATOM 3774 O O . PRO B 1 189 ? -4.121 67.291 32.748 1.00 17.01 187 PRO B O 1
ATOM 3778 N N . VAL B 1 190 ? -3.104 66.074 31.160 1.00 17.32 188 VAL B N 1
ATOM 3779 C CA . VAL B 1 190 ? -4.379 65.750 30.496 1.00 16.72 188 VAL B CA 1
ATOM 3780 C C . VAL B 1 190 ? -4.522 64.255 30.217 1.00 17.59 188 VAL B C 1
ATOM 3781 O O . VAL B 1 190 ? -5.432 63.827 29.472 1.00 18.34 188 VAL B O 1
ATOM 3785 N N . GLY B 1 191 ? -3.633 63.471 30.832 1.00 14.50 189 GLY B N 1
ATOM 3786 C CA . GLY B 1 191 ? -3.698 62.025 30.712 1.00 16.73 189 GLY B CA 1
ATOM 3787 C C . GLY B 1 191 ? -2.384 61.435 30.278 1.00 17.29 189 GLY B C 1
ATOM 3788 O O . GLY B 1 191 ? -1.318 62.002 30.523 1.00 18.82 189 GLY B O 1
ATOM 3789 N N . ALA B 1 192 ? -2.454 60.255 29.684 1.00 17.12 190 ALA B N 1
ATOM 3790 C CA . ALA B 1 192 ? -1.238 59.504 29.338 1.00 16.31 190 ALA B CA 1
ATOM 3791 C C . ALA B 1 192 ? -1.528 58.560 28.195 1.00 23.39 190 ALA B C 1
ATOM 3792 O O . ALA B 1 192 ? -2.681 58.168 27.989 1.00 21.43 190 ALA B O 1
ATOM 3794 N N . ILE B 1 193 ? -0.475 58.188 27.470 1.00 14.44 191 ILE B N 1
ATOM 3795 C CA . ILE B 1 193 ? -0.565 57.152 26.422 1.00 18.95 191 ILE B CA 1
ATOM 3796 C C . ILE B 1 193 ? 0.388 56.031 26.800 1.00 17.75 191 ILE B C 1
ATOM 3797 O O . ILE B 1 193 ? 1.456 56.314 27.287 1.00 16.85 191 ILE B O 1
ATOM 3802 N N . THR B 1 194 ? -0.001 54.764 26.589 1.00 14.79 192 THR B N 1
ATOM 3803 C CA . THR B 1 194 ? 0.910 53.648 26.843 1.00 19.13 192 THR B CA 1
ATOM 3804 C C . THR B 1 194 ? 0.953 52.795 25.581 1.00 19.91 192 THR B C 1
ATOM 3805 O O . THR B 1 194 ? -0.084 52.584 24.947 1.00 19.49 192 THR B O 1
ATOM 3809 N N . TYR B 1 195 ? 2.145 52.351 25.177 1.00 17.43 193 TYR B N 1
ATOM 3810 C CA . TYR B 1 195 ? 2.216 51.406 24.050 1.00 16.96 193 TYR B CA 1
ATOM 3811 C C . TYR B 1 195 ? 3.328 50.407 24.327 1.00 20.39 193 TYR B C 1
ATOM 3812 O O . TYR B 1 195 ? 4.087 50.594 25.278 1.00 19.29 193 TYR B O 1
ATOM 3821 N N . CYS B 1 196 ? 3.411 49.340 23.532 1.00 17.69 194 CYS B N 1
ATOM 3822 C CA . CYS B 1 196 ? 4.529 48.413 23.684 1.00 19.58 194 CYS B CA 1
ATOM 3823 C C . CYS B 1 196 ? 4.914 47.927 22.305 1.00 18.34 194 CYS B C 1
ATOM 3824 O O . CYS B 1 196 ? 4.136 47.227 21.663 1.00 18.50 194 CYS B O 1
ATOM 3835 N N . GLU B 1 198 ? 8.244 46.399 19.594 1.00 18.71 196 GLU B N 1
ATOM 3836 C CA . GLU B 1 198 ? 9.590 45.932 19.335 1.00 20.60 196 GLU B CA 1
ATOM 3837 C C . GLU B 1 198 ? 10.299 47.044 18.561 1.00 22.28 196 GLU B C 1
ATOM 3838 O O . GLU B 1 198 ? 9.788 47.565 17.559 1.00 22.31 196 GLU B O 1
ATOM 3844 N N . SER B 1 199 ? 11.470 47.410 19.043 1.00 17.87 197 SER B N 1
ATOM 3845 C CA . SER B 1 199 ? 12.264 48.486 18.492 1.00 21.24 197 SER B CA 1
ATOM 3846 C C . SER B 1 199 ? 13.563 47.863 17.937 1.00 20.96 197 SER B C 1
ATOM 3847 O O . SER B 1 199 ? 13.768 46.665 18.140 1.00 22.51 197 SER B O 1
ATOM 3850 N N . PRO B 1 200 ? 14.409 48.641 17.218 1.00 21.32 198 PRO B N 1
ATOM 3851 C CA . PRO B 1 200 ? 15.631 48.052 16.648 1.00 22.54 198 PRO B CA 1
ATOM 3852 C C . PRO B 1 200 ? 16.505 47.267 17.635 1.00 25.29 198 PRO B C 1
ATOM 3853 O O . PRO B 1 200 ? 17.036 46.226 17.267 1.00 26.86 198 PRO B O 1
ATOM 3857 N N . ALA B 1 201 ? 16.621 47.746 18.878 1.00 26.32 199 ALA B N 1
ATOM 3858 C CA . ALA B 1 201 ? 17.517 47.129 19.851 1.00 24.60 199 ALA B CA 1
ATOM 3859 C C . ALA B 1 201 ? 16.813 46.425 21.011 1.00 26.36 199 ALA B C 1
ATOM 3860 O O . ALA B 1 201 ? 17.471 46.001 21.952 1.00 24.73 199 ALA B O 1
ATOM 3862 N N . GLY B 1 202 ? 15.487 46.282 20.957 1.00 19.57 200 GLY B N 1
ATOM 3863 C CA . GLY B 1 202 ? 14.807 45.602 22.053 1.00 24.05 200 GLY B CA 1
ATOM 3864 C C . GLY B 1 202 ? 13.311 45.801 22.052 1.00 20.34 200 GLY B C 1
ATOM 3865 O O . GLY B 1 202 ? 12.664 45.695 21.000 1.00 22.84 200 GLY B O 1
ATOM 3866 N N . ILE B 1 203 ? 12.767 46.049 23.239 1.00 18.96 201 ILE B N 1
ATOM 3867 C CA . ILE B 1 203 ? 11.317 46.254 23.461 1.00 17.24 201 ILE B CA 1
ATOM 3868 C C . ILE B 1 203 ? 11.110 47.606 24.169 1.00 18.52 201 ILE B C 1
ATOM 3869 O O . ILE B 1 203 ? 11.837 47.936 25.111 1.00 22.42 201 ILE B O 1
ATOM 3874 N N . LYS B 1 204 ? 10.118 48.362 23.699 1.00 16.05 202 LYS B N 1
ATOM 3875 C CA . LYS B 1 204 ? 9.768 49.664 24.268 1.00 15.71 202 LYS B CA 1
ATOM 3876 C C . LYS B 1 204 ? 8.321 49.664 24.811 1.00 15.72 202 LYS B C 1
ATOM 3877 O O . LYS B 1 204 ? 7.374 49.964 24.058 1.00 19.13 202 LYS B O 1
ATOM 3883 N N . PRO B 1 205 ? 8.148 49.330 26.104 1.00 19.20 203 PRO B N 1
ATOM 3884 C CA . PRO B 1 205 ? 6.858 49.477 26.773 1.00 17.38 203 PRO B CA 1
ATOM 3885 C C . PRO B 1 205 ? 6.837 50.882 27.412 1.00 22.81 203 PRO B C 1
ATOM 3886 O O . PRO B 1 205 ? 7.300 51.085 28.532 1.00 20.92 203 PRO B O 1
ATOM 3890 N N . ASP B 1 206 ? 6.337 51.855 26.673 1.00 16.21 204 ASP B N 1
ATOM 3891 C CA . ASP B 1 206 ? 6.564 53.240 27.066 1.00 15.37 204 ASP B CA 1
ATOM 3892 C C . ASP B 1 206 ? 5.269 53.876 27.526 1.00 20.56 204 ASP B C 1
ATOM 3893 O O . ASP B 1 206 ? 4.206 53.530 27.000 1.00 16.82 204 ASP B O 1
ATOM 3898 N N . THR B 1 207 ? 5.378 54.841 28.440 1.00 17.52 205 THR B N 1
ATOM 3899 C CA . THR B 1 207 ? 4.241 55.621 28.927 1.00 16.63 205 THR B CA 1
ATOM 3900 C C . THR B 1 207 ? 4.574 57.095 28.755 1.00 17.66 205 THR B C 1
ATOM 3901 O O . THR B 1 207 ? 5.597 57.564 29.268 1.00 21.82 205 THR B O 1
ATOM 3905 N N . LEU B 1 208 ? 3.723 57.817 28.027 1.00 16.78 206 LEU B N 1
ATOM 3906 C CA . LEU B 1 208 ? 3.947 59.242 27.794 1.00 16.85 206 LEU B CA 1
ATOM 3907 C C . LEU B 1 208 ? 2.923 60.017 28.601 1.00 17.56 206 LEU B C 1
ATOM 3908 O O . LEU B 1 208 ? 1.716 59.846 28.388 1.00 19.65 206 LEU B O 1
ATOM 3913 N N . PHE B 1 209 ? 3.403 60.838 29.532 1.00 15.61 207 PHE B N 1
ATOM 3914 C CA . PHE B 1 209 ? 2.494 61.710 30.292 1.00 13.88 207 PHE B CA 1
ATOM 3915 C C . PHE B 1 209 ? 2.288 62.972 29.475 1.00 20.74 207 PHE B C 1
ATOM 3916 O O . PHE B 1 209 ? 3.247 63.542 28.990 1.00 19.59 207 PHE B O 1
ATOM 3924 N N . LEU B 1 210 ? 1.028 63.373 29.303 1.00 13.86 208 LEU B N 1
ATOM 3925 C CA . LEU B 1 210 ? 0.647 64.389 28.319 1.00 15.14 208 LEU B CA 1
ATOM 3926 C C . LEU B 1 210 ? 0.214 65.648 29.030 1.00 15.53 208 LEU B C 1
ATOM 3927 O O . LEU B 1 210 ? -0.462 65.578 30.073 1.00 15.86 208 LEU B O 1
ATOM 3932 N N . TYR B 1 211 ? 0.607 66.787 28.456 1.00 14.80 209 TYR B N 1
ATOM 3933 C CA . TYR B 1 211 ? 0.286 68.096 29.004 1.00 14.98 209 TYR B CA 1
ATOM 3934 C C . TYR B 1 211 ? -0.263 69.000 27.889 1.00 15.70 209 TYR B C 1
ATOM 3935 O O . TYR B 1 211 ? 0.214 68.911 26.727 1.00 17.51 209 TYR B O 1
ATOM 3944 N N . ASP B 1 212 ? -1.222 69.867 28.240 1.00 15.15 210 ASP B N 1
ATOM 3945 C CA . ASP B 1 212 ? -1.716 70.912 27.305 1.00 15.77 210 ASP B CA 1
ATOM 3946 C C . ASP B 1 212 ? -1.303 72.280 27.810 1.00 17.79 210 ASP B C 1
ATOM 3947 O O . ASP B 1 212 ? -1.385 72.542 29.007 1.00 17.78 210 ASP B O 1
ATOM 3952 N N . LEU B 1 213 ? -0.896 73.155 26.903 1.00 15.92 211 LEU B N 1
ATOM 3953 C CA . LEU B 1 213 ? -0.661 74.556 27.289 1.00 17.71 211 LEU B CA 1
ATOM 3954 C C . LEU B 1 213 ? -1.195 75.497 26.233 1.00 17.92 211 LEU B C 1
ATOM 3955 O O . LEU B 1 213 ? -0.735 75.472 25.084 1.00 18.22 211 LEU B O 1
ATOM 3960 N N . ALA B 1 214 ? -2.182 76.310 26.614 1.00 20.06 212 ALA B N 1
ATOM 3961 C CA . ALA B 1 214 ? -2.592 77.456 25.794 1.00 23.22 212 ALA B CA 1
ATOM 3962 C C . ALA B 1 214 ? -1.594 78.593 25.957 1.00 23.99 212 ALA B C 1
ATOM 3963 O O . ALA B 1 214 ? -1.389 79.106 27.054 1.00 22.20 212 ALA B O 1
ATOM 3965 N N . LEU B 1 215 ? -0.990 78.990 24.855 1.00 18.18 213 LEU B N 1
ATOM 3966 C CA . LEU B 1 215 ? 0.118 79.937 24.863 1.00 20.53 213 LEU B CA 1
ATOM 3967 C C . LEU B 1 215 ? -0.350 81.357 24.524 1.00 26.47 213 LEU B C 1
ATOM 3968 O O . LEU B 1 215 ? -1.414 81.519 23.891 1.00 29.07 213 LEU B O 1
ATOM 3973 N N . PRO B 1 216 ? 0.430 82.384 24.939 1.00 26.52 214 PRO B N 1
ATOM 3974 C CA . PRO B 1 216 ? 0.227 83.740 24.422 1.00 29.42 214 PRO B CA 1
ATOM 3975 C C . PRO B 1 216 ? 0.445 83.816 22.918 1.00 28.65 214 PRO B C 1
ATOM 3976 O O . PRO B 1 216 ? 1.306 83.113 22.373 1.00 26.02 214 PRO B O 1
ATOM 3980 N N . GLU B 1 217 ? -0.330 84.684 22.268 1.00 30.38 215 GLU B N 1
ATOM 3981 C CA . GLU B 1 217 ? -0.250 84.949 20.833 1.00 30.95 215 GLU B CA 1
ATOM 3982 C C . GLU B 1 217 ? 1.143 85.374 20.388 1.00 30.37 215 GLU B C 1
ATOM 3983 O O . GLU B 1 217 ? 1.599 85.005 19.307 1.00 32.97 215 GLU B O 1
ATOM 3989 N N . ASP B 1 218 ? 1.833 86.137 21.235 1.00 30.63 216 ASP B N 1
ATOM 3990 C CA . ASP B 1 218 ? 3.167 86.609 20.892 1.00 32.50 216 ASP B CA 1
ATOM 3991 C C . ASP B 1 218 ? 4.312 85.687 21.330 1.00 28.31 216 ASP B C 1
ATOM 3992 O O . ASP B 1 218 ? 5.481 86.040 21.156 1.00 29.11 216 ASP B O 1
ATOM 3997 N N . PHE B 1 219 ? 3.994 84.523 21.912 1.00 25.82 217 PHE B N 1
ATOM 3998 C CA . PHE B 1 219 ? 5.059 83.548 22.188 1.00 22.65 217 PHE B CA 1
ATOM 3999 C C . PHE B 1 219 ? 5.560 82.853 20.912 1.00 21.26 217 PHE B C 1
ATOM 4000 O O . PHE B 1 219 ? 4.767 82.347 20.119 1.00 28.83 217 PHE B O 1
ATOM 4008 N N . ARG B 1 220 ? 6.864 82.788 20.766 1.00 24.40 218 ARG B N 1
ATOM 4009 C CA A ARG B 1 220 ? 7.503 82.027 19.694 0.50 27.84 218 ARG B CA 1
ATOM 4010 C CA B ARG B 1 220 ? 7.508 81.967 19.766 0.50 26.74 218 ARG B CA 1
ATOM 4011 C C . ARG B 1 220 ? 8.526 81.041 20.316 1.00 24.31 218 ARG B C 1
ATOM 4012 O O . ARG B 1 220 ? 9.474 81.506 20.864 1.00 25.83 218 ARG B O 1
ATOM 4027 N N . PRO B 1 221 ? 8.364 79.755 20.110 1.00 20.40 219 PRO B N 1
ATOM 4028 C CA . PRO B 1 221 ? 9.404 78.841 20.618 1.00 20.00 219 PRO B CA 1
ATOM 4029 C C . PRO B 1 221 ? 10.739 79.044 19.891 1.00 25.02 219 PRO B C 1
ATOM 4030 O O . PRO B 1 221 ? 10.740 79.345 18.689 1.00 26.87 219 PRO B O 1
ATOM 4034 N N . HIS B 1 222 ? 11.840 78.893 20.594 1.00 22.45 220 HIS B N 1
ATOM 4035 C CA A HIS B 1 222 ? 13.194 79.061 20.045 0.50 25.61 220 HIS B CA 1
ATOM 4036 C CA B HIS B 1 222 ? 13.169 78.989 20.010 0.50 25.72 220 HIS B CA 1
ATOM 4037 C C . HIS B 1 222 ? 13.998 77.825 20.420 1.00 24.35 220 HIS B C 1
ATOM 4038 O O . HIS B 1 222 ? 13.949 77.408 21.520 1.00 24.27 220 HIS B O 1
ATOM 4051 N N . ASN B 1 223 ? 14.773 77.316 19.496 1.00 22.34 221 ASN B N 1
ATOM 4052 C CA . ASN B 1 223 ? 15.480 76.057 19.710 1.00 24.73 221 ASN B CA 1
ATOM 4053 C C . ASN B 1 223 ? 16.785 76.176 20.502 1.00 29.64 221 ASN B C 1
ATOM 4054 O O . ASN B 1 223 ? 17.862 75.949 19.963 1.00 31.89 221 ASN B O 1
ATOM 4059 N N . THR B 1 224 ? 16.679 76.482 21.794 1.00 28.13 222 THR B N 1
ATOM 4060 C CA . THR B 1 224 ? 17.873 76.741 22.633 1.00 32.92 222 THR B CA 1
ATOM 4061 C C . THR B 1 224 ? 18.996 75.710 22.570 1.00 29.82 222 THR B C 1
ATOM 4062 O O . THR B 1 224 ? 20.136 76.047 22.225 1.00 34.26 222 THR B O 1
ATOM 4066 N N . ASP B 1 225 ? 18.696 74.451 22.876 1.00 26.04 223 ASP B N 1
ATOM 4067 C CA . ASP B 1 225 ? 19.749 73.435 22.932 1.00 26.53 223 ASP B CA 1
ATOM 4068 C C . ASP B 1 225 ? 19.997 72.700 21.611 1.00 27.11 223 ASP B C 1
ATOM 4069 O O . ASP B 1 225 ? 20.746 71.719 21.587 1.00 32.53 223 ASP B O 1
ATOM 4074 N N . GLY B 1 226 ? 19.344 73.152 20.540 1.00 31.01 224 GLY B N 1
ATOM 4075 C CA . GLY B 1 226 ? 19.552 72.599 19.194 1.00 35.79 224 GLY B CA 1
ATOM 4076 C C . GLY B 1 226 ? 18.953 71.224 18.917 1.00 37.04 224 GLY B C 1
ATOM 4077 O O . GLY B 1 226 ? 19.187 70.669 17.851 1.00 35.60 224 GLY B O 1
ATOM 4078 N N . GLU B 1 227 ? 18.195 70.668 19.870 1.00 31.43 225 GLU B N 1
ATOM 4079 C CA . GLU B 1 227 ? 17.517 69.375 19.694 1.00 29.50 225 GLU B CA 1
ATOM 4080 C C . GLU B 1 227 ? 16.446 69.493 18.605 1.00 25.77 225 GLU B C 1
ATOM 4081 O O . GLU B 1 227 ? 16.205 68.554 17.867 1.00 22.56 225 GLU B O 1
ATOM 4095 N N . ALA B 1 229 ? 15.372 71.613 15.132 1.00 22.30 227 ALA B N 1
ATOM 4096 C CA . ALA B 1 229 ? 15.957 72.395 14.051 1.00 26.57 227 ALA B CA 1
ATOM 4097 C C . ALA B 1 229 ? 15.145 73.661 13.876 1.00 26.07 227 ALA B C 1
ATOM 4098 O O . ALA B 1 229 ? 15.691 74.719 13.568 1.00 31.53 227 ALA B O 1
ATOM 4100 N N . ASP B 1 230 ? 13.834 73.541 14.096 1.00 24.64 228 ASP B N 1
ATOM 4101 C CA A ASP B 1 230 ? 12.918 74.674 13.943 0.50 26.42 228 ASP B CA 1
ATOM 4102 C CA B ASP B 1 230 ? 12.874 74.591 13.760 0.50 24.58 228 ASP B CA 1
ATOM 4103 C C . ASP B 1 230 ? 11.535 74.322 14.467 1.00 25.08 228 ASP B C 1
ATOM 4104 O O . ASP B 1 230 ? 11.308 73.207 14.952 1.00 22.54 228 ASP B O 1
ATOM 4113 N N . PHE B 1 231 ? 10.651 75.321 14.455 1.00 20.38 229 PHE B N 1
ATOM 4114 C CA . PHE B 1 231 ? 9.261 75.216 14.904 1.00 26.91 229 PHE B CA 1
ATOM 4115 C C . PHE B 1 231 ? 8.321 75.845 13.877 1.00 26.14 229 PHE B C 1
ATOM 4116 O O . PHE B 1 231 ? 8.707 76.765 13.183 1.00 23.20 229 PHE B O 1
ATOM 4132 N N . LEU B 1 233 ? 3.910 76.915 13.339 1.00 14.51 231 LEU B N 1
ATOM 4133 C CA . LEU B 1 233 ? 2.602 77.030 13.938 1.00 16.10 231 LEU B CA 1
ATOM 4134 C C . LEU B 1 233 ? 1.542 76.612 12.894 1.00 18.21 231 LEU B C 1
ATOM 4135 O O . LEU B 1 233 ? 1.384 77.304 11.879 1.00 20.94 231 LEU B O 1
ATOM 4140 N N . TRP B 1 234 ? 0.848 75.488 13.110 1.00 21.02 232 TRP B N 1
ATOM 4141 C CA . TRP B 1 234 ? -0.045 74.935 12.081 1.00 13.05 232 TRP B CA 1
ATOM 4142 C C . TRP B 1 234 ? -1.474 74.870 12.578 1.00 20.19 232 TRP B C 1
ATOM 4143 O O . TRP B 1 234 ? -1.698 74.648 13.773 1.00 21.17 232 TRP B O 1
ATOM 4154 N N . PRO B 1 235 ? -2.447 75.010 11.667 1.00 19.77 233 PRO B N 1
ATOM 4155 C CA . PRO B 1 235 ? -3.849 74.814 12.079 1.00 18.96 233 PRO B CA 1
ATOM 4156 C C . PRO B 1 235 ? -3.979 73.376 12.594 1.00 23.49 233 PRO B C 1
ATOM 4157 O O . PRO B 1 235 ? -3.335 72.486 12.039 1.00 21.03 233 PRO B O 1
ATOM 4161 N N . ALA B 1 236 ? -4.787 73.157 13.636 1.00 22.76 234 ALA B N 1
ATOM 4162 C CA . ALA B 1 236 ? -4.956 71.809 14.204 1.00 22.76 234 ALA B CA 1
ATOM 4163 C C . ALA B 1 236 ? -5.411 70.776 13.151 1.00 21.59 234 ALA B C 1
ATOM 4164 O O . ALA B 1 236 ? -4.908 69.640 13.143 1.00 20.04 234 ALA B O 1
ATOM 4166 N N . ALA B 1 237 ? -6.320 71.180 12.254 1.00 20.39 235 ALA B N 1
ATOM 4167 C CA . ALA B 1 237 ? -6.777 70.296 11.174 1.00 19.96 235 ALA B CA 1
ATOM 4168 C C . ALA B 1 237 ? -5.654 69.826 10.269 1.00 22.90 235 ALA B C 1
ATOM 4169 O O . ALA B 1 237 ? -5.689 68.681 9.821 1.00 21.31 235 ALA B O 1
ATOM 4171 N N . LYS B 1 238 ? -4.669 70.689 10.002 1.00 19.60 236 LYS B N 1
ATOM 4172 C CA . LYS B 1 238 ? -3.491 70.294 9.226 1.00 19.93 236 LYS B CA 1
ATOM 4173 C C . LYS B 1 238 ? -2.689 69.223 9.972 1.00 21.11 236 LYS B C 1
ATOM 4174 O O . LYS B 1 238 ? -2.267 68.247 9.378 1.00 16.48 236 LYS B O 1
ATOM 4180 N N . VAL B 1 239 ? -2.467 69.426 11.273 1.00 16.87 237 VAL B N 1
ATOM 4181 C CA . VAL B 1 239 ? -1.721 68.463 12.076 1.00 20.30 237 VAL B CA 1
ATOM 4182 C C . VAL B 1 239 ? -2.441 67.109 12.052 1.00 19.69 237 VAL B C 1
ATOM 4183 O O . VAL B 1 239 ? -1.857 66.070 11.772 1.00 16.50 237 VAL B O 1
ATOM 4187 N N . VAL B 1 240 ? -3.728 67.144 12.320 1.00 18.31 238 VAL B N 1
ATOM 4188 C CA . VAL B 1 240 ? -4.546 65.922 12.370 1.00 22.05 238 VAL B CA 1
ATOM 4189 C C . VAL B 1 240 ? -4.548 65.179 11.027 1.00 20.31 238 VAL B C 1
ATOM 4190 O O . VAL B 1 240 ? -4.330 63.960 10.976 1.00 15.42 238 VAL B O 1
ATOM 4194 N N . GLU B 1 241 ? -4.754 65.923 9.945 1.00 18.38 239 GLU B N 1
ATOM 4195 C CA . GLU B 1 241 ? -4.761 65.322 8.619 1.00 16.07 239 GLU B CA 1
ATOM 4196 C C . GLU B 1 241 ? -3.403 64.835 8.175 1.00 15.01 239 GLU B C 1
ATOM 4197 O O . GLU B 1 241 ? -3.342 63.823 7.504 1.00 18.55 239 GLU B O 1
ATOM 4203 N N . ALA B 1 242 ? -2.335 65.543 8.560 1.00 16.46 240 ALA B N 1
ATOM 4204 C CA . ALA B 1 242 ? -0.969 65.061 8.290 1.00 20.52 240 ALA B CA 1
ATOM 4205 C C . ALA B 1 242 ? -0.712 63.714 8.931 1.00 18.81 240 ALA B C 1
ATOM 4206 O O . ALA B 1 242 ? -0.126 62.820 8.297 1.00 17.88 240 ALA B O 1
ATOM 4208 N N . VAL B 1 243 ? -1.146 63.549 10.185 1.00 18.47 241 VAL B N 1
ATOM 4209 C CA . VAL B 1 243 ? -0.978 62.258 10.856 1.00 19.95 241 VAL B CA 1
ATOM 4210 C C . VAL B 1 243 ? -1.838 61.205 10.171 1.00 19.17 241 VAL B C 1
ATOM 4211 O O . VAL B 1 243 ? -1.406 60.080 9.973 1.00 18.34 241 VAL B O 1
ATOM 4215 N N . ARG B 1 244 ? -3.041 61.577 9.759 1.00 15.09 242 ARG B N 1
ATOM 4216 C CA . ARG B 1 244 ? -3.878 60.617 9.061 1.00 19.64 242 ARG B CA 1
ATOM 4217 C C . ARG B 1 244 ? -3.268 60.099 7.732 1.00 23.59 242 ARG B C 1
ATOM 4218 O O . ARG B 1 244 ? -3.387 58.923 7.423 1.00 23.25 242 ARG B O 1
ATOM 4226 N N . THR B 1 245 ? -2.584 60.974 6.994 1.00 23.25 243 THR B N 1
ATOM 4227 C CA . THR B 1 245 ? -2.246 60.720 5.591 1.00 20.59 243 THR B CA 1
ATOM 4228 C C . THR B 1 245 ? -0.752 60.591 5.292 1.00 24.49 243 THR B C 1
ATOM 4229 O O . THR B 1 245 ? -0.369 60.246 4.159 1.00 22.29 243 THR B O 1
ATOM 4233 N N . THR B 1 246 ? 0.095 60.873 6.287 1.00 18.73 244 THR B N 1
ATOM 4234 C CA . THR B 1 246 ? 1.557 60.827 6.097 1.00 21.18 244 THR B CA 1
ATOM 4235 C C . THR B 1 246 ? 2.242 60.143 7.269 1.00 21.80 244 THR B C 1
ATOM 4236 O O . THR B 1 246 ? 1.624 59.821 8.313 1.00 19.80 244 THR B O 1
ATOM 4240 N N . GLU B 1 247 ? 3.544 59.925 7.094 1.00 20.18 245 GLU B N 1
ATOM 4241 C CA . GLU B 1 247 ? 4.395 59.415 8.169 1.00 19.81 245 GLU B CA 1
ATOM 4242 C C . GLU B 1 247 ? 5.468 60.471 8.484 1.00 19.12 245 GLU B C 1
ATOM 4243 O O . GLU B 1 247 ? 6.620 60.128 8.750 1.00 20.89 245 GLU B O 1
ATOM 4249 N N . ALA B 1 248 ? 5.061 61.743 8.447 1.00 19.16 246 ALA B N 1
ATOM 4250 C CA . ALA B 1 248 ? 5.912 62.915 8.760 1.00 19.71 246 ALA B CA 1
ATOM 4251 C C . ALA B 1 248 ? 6.290 63.019 10.243 1.00 19.54 246 ALA B C 1
ATOM 4252 O O . ALA B 1 248 ? 7.376 63.501 10.573 1.00 20.10 246 ALA B O 1
ATOM 4254 N N . PHE B 1 249 ? 5.414 62.531 11.129 1.00 18.44 247 PHE B N 1
ATOM 4255 C CA . PHE B 1 249 ? 5.672 62.660 12.578 1.00 15.54 247 PHE B CA 1
ATOM 4256 C C . PHE B 1 249 ? 6.454 61.488 13.127 1.00 19.16 247 PHE B C 1
ATOM 4257 O O . PHE B 1 249 ? 6.294 60.343 12.659 1.00 18.11 247 PHE B O 1
ATOM 4265 N N . LYS B 1 250 ? 7.272 61.782 14.140 1.00 19.53 248 LYS B N 1
ATOM 4266 C CA . LYS B 1 250 ? 7.945 60.766 14.966 1.00 16.31 248 LYS B CA 1
ATOM 4267 C C . LYS B 1 250 ? 6.892 59.724 15.410 1.00 17.58 248 LYS B C 1
ATOM 4268 O O . LYS B 1 250 ? 5.752 60.085 15.716 1.00 16.02 248 LYS B O 1
ATOM 4274 N N . PHE B 1 251 ? 7.271 58.448 15.399 1.00 18.63 249 PHE B N 1
ATOM 4275 C CA . PHE B 1 251 ? 6.313 57.337 15.544 1.00 18.42 249 PHE B CA 1
ATOM 4276 C C . PHE B 1 251 ? 5.331 57.539 16.706 1.00 19.15 249 PHE B C 1
ATOM 4277 O O . PHE B 1 251 ? 4.124 57.439 16.524 1.00 19.31 249 PHE B O 1
ATOM 4285 N N . ASN B 1 252 ? 5.833 57.832 17.908 1.00 15.17 250 ASN B N 1
ATOM 4286 C CA . ASN B 1 252 ? 4.924 57.991 19.044 1.00 18.95 250 ASN B CA 1
ATOM 4287 C C . ASN B 1 252 ? 4.234 59.347 19.129 1.00 16.15 250 ASN B C 1
ATOM 4288 O O . ASN B 1 252 ? 3.214 59.485 19.794 1.00 16.79 250 ASN B O 1
ATOM 4293 N N . VAL B 1 253 ? 4.761 60.344 18.421 1.00 15.86 251 VAL B N 1
ATOM 4294 C CA . VAL B 1 253 ? 4.043 61.650 18.319 1.00 16.07 251 VAL B CA 1
ATOM 4295 C C . VAL B 1 253 ? 2.730 61.525 17.569 1.00 18.58 251 VAL B C 1
ATOM 4296 O O . VAL B 1 253 ? 1.768 62.250 17.875 1.00 17.14 251 VAL B O 1
ATOM 4300 N N . ASN B 1 254 ? 2.660 60.585 16.621 1.00 17.89 252 ASN B N 1
ATOM 4301 C CA . ASN B 1 254 ? 1.362 60.261 16.010 1.00 19.71 252 ASN B CA 1
ATOM 4302 C C . ASN B 1 254 ? 0.287 60.002 17.068 1.00 19.20 252 ASN B C 1
ATOM 4303 O O . ASN B 1 254 ? -0.833 60.486 16.934 1.00 18.28 252 ASN B O 1
ATOM 4308 N N . LEU B 1 255 ? 0.639 59.251 18.110 1.00 17.63 253 LEU B N 1
ATOM 4309 C CA . LEU B 1 255 ? -0.326 58.914 19.185 1.00 16.63 253 LEU B CA 1
ATOM 4310 C C . LEU B 1 255 ? -0.740 60.141 19.984 1.00 17.40 253 LEU B C 1
ATOM 4311 O O . LEU B 1 255 ? -1.915 60.317 20.289 1.00 20.10 253 LEU B O 1
ATOM 4316 N N . THR B 1 256 ? 0.223 61.016 20.291 1.00 15.26 254 THR B N 1
ATOM 4317 C CA . THR B 1 256 ? -0.092 62.247 21.028 1.00 15.84 254 THR B CA 1
ATOM 4318 C C . THR B 1 256 ? -1.022 63.162 20.222 1.00 16.42 254 THR B C 1
ATOM 4319 O O . THR B 1 256 ? -1.907 63.801 20.791 1.00 17.91 254 THR B O 1
ATOM 4323 N N . VAL B 1 257 ? -0.818 63.232 18.905 1.00 16.02 255 VAL B N 1
ATOM 4324 C CA . VAL B 1 257 ? -1.743 63.992 18.030 1.00 17.77 255 VAL B CA 1
ATOM 4325 C C . VAL B 1 257 ? -3.126 63.393 18.048 1.00 19.17 255 VAL B C 1
ATOM 4326 O O . VAL B 1 257 ? -4.107 64.124 18.169 1.00 16.59 255 VAL B O 1
ATOM 4330 N N . ILE B 1 258 ? -3.215 62.075 17.915 1.00 15.11 256 ILE B N 1
ATOM 4331 C CA . ILE B 1 258 ? -4.549 61.416 17.955 1.00 15.70 256 ILE B CA 1
ATOM 4332 C C . ILE B 1 258 ? -5.256 61.705 19.300 1.00 15.41 256 ILE B C 1
ATOM 4333 O O . ILE B 1 258 ? -6.438 62.065 19.341 1.00 17.78 256 ILE B O 1
ATOM 4338 N N . ASP B 1 259 ? -4.513 61.582 20.386 1.00 17.14 257 ASP B N 1
ATOM 4339 C CA . ASP B 1 259 ? -5.073 61.857 21.706 1.00 16.71 257 ASP B CA 1
ATOM 4340 C C . ASP B 1 259 ? -5.538 63.309 21.838 1.00 17.29 257 ASP B C 1
ATOM 4341 O O . ASP B 1 259 ? -6.635 63.574 22.343 1.00 17.30 257 ASP B O 1
ATOM 4346 N N . PHE B 1 260 ? -4.703 64.253 21.384 1.00 15.96 258 PHE B N 1
ATOM 4347 C CA . PHE B 1 260 ? -5.113 65.675 21.336 1.00 15.20 258 PHE B CA 1
ATOM 4348 C C . PHE B 1 260 ? -6.424 65.877 20.533 1.00 16.55 258 PHE B C 1
ATOM 4349 O O . PHE B 1 260 ? -7.356 66.555 20.997 1.00 14.58 258 PHE B O 1
ATOM 4357 N N . ALA B 1 261 ? -6.494 65.287 19.338 1.00 17.39 259 ALA B N 1
ATOM 4358 C CA . ALA B 1 261 ? -7.674 65.370 18.494 1.00 19.12 259 ALA B CA 1
ATOM 4359 C C . ALA B 1 261 ? -8.939 64.821 19.176 1.00 19.30 259 ALA B C 1
ATOM 4360 O O . ALA B 1 261 ? -10.002 65.428 19.078 1.00 20.03 259 ALA B O 1
ATOM 4362 N N . ILE B 1 262 ? -8.815 63.678 19.845 1.00 17.35 260 ILE B N 1
ATOM 4363 C CA . ILE B 1 262 ? -9.935 63.110 20.648 1.00 19.67 260 ILE B CA 1
ATOM 4364 C C . ILE B 1 262 ? -10.363 64.081 21.739 1.00 19.98 260 ILE B C 1
ATOM 4365 O O . ILE B 1 262 ? -11.547 64.401 21.853 1.00 15.58 260 ILE B O 1
ATOM 4370 N N . ARG B 1 263 ? -9.400 64.606 22.503 1.00 13.97 261 ARG B N 1
ATOM 4371 C CA . ARG B 1 263 ? -9.750 65.404 23.684 1.00 15.42 261 ARG B CA 1
ATOM 4372 C C . ARG B 1 263 ? -10.294 66.760 23.273 1.00 22.35 261 ARG B C 1
ATOM 4373 O O . ARG B 1 263 ? -11.050 67.386 24.021 1.00 18.63 261 ARG B O 1
ATOM 4381 N N . HIS B 1 264 ? -9.904 67.219 22.083 1.00 19.78 262 HIS B N 1
ATOM 4382 C CA . HIS B 1 264 ? -10.361 68.527 21.615 1.00 18.94 262 HIS B CA 1
ATOM 4383 C C . HIS B 1 264 ? -11.463 68.459 20.546 1.00 17.24 262 HIS B C 1
ATOM 4384 O O . HIS B 1 264 ? -11.737 69.451 19.871 1.00 21.34 262 HIS B O 1
ATOM 4391 N N . GLY B 1 265 ? -12.119 67.306 20.430 1.00 15.84 263 GLY B N 1
ATOM 4392 C CA . GLY B 1 265 ? -13.266 67.151 19.544 1.00 20.83 263 GLY B CA 1
ATOM 4393 C C . GLY B 1 265 ? -12.970 67.258 18.060 1.00 27.62 263 GLY B C 1
ATOM 4394 O O . GLY B 1 265 ? -13.867 67.571 17.282 1.00 23.22 263 GLY B O 1
ATOM 4395 N N . LEU B 1 266 ? -11.727 66.976 17.654 1.00 19.25 264 LEU B N 1
ATOM 4396 C CA . LEU B 1 266 ? -11.361 67.113 16.243 1.00 23.32 264 LEU B CA 1
ATOM 4397 C C . LEU B 1 266 ? -11.552 65.793 15.529 1.00 23.50 264 LEU B C 1
ATOM 4398 O O . LEU B 1 266 ? -11.445 65.713 14.301 1.00 30.00 264 LEU B O 1
ATOM 4403 N N . ILE B 1 267 ? -11.782 64.764 16.338 1.00 21.02 265 ILE B N 1
ATOM 4404 C CA . ILE B 1 267 ? -12.141 63.403 15.940 1.00 27.91 265 ILE B CA 1
ATOM 4405 C C . ILE B 1 267 ? -13.524 63.186 16.583 1.00 26.08 265 ILE B C 1
ATOM 4406 O O . ILE B 1 267 ? -13.696 63.501 17.766 1.00 25.88 265 ILE B O 1
ATOM 4411 N N . ASP B 1 268 ? -14.503 62.685 15.816 1.00 23.42 266 ASP B N 1
ATOM 4412 C CA . ASP B 1 268 ? -15.900 62.539 16.280 1.00 22.18 266 ASP B CA 1
ATOM 4413 C C . ASP B 1 268 ? -16.295 61.066 16.178 1.00 20.84 266 ASP B C 1
ATOM 4414 O O . ASP B 1 268 ? -16.114 60.458 15.112 1.00 20.79 266 ASP B O 1
ATOM 4419 N N . PRO B 1 269 ? -16.835 60.486 17.277 1.00 17.28 267 PRO B N 1
ATOM 4420 C CA . PRO B 1 269 ? -17.203 59.068 17.253 1.00 16.94 267 PRO B CA 1
ATOM 4421 C C . PRO B 1 269 ? -18.298 58.696 16.259 1.00 15.72 267 PRO B C 1
ATOM 4422 O O . PRO B 1 269 ? -18.428 57.511 15.916 1.00 19.37 267 PRO B O 1
ATOM 4426 N N . ASP B 1 270 ? -19.112 59.669 15.830 1.00 18.61 268 ASP B N 1
ATOM 4427 C CA . ASP B 1 270 ? -20.120 59.396 14.795 1.00 18.29 268 ASP B CA 1
ATOM 4428 C C . ASP B 1 270 ? -19.554 59.111 13.406 1.00 23.49 268 ASP B C 1
ATOM 4429 O O . ASP B 1 270 ? -20.246 58.506 12.582 1.00 29.57 268 ASP B O 1
ATOM 4434 N N . ASN B 1 271 ? -18.315 59.515 13.137 1.00 25.12 269 ASN B N 1
ATOM 4435 C CA . ASN B 1 271 ? -17.750 59.227 11.817 1.00 31.31 269 ASN B CA 1
ATOM 4436 C C . ASN B 1 271 ? -16.310 58.754 11.738 1.00 30.72 269 ASN B C 1
ATOM 4437 O O . ASN B 1 271 ? -15.828 58.437 10.650 1.00 26.14 269 ASN B O 1
ATOM 4442 N N . GLU B 1 272 ? -15.623 58.695 12.872 1.00 21.09 270 GLU B N 1
ATOM 4443 C CA . GLU B 1 272 ? -14.227 58.311 12.833 1.00 25.11 270 GLU B CA 1
ATOM 4444 C C . GLU B 1 272 ? -14.134 56.819 12.688 1.00 30.00 270 GLU B C 1
ATOM 4445 O O . GLU B 1 272 ? -14.696 56.096 13.512 1.00 28.42 270 GLU B O 1
ATOM 4451 N N . PRO B 1 273 ? -13.432 56.358 11.621 1.00 39.00 271 PRO B N 1
ATOM 4452 C CA . PRO B 1 273 ? -13.169 54.935 11.463 1.00 36.11 271 PRO B CA 1
ATOM 4453 C C . PRO B 1 273 ? -12.415 54.463 12.701 1.00 35.18 271 PRO B C 1
ATOM 4454 O O . PRO B 1 273 ? -11.482 55.153 13.143 1.00 29.07 271 PRO B O 1
ATOM 4458 N N . ASP B 1 274 ? -12.874 53.348 13.275 1.00 28.13 272 ASP B N 1
ATOM 4459 C CA . ASP B 1 274 ? -12.130 52.598 14.290 1.00 29.30 272 ASP B CA 1
ATOM 4460 C C . ASP B 1 274 ? -11.955 53.321 15.634 1.00 25.34 272 ASP B C 1
ATOM 4461 O O . ASP B 1 274 ? -10.971 53.052 16.327 1.00 28.37 272 ASP B O 1
ATOM 4466 N N . TYR B 1 275 ? -12.883 54.224 15.992 1.00 25.97 273 TYR B N 1
ATOM 4467 C CA . TYR B 1 275 ? -12.797 55.045 17.218 1.00 25.73 273 TYR B CA 1
ATOM 4468 C C . TYR B 1 275 ? -12.446 54.229 18.463 1.00 28.73 273 TYR B C 1
ATOM 4469 O O . TYR B 1 275 ? -11.522 54.561 19.200 1.00 23.90 273 TYR B O 1
ATOM 4478 N N . GLN B 1 276 ? -13.160 53.133 18.679 1.00 26.05 274 GLN B N 1
ATOM 4479 C CA . GLN B 1 276 ? -12.988 52.394 19.919 1.00 27.35 274 GLN B CA 1
ATOM 4480 C C . GLN B 1 276 ? -11.669 51.654 19.962 1.00 21.26 274 GLN B C 1
ATOM 4481 O O . GLN B 1 276 ? -11.036 51.604 21.010 1.00 26.53 274 GLN B O 1
ATOM 4487 N N . GLU B 1 277 ? -11.266 51.083 18.827 1.00 26.05 275 GLU B N 1
ATOM 4488 C CA . GLU B 1 277 ? -10.015 50.342 18.745 1.00 31.37 275 GLU B CA 1
ATOM 4489 C C . GLU B 1 277 ? -8.808 51.308 18.908 1.00 27.42 275 GLU B C 1
ATOM 4490 O O . GLU B 1 277 ? -7.808 50.961 19.538 1.00 25.79 275 GLU B O 1
ATOM 4496 N N . ILE B 1 278 ? -8.924 52.517 18.356 1.00 24.08 276 ILE B N 1
ATOM 4497 C CA . ILE B 1 278 ? -7.913 53.557 18.547 1.00 22.94 276 ILE B CA 1
ATOM 4498 C C . ILE B 1 278 ? -7.728 53.911 20.028 1.00 19.97 276 ILE B C 1
ATOM 4499 O O . ILE B 1 278 ? -6.581 53.934 20.533 1.00 21.12 276 ILE B O 1
ATOM 4504 N N . LEU B 1 279 ? -8.833 54.205 20.719 1.00 22.19 277 LEU B N 1
ATOM 4505 C CA A LEU B 1 279 ? -8.798 54.525 22.147 0.50 27.12 277 LEU B CA 1
ATOM 4506 C CA B LEU B 1 279 ? -8.771 54.537 22.141 0.50 25.41 277 LEU B CA 1
ATOM 4507 C C . LEU B 1 279 ? -8.191 53.380 22.972 1.00 29.65 277 LEU B C 1
ATOM 4508 O O . LEU B 1 279 ? -7.349 53.604 23.844 1.00 23.42 277 LEU B O 1
ATOM 4517 N N . ALA B 1 280 ? -8.612 52.141 22.684 1.00 26.15 278 ALA B N 1
ATOM 4518 C CA . ALA B 1 280 ? -8.060 50.963 23.356 1.00 29.88 278 ALA B CA 1
ATOM 4519 C C . ALA B 1 280 ? -6.545 50.878 23.206 1.00 30.54 278 ALA B C 1
ATOM 4520 O O . ALA B 1 280 ? -5.827 50.631 24.181 1.00 28.40 278 ALA B O 1
ATOM 4522 N N . GLY B 1 281 ? -6.058 51.112 21.989 1.00 24.13 279 GLY B N 1
ATOM 4523 C CA . GLY B 1 281 ? -4.635 50.990 21.688 1.00 26.17 279 GLY B CA 1
ATOM 4524 C C . GLY B 1 281 ? -3.786 52.120 22.241 1.00 24.45 279 GLY B C 1
ATOM 4525 O O . GLY B 1 281 ? -2.569 51.968 22.358 1.00 28.90 279 GLY B O 1
ATOM 4526 N N . LEU B 1 282 ? -4.407 53.272 22.558 1.00 21.59 280 LEU B N 1
ATOM 4527 C CA . LEU B 1 282 ? -3.639 54.384 23.180 1.00 18.37 280 LEU B CA 1
ATOM 4528 C C . LEU B 1 282 ? -3.358 54.088 24.674 1.00 21.18 280 LEU B C 1
ATOM 4529 O O . LEU B 1 282 ? -2.571 54.775 25.331 1.00 22.19 280 LEU B O 1
ATOM 4534 N N . ARG B 1 283 ? -4.010 53.050 25.187 1.00 22.47 281 ARG B N 1
ATOM 4535 C CA . ARG B 1 283 ? -3.876 52.623 26.563 1.00 28.99 281 ARG B CA 1
ATOM 4536 C C . ARG B 1 283 ? -3.035 51.340 26.632 1.00 34.84 281 ARG B C 1
ATOM 4537 O O . ARG B 1 283 ? -2.737 50.845 27.718 1.00 38.48 281 ARG B O 1
ATOM 4545 N N . GLY B 1 284 ? -2.636 50.831 25.468 1.00 36.03 282 GLY B N 1
ATOM 4546 C CA . GLY B 1 284 ? -1.701 49.708 25.355 1.00 46.93 282 GLY B CA 1
ATOM 4547 C C . GLY B 1 284 ? -2.312 48.358 25.681 1.00 60.14 282 GLY B C 1
ATOM 4548 O O . GLY B 1 284 ? -3.526 48.244 25.872 1.00 67.08 282 GLY B O 1
#

Secondary structure (DSSP, 8-state):
---HHHHHHHTT----TTEEEEEETTEEEEEEEHHHHHHHTT-TTTEEE-SSEEEE-TT--SHHHHHHHHHHHHHHHHHTTSSPPP-S-EE---SSTTSPP--EEGGGTGGGT--EEEEEEEEEES-GGG-EE--EE--TT-SSSTT-EE--EEE--TTS-HHHHHHHHHHHHH---HHHHTT-EEEEEEEE--BTTB---EEEEEEEEE--TT-----TT---B--EEHHHHHHHHHH---B-TTHHHHHHHHHHHTTSS-TTTSTTHHHHHHHTB--/--SHHHHHHTT---GGGEEEEEETTEEEEEEEHHHHHHHHT-TTTEEE-SSEEEE-TT--SHHHHHHHHHHHHHHHHHTTSSPPP-S-EE---SSTTSPP--EEGGGHHHHT--EEEEEEEEEES-TT--EE--EE--TT-SSSTT-EE--EEE--TTS-HHHHHHHHHHHHH---HHHHTT-EEEEEEEE--BTTB---EEEEEEEEEPPTT-----TT---B--EEHHHHHHHHHH---B-TTHHHHHHHHHHHTTSS-TTT-TTHHHHHHHTT-

Solvent-accessible surface area: 23992 Å² total

Sequence (556 aa):
SLSFLKHVQDCNTHDLSNFVRRFVIEGRRVGWVRKALAQRRLKAHGRVFDVTRDAVLLSASLRTPQSRTRAVADVVDRLADEGVVPAPRGELYRVNQSWGEPTLLLDRAVVPTFGVRRAYGVHLNGYVVGAGADDLHLLWIGRRRSPDKSVAPGKLDNVAGGQPADLSLRQNLIKECAEEADLPEALARQAIPVGAITTYCESPAGIIKPDTLFLYDLALPEDFRPHNTDGEADDFLWPAAKVVEAVRTTEAFKFNVNLTVIDFAIRHGLIDPDNEPDYQEILAGLRGRLSFLKKHVQDCNTHDLSNFVRRFVIEGRRVGWVRKALAQRRLKKAHGRVFDVTRDAVLLSASLRTPQQSRTRAVADVVDRLADEGVVPAPRRGELYRVNQSWGEPTLLLDRAVVPTFGVRAYGVHLNGYVGAGADLHLLWIGRRRSPDKSVAPGKLDNVAGGQPADLSLRQNLIKECAEEADLPEALARQAIPVGAITYCESPAGIKPDTLFLYDLALPEDFRRPHHNTDGEADDFLWPAAKVVEAVRTTEAFKFNVNLTVIDFAIRHGLIDPDNEPDYQEILLAGLRG

Organism: Rhodospirillum rubrum (strain ATCC 11170 / ATH 1.1.1 / DSM 467 / LMG 4362 / NCIMB 8255 / S1) (NCBI:txid269796)

Radius of gyration: 25.29 Å; Cα contacts (8 Å, |Δi|>4): 1194; chains: 2; bounding box: 82×58×60 Å